Protein AF-0000000084354178 (afdb_homodimer)

Foldseek 3Di:
DCPPPQWDKWKKWKKFWPPLVCCDVPVCDPPVVVVVVLQCLQAQDPDPQWDWDWDDDRRMIMTTTHQDRPPVPPPDDSLNVVQSSLLSNLVSQLCCCPVVVIFMEWEIFIDIWHDDVVVPDIDDDRVVVGCCCGVPPGLARWYFYDVRNCVVVVNPCVSHCWDADPVGTITRDSLPVLQPDPNSVVSLVVSLVSLVVCLVPDDDPSVNVRSVVVNVVSVVRVVD/DCPPPQWAKWKKWKKFWPPLVCCDVPVCDPPVVVVVVLQCLQAQDPDPQWDWDWDDDRRMIMTTTHQDRVPDDDDDDSLVVVQSSLQSNLVSQLCCCVPVVIFMEWEIFIDIWHDDVVVPDIDDDRVVVRCCCGVPPGLARWYFYDVRNCVVVVNPCVSHCWDADPVGTITRDSLVVLQPDPNSVVSLVVSLVSLVVCLVPDDDPSVNVRSVVVNVVSVVRVVD

Secondary structure (DSSP, 8-state):
---TTS-EEEEEEEEEETTHHHIIIIITTT-HHHHHHHHHHT----STTS-EEEEEETTEEEEEEESS-GGGGG---HHHHHHHHHHHHHHHHHHIIIII---EEEEEEEEEEEEEGGGTEEE-HHHHHHHHIIIII--SS-EEEPHHHHHHTTT-GGGSSEEE-TTS-EEE-TTGGGGSSHHHHHHHHHHHHHHHHHHHT---HHHHHHHHHHHHHHHHHHT-/---TTS-EEEEEEEEEETTHHHIIIIITTT-HHHHHHHHHTT----STTS-EEEEEETTEEEEEEESS----SS---HHHHHHHHHHHHHHHHHHIIIII---EEEEEEEEEEEEEGGGTEEE-HHHHHHHHIIIII--SS-EEEPHHHHHHTTT-GGGSSEEE-TTS-EEE-TTGGGGSSHHHHHHHHHHHHHHHHHHHT---HHHHHHHHHHHHHHHHHHT-

Organism: NCBI:txid482461

pLDDT: mean 87.98, std 13.02, range [31.64, 98.19]

Solvent-accessible surface area (backbone atoms only — not comparable to full-atom values): 24043 Å² total; per-residue (Å²): 127,78,44,90,42,71,35,38,65,29,36,35,37,36,36,34,46,60,66,41,68,54,38,55,68,55,79,38,47,70,32,51,67,59,53,49,50,58,58,54,59,67,53,79,38,83,47,87,82,45,64,41,50,57,39,36,55,59,55,34,36,38,35,44,29,66,70,72,58,78,57,66,77,75,75,65,53,69,51,57,56,48,35,54,52,50,51,48,51,25,50,41,53,51,44,36,34,74,76,68,68,36,51,44,23,12,18,38,28,48,31,38,29,39,78,36,73,91,65,30,37,36,34,40,63,27,56,53,50,29,48,48,45,21,74,74,63,30,80,45,66,35,33,33,55,34,67,53,50,41,53,75,52,70,62,49,60,83,64,39,79,54,43,72,48,97,87,68,48,39,26,54,49,55,60,68,72,36,65,76,44,80,75,17,51,55,51,50,51,52,48,49,50,52,49,50,52,52,51,74,73,54,84,52,66,73,60,42,52,36,50,47,52,52,48,50,59,49,49,65,51,66,81,96,127,80,44,90,44,71,34,37,64,29,36,36,38,35,37,34,47,59,64,41,67,54,39,56,68,55,80,38,47,69,33,51,68,59,54,48,50,58,58,55,60,68,54,79,39,82,46,86,78,43,63,40,50,54,40,35,55,59,54,33,37,38,35,43,29,64,71,74,46,79,63,66,93,78,80,76,54,70,50,57,57,48,35,55,54,49,52,47,52,25,50,40,52,53,45,36,34,74,76,69,68,37,52,43,24,12,18,37,28,48,33,40,31,38,76,36,73,94,65,30,36,35,34,40,63,27,55,53,50,28,49,46,45,21,73,74,63,29,80,43,68,36,36,32,54,35,66,53,50,43,52,77,54,71,62,48,59,84,63,38,77,56,41,72,47,96,87,67,46,40,26,55,49,54,60,68,72,34,64,78,44,78,74,18,52,55,52,48,50,52,49,50,50,54,49,49,53,50,51,74,72,53,83,53,66,73,60,44,52,34,50,48,53,53,48,50,59,50,49,64,51,69,79,96

Nearest PDB structures (foldseek):
  3uvj-assembly2_C  TM=5.806E-01  e=2.726E-04  Homo sapiens
  9bco-assembly1_B  TM=5.458E-01  e=1.991E-03  Homo sapiens
  7kc0-assembly1_A  TM=4.889E-01  e=1.660E+00  Saccharomyces cerevisiae
  6tny-assembly1_A  TM=4.498E-01  e=1.866E+00  Homo sapiens
  1hwj-assembly1_C  TM=3.578E-01  e=2.098E+00  Homo sapiens

Sequence (448 aa):
MNSENGYKEKILVFFDVLGFKNLIMNKYKNQPEKIEDILTTMHLLSEPDYKSDVIVFSDSVINILDLKPIFNDYGQKFSDYLNVIIDRIAAIQINMLTHFGILIRGSIVIGNIKYNSDKGLLFGQALINAYELESKYAIYPRILIDETVVKVIDGDTDQLNITRDFDGQYYIDPLKWLVKLDSEKQSLLNLKEKVLQKINNERNIAVLSKYNWLLNKILERDNTMNSENGYKEKILVFFDVLGFKNLIMNKYKNQPEKIEDILTTMHLLSEPDYKSDVIVFSDSVINILDLKPIFNDYGQKFSDYLNVIIDRIAAIQINMLTHFGILIRGSIVIGNIKYNSDKGLLFGQALINAYELESKYAIYPRILIDETVVKVIDGDTDQLNITRDFDGQYYIDPLKWLVKLDSEKQSLLNLKEKVLQKINNERNIAVLSKYNWLLNKILERDNT

Structure (mmCIF, N/CA/C/O backbone):
data_AF-0000000084354178-model_v1
#
loop_
_entity.id
_entity.type
_entity.pdbx_description
1 polymer 'Guanylate cyclase domain-containing protein'
#
loop_
_atom_site.group_PDB
_atom_site.id
_atom_site.type_symbol
_atom_site.label_atom_id
_atom_site.label_alt_id
_atom_site.label_comp_id
_atom_site.label_asym_id
_atom_site.label_entity_id
_atom_site.label_seq_id
_atom_site.pdbx_PDB_ins_code
_atom_site.Cartn_x
_atom_site.Cartn_y
_atom_site.Cartn_z
_atom_site.occupancy
_atom_site.B_iso_or_equiv
_atom_site.auth_seq_id
_atom_site.auth_comp_id
_atom_site.auth_asym_id
_atom_site.auth_atom_id
_atom_site.pdbx_PDB_model_num
ATOM 1 N N . MET A 1 1 ? 22.859 -15.43 3.559 1 31.92 1 MET A N 1
ATOM 2 C CA . MET A 1 1 ? 23.812 -14.406 3.158 1 31.92 1 MET A CA 1
ATOM 3 C C . MET A 1 1 ? 23.453 -13.055 3.766 1 31.92 1 MET A C 1
ATOM 5 O O . MET A 1 1 ? 22.328 -12.57 3.578 1 31.92 1 MET A O 1
ATOM 9 N N . ASN A 1 2 ? 23.844 -12.68 4.898 1 40.56 2 ASN A N 1
ATOM 10 C CA . ASN A 1 2 ? 23.812 -11.5 5.762 1 40.56 2 ASN A CA 1
ATOM 11 C C . ASN A 1 2 ? 23.953 -10.211 4.961 1 40.56 2 ASN A C 1
ATOM 13 O O . ASN A 1 2 ? 24.984 -9.984 4.324 1 40.56 2 ASN A O 1
ATOM 17 N N . SER A 1 3 ? 23.047 -9.734 4.223 1 49.22 3 SER A N 1
ATOM 18 C CA . SER A 1 3 ? 23.406 -8.617 3.355 1 49.22 3 SER A CA 1
ATOM 19 C C . SER A 1 3 ? 24.172 -7.543 4.121 1 49.22 3 SER A C 1
ATOM 21 O O . SER A 1 3 ? 23.781 -7.176 5.234 1 49.22 3 SER A O 1
ATOM 23 N N . GLU A 1 4 ? 25.359 -7.367 3.818 1 55.53 4 GLU A N 1
ATOM 24 C CA . GLU A 1 4 ? 26.344 -6.359 4.199 1 55.53 4 GLU A CA 1
ATOM 25 C C . GLU A 1 4 ? 25.688 -4.996 4.398 1 55.53 4 GLU A C 1
ATOM 27 O O . GLU A 1 4 ? 26.141 -4.199 5.223 1 55.53 4 GLU A O 1
ATOM 32 N N . ASN A 1 5 ? 24.516 -4.754 3.752 1 70.69 5 ASN A N 1
ATOM 33 C CA . ASN A 1 5 ? 24.078 -3.359 3.732 1 70.69 5 ASN A CA 1
ATOM 34 C C . ASN A 1 5 ? 22.766 -3.172 4.477 1 70.69 5 ASN A C 1
ATOM 36 O O . ASN A 1 5 ? 22.094 -2.143 4.328 1 70.69 5 ASN A O 1
ATOM 40 N N . GLY A 1 6 ? 22.359 -4.227 5.484 1 86.5 6 GLY A N 1
ATOM 41 C CA . GLY A 1 6 ? 21.172 -4.062 6.312 1 86.5 6 GLY A CA 1
ATOM 42 C C . GLY A 1 6 ? 19.922 -4.594 5.66 1 86.5 6 GLY A C 1
ATOM 43 O O . GLY A 1 6 ? 18.891 -4.762 6.324 1 86.5 6 GLY A O 1
ATOM 44 N N . TYR A 1 7 ? 19.953 -4.906 4.406 1 93.38 7 TYR A N 1
ATOM 45 C CA . TYR A 1 7 ? 18.844 -5.523 3.691 1 93.38 7 TYR A CA 1
ATOM 46 C C . TYR A 1 7 ? 18.984 -7.043 3.684 1 93.38 7 TYR A C 1
ATOM 48 O O . TYR A 1 7 ? 20.078 -7.578 3.881 1 93.38 7 TYR A O 1
ATOM 56 N N . LYS A 1 8 ? 17.859 -7.707 3.547 1 93.5 8 LYS A N 1
ATOM 57 C CA . LYS A 1 8 ? 17.828 -9.156 3.354 1 93.5 8 LYS A CA 1
ATOM 58 C C . LYS A 1 8 ? 17.172 -9.523 2.027 1 93.5 8 LYS A C 1
ATOM 60 O O . LYS A 1 8 ? 16.156 -8.938 1.652 1 93.5 8 LYS A O 1
ATOM 65 N N . GLU A 1 9 ? 17.781 -10.406 1.38 1 94.19 9 GLU A N 1
ATOM 66 C CA . GLU A 1 9 ? 17.188 -10.898 0.144 1 94.19 9 GLU A CA 1
ATOM 67 C C . GLU A 1 9 ? 16.062 -11.898 0.434 1 94.19 9 GLU A C 1
ATOM 69 O O . GLU A 1 9 ? 16.266 -12.867 1.17 1 94.19 9 GLU A O 1
ATOM 74 N N . LYS A 1 10 ? 14.93 -11.641 -0.105 1 95 10 LYS A N 1
ATOM 75 C CA . LYS A 1 10 ? 13.75 -12.461 0.155 1 95 10 LYS A CA 1
ATOM 76 C C . LYS A 1 10 ? 12.961 -12.711 -1.128 1 95 10 LYS A C 1
ATOM 78 O O . LYS A 1 10 ? 13.18 -12.039 -2.139 1 95 10 LYS A O 1
ATOM 83 N N . ILE A 1 11 ? 12.156 -13.719 -1.128 1 95.5 11 ILE A N 1
ATOM 84 C CA . ILE A 1 11 ? 11.102 -13.898 -2.123 1 95.5 11 ILE A CA 1
ATOM 85 C C . ILE A 1 11 ? 9.828 -13.188 -1.664 1 95.5 11 ILE A C 1
ATOM 87 O O . ILE A 1 11 ? 9.32 -13.461 -0.573 1 95.5 11 ILE A O 1
ATOM 91 N N . LEU A 1 12 ? 9.359 -12.281 -2.473 1 96.88 12 LEU A N 1
ATOM 92 C CA . LEU A 1 12 ? 8.125 -11.57 -2.162 1 96.88 12 LEU A CA 1
ATOM 93 C C . LEU A 1 12 ? 7.008 -11.984 -3.111 1 96.88 12 LEU A C 1
ATOM 95 O O . LEU A 1 12 ? 7.18 -11.953 -4.332 1 96.88 12 LEU A O 1
ATOM 99 N N . VAL A 1 13 ? 5.973 -12.406 -2.541 1 97 13 VAL A N 1
ATOM 100 C CA . VAL A 1 13 ? 4.746 -12.633 -3.299 1 97 13 VAL A CA 1
ATOM 101 C C . VAL A 1 13 ? 3.719 -11.562 -2.951 1 97 13 VAL A C 1
ATOM 103 O O . VAL A 1 13 ? 3.283 -11.461 -1.802 1 97 13 VAL A O 1
ATOM 106 N N . PHE A 1 14 ? 3.359 -10.797 -3.904 1 97.56 14 PHE A N 1
ATOM 107 C CA . PHE A 1 14 ? 2.424 -9.688 -3.74 1 97.56 14 PHE A CA 1
ATOM 108 C C . PHE A 1 14 ? 1.081 -10.016 -4.383 1 97.56 14 PHE A C 1
ATOM 110 O O . PHE A 1 14 ? 0.997 -10.195 -5.602 1 97.56 14 PHE A O 1
ATOM 117 N N . PHE A 1 15 ? 0.062 -10.086 -3.576 1 97.62 15 PHE A N 1
ATOM 118 C CA . PHE A 1 15 ? -1.292 -10.289 -4.074 1 97.62 15 PHE A CA 1
ATOM 119 C C . PHE A 1 15 ? -2.104 -9 -3.998 1 97.62 15 PHE A C 1
ATOM 121 O O . PHE A 1 15 ? -1.982 -8.242 -3.033 1 97.62 15 PHE A O 1
ATOM 128 N N . ASP A 1 16 ? -2.881 -8.852 -4.891 1 96.75 16 ASP A N 1
ATOM 129 C CA . ASP A 1 16 ? -3.867 -7.777 -4.922 1 96.75 16 ASP A CA 1
ATOM 130 C C . ASP A 1 16 ? -5.262 -8.32 -5.238 1 96.75 16 ASP A C 1
ATOM 132 O O . ASP A 1 16 ? -5.434 -9.078 -6.191 1 96.75 16 ASP A O 1
ATOM 136 N N . VAL A 1 17 ? -6.207 -7.938 -4.496 1 97 17 VAL A N 1
ATOM 137 C CA . VAL A 1 17 ? -7.586 -8.391 -4.676 1 97 17 VAL A CA 1
ATOM 138 C C . VAL A 1 17 ? -8.32 -7.43 -5.609 1 97 17 VAL A C 1
ATOM 140 O O . VAL A 1 17 ? -8.516 -6.258 -5.277 1 97 17 VAL A O 1
ATOM 143 N N . LEU A 1 18 ? -8.828 -7.902 -6.727 1 95.69 18 LEU A N 1
ATOM 144 C CA . LEU A 1 18 ? -9.586 -7.074 -7.652 1 95.69 18 LEU A CA 1
ATOM 145 C C . LEU A 1 18 ? -11 -6.836 -7.133 1 95.69 18 LEU A C 1
ATOM 147 O O . LEU A 1 18 ? -11.664 -7.766 -6.68 1 95.69 18 LEU A O 1
ATOM 151 N N . GLY A 1 19 ? -11.445 -5.574 -7.18 1 92.88 19 GLY A N 1
ATOM 152 C CA . GLY A 1 19 ? -12.789 -5.227 -6.738 1 92.88 19 GLY A CA 1
ATOM 153 C C . GLY A 1 19 ? -12.938 -5.188 -5.23 1 92.88 19 GLY A C 1
ATOM 154 O O . GLY A 1 19 ? -14.031 -5.395 -4.699 1 92.88 19 GLY A O 1
ATOM 155 N N . PHE A 1 20 ? -11.875 -4.934 -4.543 1 94.31 20 PHE A N 1
ATOM 156 C CA . PHE A 1 20 ? -11.859 -4.98 -3.084 1 94.31 20 PHE A CA 1
ATOM 157 C C . PHE A 1 20 ? -12.766 -3.906 -2.496 1 94.31 20 PHE A C 1
ATOM 159 O O . PHE A 1 20 ? -13.461 -4.148 -1.51 1 94.31 20 PHE A O 1
ATOM 166 N N . LYS A 1 21 ? -12.695 -2.77 -3.045 1 92.12 21 LYS A N 1
ATOM 167 C CA . LYS A 1 21 ? -13.531 -1.678 -2.562 1 92.12 21 LYS A CA 1
ATOM 168 C C . LYS A 1 21 ? -15 -2.09 -2.521 1 92.12 21 LYS A C 1
ATOM 170 O O . LYS A 1 21 ? -15.695 -1.845 -1.533 1 92.12 21 LYS A O 1
ATOM 175 N N . ASN A 1 22 ? -15.453 -2.711 -3.568 1 92.12 22 ASN A N 1
ATOM 176 C CA . ASN A 1 22 ? -16.844 -3.18 -3.621 1 92.12 22 ASN A CA 1
ATOM 177 C C . ASN A 1 22 ? -17.094 -4.273 -2.59 1 92.12 22 ASN A C 1
ATOM 179 O O . ASN A 1 22 ? -18.172 -4.324 -1.994 1 92.12 22 ASN A O 1
ATOM 183 N N . LEU A 1 23 ? -16.125 -5.137 -2.35 1 93.62 23 LEU A N 1
ATOM 184 C CA . LEU A 1 23 ? -16.266 -6.199 -1.359 1 93.62 23 LEU A CA 1
ATOM 185 C C . LEU A 1 23 ? -16.5 -5.621 0.032 1 93.62 23 LEU A C 1
ATOM 187 O O . LEU A 1 23 ? -17.406 -6.039 0.74 1 93.62 23 LEU A O 1
ATOM 191 N N . ILE A 1 24 ? -15.719 -4.605 0.376 1 91.62 24 ILE A N 1
ATOM 192 C CA . ILE A 1 24 ? -15.742 -4.035 1.72 1 91.62 24 ILE A CA 1
ATOM 193 C C . ILE A 1 24 ? -16.984 -3.156 1.889 1 91.62 24 ILE A C 1
ATOM 195 O O . ILE A 1 24 ? -17.594 -3.135 2.959 1 91.62 24 ILE A O 1
ATOM 199 N N . MET A 1 25 ? -17.328 -2.512 0.865 1 90.94 25 MET A N 1
ATOM 200 C CA . MET A 1 25 ? -18.359 -1.481 1.004 1 90.94 25 MET A CA 1
ATOM 201 C C . MET A 1 25 ? -19.75 -2.061 0.763 1 90.94 25 MET A C 1
ATOM 203 O O . MET A 1 25 ? -20.734 -1.524 1.256 1 90.94 25 MET A O 1
ATOM 207 N N . ASN A 1 26 ? -19.828 -3.164 -0.019 1 92.81 26 ASN A N 1
ATOM 208 C CA . ASN A 1 26 ? -21.141 -3.645 -0.416 1 92.81 26 ASN A CA 1
ATOM 209 C C . ASN A 1 26 ? -21.328 -5.125 -0.082 1 92.81 26 ASN A C 1
ATOM 211 O O . ASN A 1 26 ? -22.078 -5.469 0.833 1 92.81 26 ASN A O 1
ATOM 215 N N . LYS A 1 27 ? -20.578 -6.008 -0.695 1 92.19 27 LYS A N 1
ATOM 216 C CA . LYS A 1 27 ? -20.812 -7.445 -0.581 1 92.19 27 LYS A CA 1
ATOM 217 C C . LYS A 1 27 ? -20.672 -7.906 0.868 1 92.19 27 LYS A C 1
ATOM 219 O O . LYS A 1 27 ? -21.516 -8.672 1.358 1 92.19 27 LYS A O 1
ATOM 224 N N . TYR A 1 28 ? -19.688 -7.504 1.481 1 93.69 28 TYR A N 1
ATOM 225 C CA . TYR A 1 28 ? -19.438 -7.914 2.859 1 93.69 28 TYR A CA 1
ATOM 226 C C . TYR A 1 28 ? -19.422 -6.711 3.793 1 93.69 28 TYR A C 1
ATOM 228 O O . TYR A 1 28 ? -18.609 -6.633 4.707 1 93.69 28 TYR A O 1
ATOM 236 N N . LYS A 1 29 ? -20.328 -5.828 3.496 1 90.12 29 LYS A N 1
ATOM 237 C CA . LYS A 1 29 ? -20.469 -4.645 4.336 1 90.12 29 LYS A CA 1
ATOM 238 C C . LYS A 1 29 ? -20.672 -5.027 5.797 1 90.12 29 LYS A C 1
ATOM 240 O O . LYS A 1 29 ? -21.469 -5.906 6.113 1 90.12 29 LYS A O 1
ATOM 245 N N . ASN A 1 30 ? -19.891 -4.57 6.723 1 89.44 30 ASN A N 1
ATOM 246 C CA . ASN A 1 30 ? -19.984 -4.797 8.164 1 89.44 30 ASN A CA 1
ATOM 247 C C . ASN A 1 30 ? -19.641 -6.242 8.523 1 89.44 30 ASN A C 1
ATOM 249 O O . ASN A 1 30 ? -20.125 -6.766 9.523 1 89.44 30 ASN A O 1
ATOM 253 N N . GLN A 1 31 ? -19 -6.926 7.637 1 93.62 31 GLN A N 1
ATOM 254 C CA . GLN A 1 31 ? -18.547 -8.289 7.91 1 93.62 31 GLN A CA 1
ATOM 255 C C . GLN A 1 31 ? -17.031 -8.406 7.773 1 93.62 31 GLN A C 1
ATOM 257 O O . GLN A 1 31 ? -16.547 -9.141 6.918 1 93.62 31 GLN A O 1
ATOM 262 N N . PRO A 1 32 ? -16.375 -7.754 8.688 1 94.44 32 PRO A N 1
ATOM 263 C CA . PRO A 1 32 ? -14.914 -7.762 8.586 1 94.44 32 PRO A CA 1
ATOM 264 C C . PRO A 1 32 ? -14.328 -9.164 8.703 1 94.44 32 PRO A C 1
ATOM 266 O O . PRO A 1 32 ? -13.242 -9.43 8.172 1 94.44 32 PRO A O 1
ATOM 269 N N . GLU A 1 33 ? -15.023 -10.062 9.383 1 94.56 33 GLU A N 1
ATOM 270 C CA . GLU A 1 33 ? -14.523 -11.422 9.547 1 94.56 33 GLU A CA 1
ATOM 271 C C . GLU A 1 33 ? -14.422 -12.133 8.195 1 94.56 33 GLU A C 1
ATOM 273 O O . GLU A 1 33 ? -13.5 -12.922 7.977 1 94.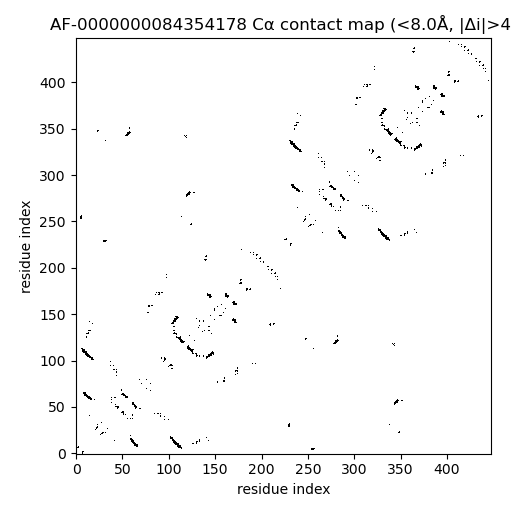56 33 GLU A O 1
ATOM 278 N N . LYS A 1 34 ? -15.383 -11.852 7.363 1 94.81 34 LYS A N 1
ATOM 279 C CA . LYS A 1 34 ? -15.352 -12.445 6.031 1 94.81 34 LYS A CA 1
ATOM 280 C C . LYS A 1 34 ? -14.203 -11.891 5.203 1 94.81 34 LYS A C 1
ATOM 282 O O . LYS A 1 34 ? -13.547 -12.633 4.465 1 94.81 34 LYS A O 1
ATOM 287 N N . ILE A 1 35 ? -13.984 -10.617 5.316 1 95.69 35 ILE A N 1
ATOM 288 C CA . ILE A 1 35 ? -12.875 -9.984 4.621 1 95.69 35 ILE A CA 1
ATOM 289 C C . ILE A 1 35 ? -11.555 -10.555 5.133 1 95.69 35 ILE A C 1
ATOM 291 O O . ILE A 1 35 ? -10.656 -10.875 4.348 1 95.69 35 ILE A O 1
ATOM 295 N N . GLU A 1 36 ? -11.5 -10.68 6.418 1 94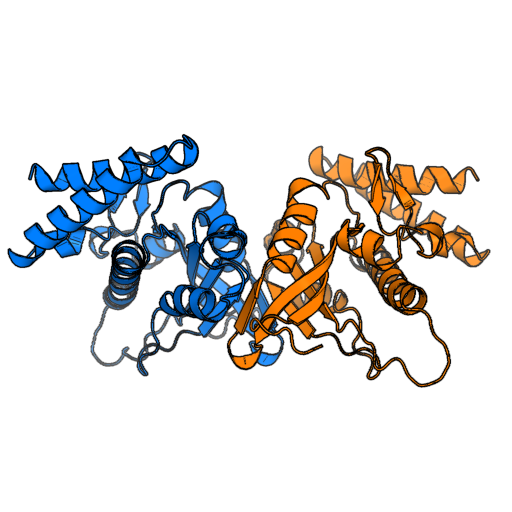.5 36 GLU A N 1
ATOM 296 C CA . GLU A 1 36 ? -10.305 -11.25 7.035 1 94.5 36 GLU A CA 1
ATOM 297 C C . GLU A 1 36 ? -10.039 -12.656 6.523 1 94.5 36 GLU A C 1
ATOM 299 O O . GLU A 1 36 ? -8.891 -13.016 6.242 1 94.5 36 GLU A O 1
ATOM 304 N N . ASP A 1 37 ? -11.086 -13.414 6.383 1 93.19 37 ASP A N 1
ATOM 305 C CA . ASP A 1 37 ? -10.969 -14.773 5.867 1 93.19 37 ASP A CA 1
ATOM 306 C C . ASP A 1 37 ? -10.398 -14.781 4.449 1 93.19 37 ASP A C 1
ATOM 308 O O . ASP A 1 37 ? -9.492 -15.555 4.141 1 93.19 37 ASP A O 1
ATOM 312 N N . ILE A 1 38 ? -10.875 -13.945 3.658 1 94.62 38 ILE A N 1
ATOM 313 C CA . ILE A 1 38 ? -10.445 -13.82 2.27 1 94.62 38 ILE A CA 1
ATOM 314 C C . ILE A 1 38 ? -8.969 -13.461 2.217 1 94.62 38 ILE A C 1
ATOM 316 O O . ILE A 1 38 ? -8.188 -14.133 1.531 1 94.62 38 ILE A O 1
ATOM 320 N N . LEU A 1 39 ? -8.594 -12.492 2.988 1 95.25 39 LEU A N 1
ATOM 321 C CA . LEU A 1 39 ? -7.219 -12 2.965 1 95.25 39 LEU A CA 1
ATOM 322 C C . LEU A 1 39 ? -6.258 -13.031 3.537 1 95.25 39 LEU A C 1
ATOM 324 O O . LEU A 1 39 ? -5.145 -13.195 3.033 1 95.25 39 LEU A O 1
ATOM 328 N N . THR A 1 40 ? -6.699 -13.766 4.484 1 91 40 THR A N 1
ATOM 329 C CA . THR A 1 40 ? -5.82 -14.727 5.148 1 91 40 THR A CA 1
ATOM 330 C C . THR A 1 40 ? -5.652 -15.984 4.301 1 91 40 THR A C 1
ATOM 332 O O . THR A 1 40 ? -4.699 -16.734 4.488 1 91 40 THR A O 1
ATOM 335 N N . THR A 1 41 ? -6.578 -16.219 3.406 1 92 41 THR A N 1
ATOM 336 C CA . THR A 1 41 ? -6.453 -17.328 2.479 1 92 41 THR A CA 1
ATOM 337 C C . THR A 1 41 ? -5.23 -17.156 1.583 1 92 41 THR A C 1
ATOM 339 O O . THR A 1 41 ? -4.688 -18.125 1.066 1 92 41 THR A O 1
ATOM 342 N N . MET A 1 42 ? -4.789 -15.961 1.458 1 94.19 42 MET A N 1
ATOM 343 C CA . MET A 1 42 ? -3.67 -15.664 0.565 1 94.19 42 MET A CA 1
ATOM 344 C C . MET A 1 42 ? -2.342 -15.758 1.31 1 94.19 42 MET A C 1
ATOM 346 O O . MET A 1 42 ? -1.29 -15.438 0.75 1 94.19 42 MET A O 1
ATOM 350 N N . HIS A 1 43 ? -2.443 -16.172 2.504 1 90.06 43 HIS A N 1
ATOM 351 C CA . HIS A 1 43 ? -1.225 -16.516 3.223 1 90.06 43 HIS A CA 1
ATOM 352 C C . HIS A 1 43 ? -0.664 -17.859 2.738 1 90.06 43 HIS A C 1
ATOM 354 O O . HIS A 1 43 ? -1.295 -18.891 2.914 1 90.06 43 HIS A O 1
ATOM 360 N N . LEU A 1 44 ? 0.368 -17.859 1.887 1 81.88 44 LEU A N 1
ATOM 361 C CA . LEU A 1 44 ? 0.927 -19.016 1.208 1 81.88 44 LEU A CA 1
ATOM 362 C C . LEU A 1 44 ? 1.249 -20.125 2.205 1 81.88 44 LEU A C 1
ATOM 364 O O . LEU A 1 44 ? 0.888 -21.297 1.988 1 81.88 44 LEU A O 1
ATOM 368 N N . LEU A 1 45 ? 2.42 -20 2.988 1 65.06 45 LEU A N 1
ATOM 369 C CA . LEU A 1 45 ? 2.957 -21.188 3.643 1 65.06 45 LEU A CA 1
ATOM 370 C C . LEU A 1 45 ? 2.873 -21.062 5.16 1 65.06 45 LEU A C 1
ATOM 372 O O . LEU A 1 45 ? 3.42 -20.109 5.738 1 65.06 45 LEU A O 1
ATOM 376 N N . SER A 1 46 ? 1.774 -21.562 5.738 1 57.94 46 SER A N 1
ATOM 377 C CA . SER A 1 46 ? 1.815 -21.672 7.195 1 57.94 46 SER A CA 1
ATOM 378 C C . SER A 1 46 ? 2.432 -23 7.633 1 57.94 46 SER A C 1
ATOM 380 O O . SER A 1 46 ? 2.438 -23.328 8.828 1 57.94 46 SER A O 1
ATOM 382 N N . GLU A 1 47 ? 2.902 -23.672 6.695 1 55.47 47 GLU A N 1
ATOM 383 C CA . GLU A 1 47 ? 3.453 -24.953 7.141 1 55.47 47 GLU A CA 1
ATOM 384 C C . GLU A 1 47 ? 4.848 -24.781 7.738 1 55.47 47 GLU A C 1
ATOM 386 O O . GLU A 1 47 ? 5.559 -23.828 7.391 1 55.47 47 GLU A O 1
ATOM 391 N N . PRO A 1 48 ? 5.168 -25.453 8.766 1 54.28 48 PRO A N 1
ATOM 392 C CA . PRO A 1 48 ? 6.395 -25.375 9.562 1 54.28 48 PRO A CA 1
ATOM 393 C C . PRO A 1 48 ? 7.652 -25.266 8.703 1 54.28 48 PRO A C 1
ATOM 395 O O . PRO A 1 48 ? 8.594 -24.562 9.07 1 54.28 48 PRO A O 1
ATOM 398 N N . ASP A 1 49 ? 7.723 -26 7.559 1 55.34 49 ASP A N 1
ATOM 399 C CA . ASP A 1 49 ? 8.977 -26.078 6.816 1 55.34 49 ASP A CA 1
ATOM 400 C C . ASP A 1 49 ? 9.148 -24.875 5.898 1 55.34 49 ASP A C 1
ATOM 402 O O . ASP A 1 49 ? 10.242 -24.641 5.371 1 55.34 49 ASP A O 1
ATOM 406 N N . TYR A 1 50 ? 8.156 -24.047 5.699 1 64.19 50 TYR A N 1
ATOM 407 C CA . TYR A 1 50 ? 8.227 -22.875 4.828 1 64.19 50 TYR A CA 1
ATOM 408 C C . TYR A 1 50 ? 7.594 -21.672 5.492 1 64.19 50 TYR A C 1
ATOM 410 O O . TYR A 1 50 ? 6.516 -21.219 5.094 1 64.19 50 TYR A O 1
ATOM 418 N N . LYS A 1 51 ? 8.305 -21.25 6.375 1 74 51 LYS A N 1
ATOM 419 C CA . LYS A 1 51 ? 7.707 -20.172 7.16 1 74 51 LYS A CA 1
ATOM 420 C C . LYS A 1 51 ? 7.711 -18.859 6.383 1 74 51 LYS A C 1
ATOM 422 O O . LYS A 1 51 ? 8.727 -18.484 5.793 1 74 51 LYS A O 1
ATOM 427 N N . SER A 1 52 ? 6.559 -18.391 6.02 1 86.31 52 SER A N 1
ATOM 428 C CA . SER A 1 52 ? 6.398 -17.078 5.395 1 86.31 52 SER A CA 1
ATOM 429 C C . SER A 1 52 ? 5.734 -16.078 6.344 1 86.31 52 SER A C 1
ATOM 431 O O . SER A 1 52 ? 4.832 -16.453 7.098 1 86.31 52 SER A O 1
ATOM 433 N N . ASP A 1 53 ? 6.316 -14.922 6.43 1 90.94 53 ASP A N 1
ATOM 434 C CA . ASP A 1 53 ? 5.605 -13.82 7.074 1 90.94 53 ASP A CA 1
ATOM 435 C C . ASP A 1 53 ? 4.586 -13.195 6.121 1 90.94 53 ASP A C 1
ATOM 437 O O . ASP A 1 53 ? 4.773 -13.219 4.902 1 90.94 53 ASP A O 1
ATOM 441 N N . VAL A 1 54 ? 3.523 -12.758 6.707 1 93.25 54 VAL A N 1
ATOM 442 C CA . VAL A 1 54 ? 2.488 -12.172 5.863 1 93.25 54 VAL A CA 1
ATOM 443 C C . VAL A 1 54 ? 2.119 -10.781 6.387 1 93.25 54 VAL A C 1
ATOM 445 O O . VAL A 1 54 ? 2.053 -10.57 7.602 1 93.25 54 VAL A O 1
ATOM 448 N N . ILE A 1 55 ? 1.939 -9.891 5.508 1 94.12 55 ILE A N 1
ATOM 449 C CA . ILE A 1 55 ? 1.463 -8.547 5.801 1 94.12 55 ILE A CA 1
ATOM 450 C C . ILE A 1 55 ? 0.263 -8.219 4.918 1 94.12 55 ILE A C 1
ATOM 452 O O . ILE A 1 55 ? 0.311 -8.414 3.699 1 94.12 55 ILE A O 1
ATOM 456 N N . VAL A 1 56 ? -0.749 -7.781 5.555 1 94.69 56 VAL A N 1
ATOM 457 C CA . VAL A 1 56 ? -1.951 -7.371 4.84 1 94.69 56 VAL A CA 1
ATOM 458 C C . VAL A 1 56 ? -2.121 -5.855 4.938 1 94.69 56 VAL A C 1
ATOM 460 O O . VAL A 1 56 ? -2.152 -5.301 6.039 1 94.69 56 VAL A O 1
ATOM 463 N N . PHE A 1 57 ? -2.203 -5.199 3.883 1 93.5 57 PHE A N 1
ATOM 464 C CA . PHE A 1 57 ? -2.438 -3.764 3.781 1 93.5 57 PHE A CA 1
ATOM 465 C C . PHE A 1 57 ? -3.557 -3.469 2.789 1 93.5 57 PHE A C 1
ATOM 467 O O . PHE A 1 57 ? -3.322 -3.404 1.581 1 93.5 57 PHE A O 1
ATOM 474 N N . SER A 1 58 ? -4.703 -3.217 3.348 1 93.44 58 SER A N 1
ATOM 475 C CA . SER A 1 58 ? -5.906 -3.027 2.539 1 93.44 58 SER A CA 1
ATOM 476 C C . SER A 1 58 ? -6.215 -4.27 1.712 1 93.44 58 SER A C 1
ATOM 478 O O . SER A 1 58 ? -6.461 -5.344 2.266 1 93.44 58 SER A O 1
ATOM 480 N N . ASP A 1 59 ? -6.117 -4.16 0.424 1 93.25 59 ASP A N 1
ATOM 481 C CA . ASP A 1 59 ? -6.445 -5.277 -0.458 1 93.25 59 ASP A CA 1
ATOM 482 C C . ASP A 1 59 ? -5.18 -6.004 -0.915 1 93.25 59 ASP A C 1
ATOM 484 O O . ASP A 1 59 ? -5.254 -6.973 -1.673 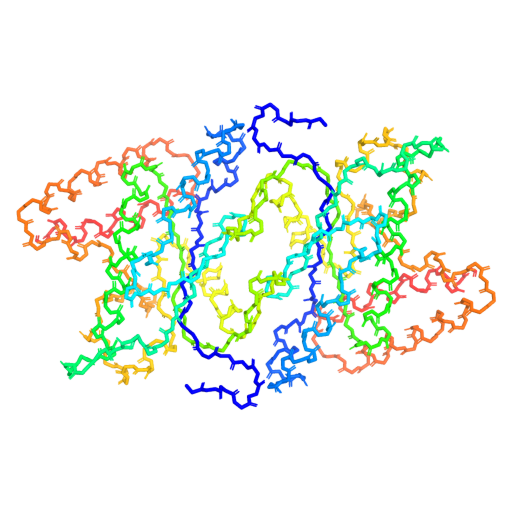1 93.25 59 ASP A O 1
ATOM 488 N N . SER A 1 60 ? -4.035 -5.578 -0.435 1 95.06 60 SER A N 1
ATOM 489 C CA . SER A 1 60 ? -2.756 -6.188 -0.792 1 95.06 60 SER A CA 1
ATOM 490 C C . SER A 1 60 ? -2.285 -7.16 0.284 1 95.06 60 SER A C 1
ATOM 492 O O . SER A 1 60 ? -2.381 -6.863 1.478 1 95.06 60 SER A O 1
ATOM 494 N N . VAL A 1 61 ? -1.835 -8.312 -0.109 1 96.44 61 VAL A N 1
ATOM 495 C CA . VAL A 1 61 ? -1.263 -9.312 0.785 1 96.44 61 VAL A CA 1
ATOM 496 C C . VAL A 1 61 ? 0.155 -9.656 0.335 1 96.44 61 VAL A C 1
ATOM 498 O O . VAL A 1 61 ? 0.358 -10.133 -0.782 1 96.44 61 VAL A O 1
ATOM 501 N N . ILE A 1 62 ? 1.075 -9.43 1.205 1 96.88 62 ILE A N 1
ATOM 502 C CA . ILE A 1 62 ? 2.473 -9.672 0.867 1 96.88 62 ILE A CA 1
ATOM 503 C C . ILE A 1 62 ? 3.008 -10.852 1.685 1 96.88 62 ILE A C 1
ATOM 505 O O . ILE A 1 62 ? 2.92 -10.844 2.916 1 96.88 62 ILE A O 1
ATOM 509 N N . ASN A 1 63 ? 3.482 -11.812 1.051 1 95.88 63 ASN A N 1
ATOM 510 C CA . ASN A 1 63 ? 4.18 -12.93 1.677 1 95.88 63 ASN A CA 1
ATOM 511 C C . ASN A 1 63 ? 5.695 -12.789 1.537 1 95.88 63 ASN A C 1
ATOM 513 O O . ASN A 1 63 ? 6.203 -12.539 0.442 1 95.88 63 ASN A O 1
ATOM 517 N N . ILE A 1 64 ? 6.328 -12.867 2.592 1 95.19 64 ILE A N 1
ATOM 518 C CA . ILE A 1 64 ? 7.781 -12.75 2.639 1 95.19 64 ILE A CA 1
ATOM 519 C C . ILE A 1 64 ? 8.398 -14.109 2.949 1 95.19 64 ILE A C 1
ATOM 521 O O . ILE A 1 64 ? 8.18 -14.672 4.027 1 95.19 64 ILE A O 1
ATOM 525 N N . LEU A 1 65 ? 9.148 -14.648 2.037 1 93.25 65 LEU A N 1
ATOM 526 C CA . LEU A 1 65 ? 9.742 -15.969 2.195 1 93.25 65 LEU A CA 1
ATOM 527 C C . LEU A 1 65 ? 11.266 -15.898 2.131 1 93.25 65 LEU A C 1
ATOM 529 O O . LEU A 1 65 ? 11.82 -15.047 1.424 1 93.25 65 LEU A O 1
ATOM 533 N N . ASP A 1 66 ? 11.891 -16.859 2.789 1 90.88 66 ASP A N 1
ATOM 534 C CA . ASP A 1 66 ? 13.344 -16.969 2.732 1 90.88 66 ASP A CA 1
ATOM 535 C C . ASP A 1 66 ? 13.789 -17.641 1.433 1 90.88 66 ASP A C 1
ATOM 537 O O . ASP A 1 66 ? 13.055 -18.438 0.852 1 90.88 66 ASP A O 1
ATOM 541 N N . LEU A 1 67 ? 14.969 -17.281 0.978 1 86.62 67 LEU A N 1
ATOM 542 C CA . LEU A 1 67 ? 15.531 -17.906 -0.215 1 86.62 67 LEU A CA 1
ATOM 543 C C . LEU A 1 67 ? 15.953 -19.344 0.07 1 86.62 67 LEU A C 1
ATOM 545 O O . LEU A 1 67 ? 15.977 -20.172 -0.834 1 86.62 67 LEU A O 1
ATOM 549 N N . LYS A 1 68 ? 16.688 -19.5 1.196 1 75.12 68 LYS A N 1
ATOM 550 C CA . LYS A 1 68 ? 17.219 -20.828 1.474 1 75.12 68 LYS A CA 1
ATOM 551 C C . LYS A 1 68 ? 16.188 -21.703 2.172 1 75.12 68 LYS A C 1
ATOM 553 O O . LYS A 1 68 ? 15.75 -21.391 3.281 1 75.12 68 LYS A O 1
ATOM 558 N N . PRO A 1 69 ? 15.562 -22.562 1.26 1 58.25 69 PRO A N 1
ATOM 559 C CA . PRO A 1 69 ? 14.672 -23.453 2.004 1 58.25 69 PRO A CA 1
ATOM 560 C C . PRO A 1 69 ? 15.406 -24.328 3.018 1 58.25 69 PRO A C 1
ATOM 562 O O . PRO A 1 69 ? 16.609 -24.547 2.879 1 58.25 69 PRO A O 1
ATOM 565 N N . ILE A 1 70 ? 14.961 -24.344 4.18 1 53.53 70 ILE A N 1
ATOM 566 C CA . ILE A 1 70 ? 15.578 -25.234 5.156 1 53.53 70 ILE A CA 1
ATOM 567 C C . ILE A 1 70 ? 16.031 -26.516 4.469 1 53.53 70 ILE A C 1
ATOM 569 O O . ILE A 1 70 ? 16.984 -27.172 4.906 1 53.53 70 ILE A O 1
ATOM 573 N N . PHE A 1 71 ? 15.562 -26.812 3.326 1 51.09 71 PHE A N 1
ATOM 574 C CA . PHE A 1 71 ? 15.75 -28.203 2.895 1 51.09 71 PHE A CA 1
ATOM 575 C C . PHE A 1 71 ? 17.109 -28.375 2.229 1 51.09 71 PHE A C 1
ATOM 577 O O . PHE A 1 71 ? 17.312 -29.344 1.486 1 51.09 71 PHE A O 1
ATOM 584 N N . ASN A 1 72 ? 18.078 -27.516 2.33 1 52.84 72 ASN A N 1
ATOM 585 C CA . ASN A 1 72 ? 19.312 -27.844 1.619 1 52.84 72 ASN A CA 1
ATOM 586 C C . ASN A 1 72 ? 19.703 -29.297 1.827 1 52.84 72 ASN A C 1
ATOM 588 O O . ASN A 1 72 ? 20.672 -29.766 1.229 1 52.84 72 ASN A O 1
ATOM 592 N N . ASP A 1 73 ? 19.125 -29.953 2.693 1 50.5 73 ASP A N 1
ATOM 593 C CA . ASP A 1 73 ? 19.875 -31.172 2.986 1 50.5 73 ASP A CA 1
ATOM 594 C C . ASP A 1 73 ? 19.703 -32.188 1.866 1 50.5 73 ASP A C 1
ATOM 596 O O . ASP A 1 73 ? 20.5 -33.125 1.742 1 50.5 73 ASP A O 1
ATOM 600 N N . TYR A 1 74 ? 18.641 -32.25 1.146 1 52.28 74 TYR A N 1
ATOM 601 C CA . TYR A 1 74 ? 18.469 -33.469 0.386 1 52.28 74 TYR A CA 1
ATOM 602 C C . TYR A 1 74 ? 18.594 -33.219 -1.11 1 52.28 74 TYR A C 1
ATOM 604 O O . TYR A 1 74 ? 17.875 -33.812 -1.912 1 52.28 74 TYR A O 1
ATOM 612 N N . GLY A 1 75 ? 19.453 -32.281 -1.565 1 63.94 75 GLY A N 1
ATOM 613 C CA . GLY A 1 75 ? 19.688 -32.25 -2.998 1 63.94 75 GLY A CA 1
ATOM 614 C C . GLY A 1 75 ? 18.625 -31.453 -3.758 1 63.94 75 GLY A C 1
ATOM 615 O O . GLY A 1 75 ? 18.562 -31.516 -4.988 1 63.94 75 GLY A O 1
ATOM 616 N N . GLN A 1 76 ? 17.734 -30.797 -3.266 1 74.38 76 GLN A N 1
ATOM 617 C CA . GLN A 1 76 ? 16.672 -30.078 -3.965 1 74.38 76 GLN A CA 1
ATOM 618 C C . GLN A 1 76 ? 17.203 -28.781 -4.57 1 74.38 76 GLN A C 1
ATOM 620 O O . GLN A 1 76 ? 17.953 -28.047 -3.928 1 74.38 76 GLN A O 1
ATOM 625 N N . LYS A 1 77 ? 16.844 -28.688 -5.953 1 83.62 77 LYS A N 1
ATOM 626 C CA . LYS A 1 77 ? 17.203 -27.469 -6.672 1 83.62 77 LYS A CA 1
ATOM 627 C C . LYS A 1 77 ? 16.328 -26.297 -6.223 1 83.62 77 LYS A C 1
ATOM 629 O O . LYS A 1 77 ? 15.227 -26.484 -5.719 1 83.62 77 LYS A O 1
ATOM 634 N N . PHE A 1 78 ? 16.828 -25.156 -6.293 1 87.38 78 PHE A N 1
ATOM 635 C CA . PHE A 1 78 ? 16.094 -23.938 -5.969 1 87.38 78 PHE A CA 1
ATOM 636 C C . PHE A 1 78 ? 14.82 -23.844 -6.793 1 87.38 78 PHE A C 1
ATOM 638 O O . PHE A 1 78 ? 13.789 -23.375 -6.305 1 87.38 78 PHE A O 1
ATOM 645 N N . SER A 1 79 ? 14.922 -24.328 -8 1 89.81 79 SER A N 1
ATOM 646 C CA . SER A 1 79 ? 13.758 -24.312 -8.875 1 89.81 79 SER A CA 1
ATOM 647 C C . SER A 1 79 ? 12.625 -25.156 -8.305 1 89.81 79 SER A C 1
ATOM 649 O O . SER A 1 79 ? 11.453 -24.828 -8.477 1 89.81 79 SER A O 1
ATOM 651 N N . ASP A 1 80 ? 12.992 -26.219 -7.684 1 87.94 80 ASP A N 1
ATOM 652 C CA . ASP A 1 80 ? 11.984 -27.062 -7.051 1 87.94 80 ASP A CA 1
ATOM 653 C C . ASP A 1 80 ? 11.266 -26.312 -5.934 1 87.94 80 ASP A C 1
ATOM 655 O O . ASP A 1 80 ? 10.039 -26.406 -5.797 1 87.94 80 ASP A O 1
ATOM 659 N N . TYR A 1 81 ? 12.062 -25.625 -5.168 1 87.56 81 TYR A N 1
ATOM 660 C CA . TYR A 1 81 ? 11.5 -24.797 -4.098 1 87.56 81 TYR A CA 1
ATOM 661 C C . TYR A 1 81 ? 10.562 -23.734 -4.656 1 87.56 81 TYR A C 1
ATOM 663 O O . TYR A 1 81 ? 9.445 -23.562 -4.164 1 87.56 81 TYR A O 1
ATOM 671 N N . LEU A 1 82 ? 10.969 -23.109 -5.703 1 91.56 82 LEU A N 1
ATOM 672 C CA . LEU A 1 82 ? 10.148 -22.094 -6.352 1 91.56 82 LEU A CA 1
ATOM 673 C C . LEU A 1 82 ? 8.852 -22.703 -6.879 1 91.56 82 LEU A C 1
ATOM 675 O O . LEU A 1 82 ? 7.789 -22.078 -6.781 1 91.56 82 LEU A O 1
ATOM 679 N N . ASN A 1 83 ? 8.945 -23.828 -7.418 1 91.25 83 ASN A N 1
ATOM 680 C CA . ASN A 1 83 ? 7.758 -24.484 -7.965 1 91.25 83 ASN A CA 1
ATOM 681 C C . ASN A 1 83 ? 6.754 -24.828 -6.867 1 91.25 83 ASN A C 1
ATOM 683 O O . ASN A 1 83 ? 5.543 -24.781 -7.098 1 91.25 83 ASN A O 1
ATOM 687 N N . VAL A 1 84 ? 7.25 -25.141 -5.676 1 88.56 84 VAL A N 1
ATOM 688 C CA . VAL A 1 84 ? 6.348 -25.359 -4.547 1 88.56 84 VAL A CA 1
ATOM 689 C C . VAL A 1 84 ? 5.566 -24.078 -4.258 1 88.56 84 VAL A C 1
ATOM 691 O O . VAL A 1 84 ? 4.352 -24.125 -4.062 1 88.56 84 VAL A O 1
ATOM 694 N N . ILE A 1 85 ? 6.273 -22.969 -4.262 1 92.06 85 ILE A N 1
ATOM 695 C CA . ILE A 1 85 ? 5.652 -21.672 -4.027 1 92.06 85 ILE A CA 1
ATOM 696 C C . ILE A 1 85 ? 4.664 -21.359 -5.148 1 92.06 85 ILE A C 1
ATOM 698 O O . ILE A 1 85 ? 3.523 -20.984 -4.891 1 92.06 85 ILE A O 1
ATOM 702 N N . ILE A 1 86 ? 5.078 -21.578 -6.355 1 93.94 86 ILE A N 1
ATOM 703 C CA . ILE A 1 86 ? 4.285 -21.281 -7.543 1 93.94 86 ILE A CA 1
ATOM 704 C C . ILE A 1 86 ? 2.996 -22.109 -7.52 1 93.94 86 ILE A C 1
ATOM 706 O O . ILE A 1 86 ? 1.91 -21.578 -7.77 1 93.94 86 ILE A O 1
ATOM 710 N N . ASP A 1 87 ? 3.107 -23.344 -7.211 1 92.31 87 ASP A N 1
ATOM 711 C CA . ASP A 1 87 ? 1.943 -24.234 -7.172 1 92.31 87 ASP A CA 1
ATOM 712 C C . ASP A 1 87 ? 0.959 -23.797 -6.09 1 92.31 87 ASP A C 1
ATOM 714 O O . ASP A 1 87 ? -0.256 -23.891 -6.277 1 92.31 87 ASP A O 1
ATOM 718 N N . ARG A 1 88 ? 1.52 -23.375 -5.012 1 91.94 88 ARG A N 1
ATOM 719 C CA . ARG A 1 88 ? 0.66 -22.875 -3.939 1 91.94 88 ARG A CA 1
ATOM 720 C C . ARG A 1 88 ? -0.077 -21.609 -4.367 1 91.94 88 ARG A C 1
ATOM 722 O O . ARG A 1 88 ? -1.258 -21.438 -4.059 1 91.94 88 ARG A O 1
ATOM 729 N N . ILE A 1 89 ? 0.581 -20.734 -5.02 1 95.12 89 ILE A N 1
ATOM 730 C CA . ILE A 1 89 ? -0.025 -19.5 -5.523 1 95.12 89 ILE A CA 1
ATOM 731 C C . ILE A 1 89 ? -1.151 -19.844 -6.496 1 95.12 89 ILE A C 1
ATOM 733 O O . ILE A 1 89 ? -2.238 -19.266 -6.426 1 95.12 89 ILE A O 1
ATOM 737 N N . ALA A 1 90 ? -0.896 -20.781 -7.371 1 94.12 90 ALA A N 1
ATOM 738 C CA . ALA A 1 90 ? -1.903 -21.219 -8.336 1 94.12 90 ALA A CA 1
ATOM 739 C C . ALA A 1 90 ? -3.145 -21.75 -7.621 1 94.12 90 ALA A C 1
ATOM 741 O O . ALA A 1 90 ? -4.273 -21.422 -7.996 1 94.12 90 ALA A O 1
ATOM 742 N N . ALA A 1 91 ? -2.891 -22.547 -6.621 1 92.44 91 ALA A N 1
ATOM 743 C CA . ALA A 1 91 ? -3.994 -23.094 -5.844 1 92.44 91 ALA A CA 1
ATOM 744 C C . ALA A 1 91 ? -4.816 -22 -5.188 1 92.44 91 ALA A C 1
ATOM 746 O O . ALA A 1 91 ? -6.047 -22.062 -5.16 1 92.44 91 ALA A O 1
ATOM 747 N N . ILE A 1 92 ? -4.152 -21.031 -4.664 1 94.38 92 ILE A N 1
ATOM 748 C CA . ILE A 1 92 ? -4.824 -19.906 -4.023 1 94.38 92 ILE A CA 1
ATOM 749 C C . ILE A 1 92 ? -5.695 -19.172 -5.047 1 94.38 92 ILE A C 1
ATOM 751 O O . ILE A 1 92 ? -6.844 -18.828 -4.758 1 94.38 92 ILE A O 1
ATOM 755 N N . GLN A 1 93 ? -5.195 -18.953 -6.223 1 94.88 93 GLN A N 1
ATOM 756 C CA . GLN A 1 93 ? -5.934 -18.234 -7.266 1 94.88 93 GLN A CA 1
ATOM 757 C C . GLN A 1 93 ? -7.23 -18.969 -7.609 1 94.88 93 GLN A C 1
ATOM 759 O O . GLN A 1 93 ? -8.297 -18.344 -7.684 1 94.88 93 GLN A O 1
ATOM 764 N N . ILE A 1 94 ? -7.102 -20.25 -7.746 1 92.06 94 ILE A N 1
ATOM 765 C CA . ILE A 1 94 ? -8.266 -21.062 -8.094 1 92.06 94 ILE A CA 1
ATOM 766 C C . ILE A 1 94 ? -9.258 -21.047 -6.934 1 92.06 94 ILE A C 1
ATOM 768 O O . ILE A 1 94 ? -10.461 -20.891 -7.137 1 92.06 94 ILE A O 1
ATOM 772 N N . ASN A 1 95 ? -8.758 -21.219 -5.758 1 92.44 95 ASN A N 1
ATOM 773 C CA . ASN A 1 95 ? -9.602 -21.234 -4.574 1 92.44 95 ASN A CA 1
ATOM 774 C C . ASN A 1 95 ? -10.352 -19.906 -4.402 1 92.44 95 ASN A C 1
ATOM 776 O O . ASN A 1 95 ? -11.547 -19.906 -4.082 1 92.44 95 ASN A O 1
ATOM 780 N N . MET A 1 96 ? -9.664 -18.812 -4.57 1 94.88 96 MET A N 1
ATOM 781 C CA . MET A 1 96 ? -10.266 -17.5 -4.445 1 94.88 96 MET A CA 1
ATOM 782 C C . MET A 1 96 ? -11.438 -17.344 -5.418 1 94.88 96 MET A C 1
ATOM 784 O O . MET A 1 96 ? -12.492 -16.828 -5.047 1 94.88 96 MET A O 1
ATOM 788 N N . LEU A 1 97 ? -11.273 -17.812 -6.602 1 93.44 97 LEU A N 1
ATOM 789 C CA . LEU A 1 97 ? -12.32 -17.703 -7.617 1 93.44 97 LEU A CA 1
ATOM 790 C C . LEU A 1 97 ? -13.477 -18.656 -7.301 1 93.44 97 LEU A C 1
ATOM 792 O O . LEU A 1 97 ? -14.641 -18.234 -7.312 1 93.44 97 LEU A O 1
ATOM 796 N N . THR A 1 98 ? -13.141 -19.891 -6.98 1 90.94 98 THR A N 1
ATOM 797 C CA . THR A 1 98 ? -14.156 -20.922 -6.844 1 90.94 98 THR A CA 1
ATOM 798 C C . THR A 1 98 ? -14.961 -20.734 -5.559 1 90.94 98 THR A C 1
ATOM 800 O O . THR A 1 98 ? -16.172 -20.938 -5.547 1 90.94 98 THR A O 1
ATOM 803 N N . HIS A 1 99 ? -14.336 -20.312 -4.492 1 91.44 99 HIS A N 1
ATOM 804 C CA . HIS A 1 99 ? -15.008 -20.266 -3.199 1 91.44 99 HIS A CA 1
ATOM 805 C C . HIS A 1 99 ? -15.562 -18.859 -2.926 1 91.44 99 HIS A C 1
ATOM 807 O O . HIS A 1 99 ? -16.609 -18.719 -2.303 1 91.44 99 HIS A O 1
ATOM 813 N N . PHE A 1 100 ? -14.859 -17.859 -3.453 1 92 100 PHE A N 1
ATOM 814 C CA . PHE A 1 100 ? -15.273 -16.516 -3.086 1 92 100 PHE A CA 1
ATOM 815 C C . PHE A 1 100 ? -15.734 -15.734 -4.312 1 92 100 PHE A C 1
ATOM 817 O O . PHE A 1 100 ? -16.359 -14.68 -4.184 1 92 100 PHE A O 1
ATOM 824 N N . GLY A 1 101 ? -15.414 -16.266 -5.504 1 91.56 101 GLY A N 1
ATOM 825 C CA . GLY A 1 101 ? -15.734 -15.539 -6.715 1 91.56 101 GLY A CA 1
ATOM 826 C C . GLY A 1 101 ? -14.891 -14.289 -6.902 1 91.56 101 GLY A C 1
ATOM 827 O O . GLY A 1 101 ? -15.359 -13.289 -7.438 1 91.56 101 GLY A O 1
ATOM 828 N N . ILE A 1 102 ? -13.664 -14.352 -6.371 1 95.44 102 ILE A N 1
ATOM 829 C CA . ILE A 1 102 ? -12.789 -13.188 -6.359 1 95.44 102 ILE A CA 1
ATOM 830 C C . ILE A 1 102 ? -11.586 -13.438 -7.266 1 95.44 102 ILE A C 1
ATOM 832 O O . ILE A 1 102 ? -11 -14.516 -7.242 1 95.44 102 ILE A O 1
ATOM 836 N N . LEU A 1 103 ? -11.305 -12.445 -8.102 1 96.69 103 LEU A N 1
ATOM 837 C CA . LEU A 1 103 ? -10.094 -12.469 -8.914 1 96.69 103 LEU A CA 1
ATOM 838 C C . LEU A 1 103 ? -8.938 -11.789 -8.188 1 96.69 103 LEU A C 1
ATOM 840 O O . LEU A 1 103 ? -9.141 -10.766 -7.523 1 96.69 103 LEU A O 1
ATOM 844 N N . ILE A 1 104 ? -7.77 -12.367 -8.352 1 97.5 104 ILE A N 1
ATOM 845 C CA . ILE A 1 104 ? -6.598 -11.75 -7.746 1 97.5 104 ILE A CA 1
ATOM 846 C C . ILE A 1 104 ? -5.504 -11.578 -8.797 1 97.5 104 ILE A C 1
ATOM 848 O O . ILE A 1 104 ? -5.492 -12.281 -9.812 1 97.5 104 ILE A O 1
ATOM 852 N N . ARG A 1 105 ? -4.742 -10.656 -8.602 1 97.69 105 ARG A N 1
ATOM 853 C CA . ARG A 1 105 ? -3.553 -10.406 -9.406 1 97.69 105 ARG A CA 1
ATOM 854 C C . ARG A 1 105 ? -2.33 -10.188 -8.516 1 97.69 105 ARG A C 1
ATOM 856 O O . ARG A 1 105 ? -2.441 -10.164 -7.293 1 97.69 105 ARG A O 1
ATOM 863 N N . GLY A 1 106 ? -1.148 -10.164 -9.148 1 97.88 106 GLY A N 1
ATOM 864 C CA . GLY A 1 106 ? 0.01 -9.961 -8.297 1 97.88 106 GLY A CA 1
ATOM 865 C C . GLY A 1 106 ? 1.327 -10.211 -9.008 1 97.88 106 GLY A C 1
ATOM 866 O O . GLY A 1 106 ? 1.422 -10.047 -10.227 1 97.88 106 GLY A O 1
ATOM 867 N N . SER A 1 107 ? 2.342 -10.477 -8.156 1 98.19 107 SER A N 1
ATOM 868 C CA . SER A 1 107 ? 3.693 -10.664 -8.672 1 98.19 107 SER A CA 1
ATOM 869 C C . SER A 1 107 ? 4.551 -11.469 -7.691 1 98.19 107 SER A C 1
ATOM 871 O O . SER A 1 107 ? 4.23 -11.555 -6.504 1 98.19 107 SER A O 1
ATOM 873 N N . ILE A 1 108 ? 5.512 -12.102 -8.188 1 97.38 108 ILE A N 1
ATOM 874 C CA . ILE A 1 108 ? 6.578 -12.719 -7.402 1 97.38 108 ILE A CA 1
ATOM 875 C C . ILE A 1 108 ? 7.918 -12.086 -7.766 1 97.38 108 ILE A C 1
ATOM 877 O O . ILE A 1 108 ? 8.258 -11.969 -8.945 1 97.38 108 ILE A O 1
ATOM 881 N N . VAL A 1 109 ? 8.57 -11.594 -6.789 1 97.69 109 VAL A N 1
ATOM 882 C CA . VAL A 1 109 ? 9.82 -10.859 -6.957 1 97.69 109 VAL A CA 1
ATOM 883 C C . VAL A 1 109 ? 10.859 -11.375 -5.969 1 97.69 109 VAL A C 1
ATOM 885 O O . VAL A 1 109 ? 10.516 -11.773 -4.848 1 97.69 109 VAL A O 1
ATOM 888 N N . ILE A 1 110 ? 12.102 -11.469 -6.383 1 96.81 110 ILE A N 1
ATOM 889 C CA . ILE A 1 110 ? 13.211 -11.758 -5.484 1 96.81 110 ILE A CA 1
ATOM 890 C C . ILE A 1 110 ? 14.102 -10.523 -5.352 1 96.81 110 ILE A C 1
ATOM 892 O O . ILE A 1 110 ? 14.5 -9.922 -6.355 1 96.81 110 ILE A O 1
ATOM 896 N N . GLY A 1 111 ? 14.32 -10.086 -4.129 1 95.81 111 GLY A N 1
ATOM 897 C CA . GLY A 1 111 ? 15.195 -8.938 -3.957 1 95.81 111 GLY A CA 1
ATOM 898 C C . GLY A 1 111 ? 15.297 -8.477 -2.516 1 95.81 111 GLY A C 1
ATOM 899 O O . GLY A 1 111 ? 14.891 -9.195 -1.599 1 95.81 111 GLY A O 1
ATOM 900 N N . ASN A 1 112 ? 15.898 -7.316 -2.338 1 95.25 112 ASN A N 1
ATOM 901 C CA . ASN A 1 112 ? 16.266 -6.809 -1.022 1 95.25 112 ASN A CA 1
ATOM 902 C C . ASN A 1 112 ? 15.102 -6.094 -0.351 1 95.25 112 ASN A C 1
ATOM 904 O O . ASN A 1 112 ? 14.438 -5.258 -0.972 1 95.25 112 ASN A O 1
ATOM 908 N N . ILE A 1 113 ? 14.906 -6.465 0.956 1 96.56 113 ILE A N 1
ATOM 909 C CA . ILE A 1 113 ? 13.93 -5.746 1.771 1 96.56 113 ILE A CA 1
ATOM 910 C C . ILE A 1 113 ? 14.469 -5.578 3.189 1 96.56 113 ILE A C 1
ATOM 912 O O . ILE A 1 113 ? 15.422 -6.262 3.586 1 96.56 113 ILE A O 1
ATOM 916 N N . LYS A 1 114 ? 14 -4.676 3.848 1 96.62 114 LYS A N 1
ATOM 917 C CA . LYS A 1 114 ? 14.07 -4.555 5.301 1 96.62 114 LYS A CA 1
ATOM 918 C C . LYS A 1 114 ? 12.695 -4.762 5.938 1 96.62 114 LYS A C 1
ATOM 920 O O . LYS A 1 114 ? 11.727 -4.094 5.57 1 96.62 114 LYS A O 1
ATOM 925 N N . TYR A 1 115 ? 12.695 -5.73 6.812 1 95 115 TYR A N 1
ATOM 926 C CA . TYR A 1 115 ? 11.422 -6.113 7.418 1 95 115 TYR A CA 1
ATOM 927 C C . TYR A 1 115 ? 11.57 -6.305 8.922 1 95 115 TYR A C 1
ATOM 929 O O . TYR A 1 115 ? 12.492 -6.98 9.383 1 95 115 TYR A O 1
ATOM 937 N N . ASN A 1 116 ? 10.742 -5.637 9.672 1 92.62 116 ASN A N 1
ATOM 938 C CA . ASN A 1 116 ? 10.609 -5.801 11.109 1 92.62 116 ASN A CA 1
ATOM 939 C C . ASN A 1 116 ? 9.141 -5.797 11.547 1 92.62 116 ASN A C 1
ATOM 941 O O . ASN A 1 116 ? 8.516 -4.742 11.609 1 92.62 116 ASN A O 1
ATOM 945 N N . SER A 1 117 ? 8.672 -6.93 11.828 1 88.38 117 SER A N 1
ATOM 946 C CA . SER A 1 117 ? 7.262 -7.078 12.164 1 88.38 117 SER A CA 1
ATOM 947 C C . SER A 1 117 ? 6.914 -6.328 13.445 1 88.38 117 SER A C 1
ATOM 949 O O . SER A 1 117 ? 5.828 -5.746 13.555 1 88.38 117 SER A O 1
ATOM 951 N N . ASP A 1 118 ? 7.762 -6.277 14.414 1 86.88 118 ASP A N 1
ATOM 952 C CA . ASP A 1 118 ? 7.512 -5.633 15.703 1 86.88 118 ASP A CA 1
ATOM 953 C C . ASP A 1 118 ? 7.367 -4.121 15.539 1 86.88 118 ASP A C 1
ATOM 955 O O . ASP A 1 118 ? 6.621 -3.482 16.281 1 86.88 118 ASP A O 1
ATOM 959 N N . LYS A 1 119 ? 8.023 -3.627 14.531 1 86.06 119 LYS A N 1
ATOM 960 C CA . LYS A 1 119 ? 8.016 -2.182 14.328 1 86.06 119 LYS A CA 1
ATOM 961 C C . LYS A 1 119 ? 7.035 -1.788 13.227 1 86.06 119 LYS A C 1
ATOM 963 O O . LYS A 1 119 ? 6.898 -0.606 12.906 1 86.06 119 LYS A O 1
ATOM 968 N N . GLY A 1 120 ? 6.438 -2.789 12.617 1 87.81 120 GLY A N 1
ATOM 969 C CA . GLY A 1 120 ? 5.559 -2.494 11.5 1 87.81 120 GLY A CA 1
ATOM 970 C C . GLY A 1 120 ? 6.289 -1.908 10.305 1 87.81 120 GLY A C 1
ATOM 971 O O . GLY A 1 120 ? 5.785 -0.995 9.648 1 87.81 120 GLY A O 1
ATOM 972 N N . LEU A 1 121 ? 7.422 -2.395 10.062 1 93.38 121 LEU A N 1
ATOM 973 C CA . LEU A 1 121 ? 8.297 -1.784 9.07 1 93.38 121 LEU A CA 1
ATOM 974 C C . LEU A 1 121 ? 8.594 -2.76 7.934 1 93.38 121 LEU A C 1
ATOM 976 O O . LEU A 1 121 ? 9.062 -3.875 8.18 1 93.38 121 LEU A O 1
ATOM 980 N N . LEU A 1 122 ? 8.273 -2.359 6.754 1 95.94 122 LEU A N 1
ATOM 981 C CA . LEU A 1 122 ? 8.617 -3.105 5.551 1 95.94 122 LEU A CA 1
ATOM 982 C C . LEU A 1 122 ? 8.93 -2.16 4.395 1 95.94 122 LEU A C 1
ATOM 984 O O . LEU A 1 122 ? 8.078 -1.381 3.973 1 95.94 122 LEU A O 1
ATOM 988 N N . PHE A 1 123 ? 10.125 -2.203 3.941 1 96.81 123 PHE A N 1
ATOM 989 C CA . PHE A 1 123 ? 10.477 -1.433 2.756 1 96.81 123 PHE A CA 1
ATOM 990 C C . PHE A 1 123 ? 11.68 -2.045 2.049 1 96.81 123 PHE A C 1
ATOM 992 O O . PHE A 1 123 ? 12.352 -2.916 2.604 1 96.81 123 PHE A O 1
ATOM 999 N N . GLY A 1 124 ? 11.891 -1.597 0.807 1 95.81 124 GLY A N 1
ATOM 1000 C CA . GLY A 1 124 ? 13.008 -2.07 0.009 1 95.81 124 GLY A CA 1
ATOM 1001 C C . GLY A 1 124 ? 12.703 -2.113 -1.478 1 95.81 124 GLY A C 1
ATOM 1002 O O . GLY A 1 124 ? 11.547 -2.01 -1.884 1 95.81 124 GLY A O 1
ATOM 1003 N N . GLN A 1 125 ? 13.703 -2.32 -2.207 1 94.19 125 GLN A N 1
ATOM 1004 C CA . GLN A 1 125 ? 13.586 -2.285 -3.66 1 94.19 125 GLN A CA 1
ATOM 1005 C C . GLN A 1 125 ? 12.656 -3.387 -4.164 1 94.19 125 GLN A C 1
ATOM 1007 O O . GLN A 1 125 ? 11.883 -3.174 -5.098 1 94.19 125 GLN A O 1
ATOM 1012 N N . ALA A 1 126 ? 12.711 -4.508 -3.566 1 96 126 ALA A N 1
ATOM 1013 C CA . ALA A 1 126 ? 11.891 -5.633 -4.008 1 96 126 ALA A CA 1
ATOM 1014 C C . ALA A 1 126 ? 10.406 -5.316 -3.857 1 96 126 ALA A C 1
ATOM 1016 O O . ALA A 1 126 ? 9.594 -5.695 -4.707 1 96 126 ALA A O 1
ATOM 1017 N N . LEU A 1 127 ? 10.086 -4.684 -2.736 1 96.5 127 LEU A N 1
ATOM 1018 C CA . LEU A 1 127 ? 8.688 -4.316 -2.518 1 96.5 127 LEU A CA 1
ATOM 1019 C C . LEU A 1 127 ? 8.227 -3.301 -3.559 1 96.5 127 LEU A C 1
ATOM 1021 O O . LEU A 1 127 ? 7.113 -3.402 -4.078 1 96.5 127 LEU A O 1
ATOM 1025 N N . ILE A 1 128 ? 9.055 -2.355 -3.889 1 94.44 128 ILE A N 1
ATOM 1026 C CA . ILE A 1 128 ? 8.742 -1.365 -4.914 1 94.44 128 ILE A CA 1
ATOM 1027 C C . ILE A 1 128 ? 8.5 -2.064 -6.25 1 94.44 128 ILE A C 1
ATOM 1029 O O . ILE A 1 128 ? 7.508 -1.791 -6.93 1 94.44 128 ILE A O 1
ATOM 1033 N N . ASN A 1 129 ? 9.383 -2.969 -6.574 1 94.81 129 ASN A N 1
ATOM 1034 C CA . ASN A 1 129 ? 9.258 -3.711 -7.824 1 94.81 129 ASN A CA 1
ATOM 1035 C C . ASN A 1 129 ? 7.977 -4.531 -7.863 1 94.81 129 ASN A C 1
ATOM 1037 O O . ASN A 1 129 ? 7.293 -4.578 -8.891 1 94.81 129 ASN A O 1
ATOM 1041 N N . ALA A 1 130 ? 7.715 -5.164 -6.766 1 96.69 130 ALA A N 1
ATOM 1042 C CA . ALA A 1 130 ? 6.531 -6.012 -6.691 1 96.69 130 ALA A CA 1
ATOM 1043 C C . ALA A 1 130 ? 5.258 -5.199 -6.91 1 96.69 130 ALA A C 1
ATOM 1045 O O . ALA A 1 130 ? 4.375 -5.602 -7.672 1 96.69 130 ALA A O 1
ATOM 1046 N N . TYR A 1 131 ? 5.219 -4.082 -6.262 1 93 131 TYR A N 1
ATOM 1047 C CA . TYR A 1 131 ? 4.062 -3.207 -6.391 1 93 131 TYR A CA 1
ATOM 1048 C C . TYR A 1 131 ? 3.932 -2.678 -7.812 1 93 131 TYR A C 1
ATOM 1050 O O . TYR A 1 131 ? 2.83 -2.627 -8.367 1 93 131 TYR A O 1
ATOM 1058 N N . GLU A 1 132 ? 4.992 -2.256 -8.359 1 92.94 132 GLU A N 1
ATOM 1059 C CA . GLU A 1 132 ? 4.973 -1.724 -9.719 1 92.94 132 GLU A CA 1
ATOM 1060 C C . GLU A 1 132 ? 4.555 -2.793 -10.727 1 92.94 132 GLU A C 1
ATOM 1062 O O . GLU A 1 132 ? 3.762 -2.527 -11.625 1 92.94 132 GLU A O 1
ATOM 1067 N N . LEU A 1 133 ? 5.121 -3.973 -10.578 1 94.69 133 LEU A N 1
ATOM 1068 C CA . LEU A 1 133 ? 4.789 -5.074 -11.477 1 94.69 133 LEU A CA 1
ATOM 1069 C C . LEU A 1 133 ? 3.305 -5.41 -11.398 1 94.69 133 LEU A C 1
ATOM 1071 O O . LEU A 1 133 ? 2.648 -5.578 -12.422 1 94.69 133 LEU A O 1
ATOM 1075 N N . GLU A 1 134 ? 2.814 -5.43 -10.227 1 92.12 134 GLU A N 1
ATOM 1076 C CA . GLU A 1 134 ? 1.403 -5.734 -10.016 1 92.12 134 GLU A CA 1
ATOM 1077 C C . GLU A 1 134 ? 0.515 -4.594 -10.5 1 92.12 134 GLU A C 1
ATOM 1079 O O . GLU A 1 134 ? -0.441 -4.816 -11.25 1 92.12 134 GLU A O 1
ATOM 1084 N N . SER A 1 135 ? 0.845 -3.361 -10.164 1 88.88 135 SER A N 1
ATOM 1085 C CA . SER A 1 135 ? -0.035 -2.219 -10.383 1 88.88 135 SER A CA 1
ATOM 1086 C C . SER A 1 135 ? 0.009 -1.763 -11.836 1 88.88 135 SER A C 1
ATOM 1088 O O . SER A 1 135 ? -1.019 -1.388 -12.406 1 88.88 135 SER A O 1
ATOM 1090 N N . LYS A 1 136 ? 1.129 -1.884 -12.453 1 88.81 136 LYS A N 1
ATOM 1091 C CA . LYS A 1 136 ? 1.275 -1.319 -13.797 1 88.81 136 LYS A CA 1
ATOM 1092 C C . LYS A 1 136 ? 1.146 -2.4 -14.867 1 88.81 136 LYS A C 1
ATOM 1094 O O . LYS A 1 136 ? 0.691 -2.129 -15.977 1 88.81 136 LYS A O 1
ATOM 1099 N N . TYR A 1 137 ? 1.507 -3.641 -14.477 1 91.19 137 TYR A N 1
ATOM 1100 C CA . TYR A 1 137 ? 1.64 -4.617 -15.555 1 91.19 137 TYR A CA 1
ATOM 1101 C C . TYR A 1 137 ? 0.635 -5.75 -15.391 1 91.19 137 TYR A C 1
ATOM 1103 O O . TYR A 1 137 ? 0.208 -6.359 -16.375 1 91.19 137 TYR A O 1
ATOM 1111 N N . ALA A 1 138 ? 0.356 -6.059 -14.195 1 90.81 138 ALA A N 1
ATOM 1112 C CA . ALA A 1 138 ? -0.623 -7.121 -13.977 1 90.81 138 ALA A CA 1
ATOM 1113 C C . ALA A 1 138 ? -2.047 -6.594 -14.117 1 90.81 138 ALA A C 1
ATOM 1115 O O . ALA A 1 138 ? -2.816 -6.598 -13.156 1 90.81 138 ALA A O 1
ATOM 1116 N N . ILE A 1 139 ? -2.461 -6.285 -15.281 1 92 139 ILE A N 1
ATOM 1117 C CA . ILE A 1 139 ? -3.781 -5.734 -15.57 1 92 139 ILE A CA 1
ATOM 1118 C C . ILE A 1 139 ? -4.84 -6.824 -15.414 1 92 139 ILE A C 1
ATOM 1120 O O . ILE A 1 139 ? -5.898 -6.594 -14.828 1 92 139 ILE A O 1
ATOM 1124 N N . TYR A 1 140 ? -4.52 -7.977 -15.891 1 96 140 TYR A N 1
ATOM 1125 C CA . TYR A 1 140 ? -5.41 -9.133 -15.836 1 96 140 TYR A CA 1
ATOM 1126 C C . TYR A 1 140 ? -5.168 -9.953 -14.578 1 96 140 TYR A C 1
ATOM 1128 O O . TYR A 1 140 ? -4.199 -9.719 -13.852 1 96 140 TYR A O 1
ATOM 1136 N N . PRO A 1 141 ? -6.133 -10.859 -14.227 1 96.94 141 PRO A N 1
ATOM 1137 C CA . PRO A 1 141 ? -5.98 -11.625 -12.984 1 96.94 141 PRO A CA 1
ATOM 1138 C C . PRO A 1 141 ? -4.906 -12.703 -13.086 1 96.94 141 PRO A C 1
ATOM 1140 O O . PRO A 1 141 ? -5.223 -13.898 -13.047 1 96.94 141 PRO A O 1
ATOM 1143 N N . ARG A 1 142 ? -3.709 -12.281 -13.102 1 97.25 142 ARG A N 1
ATOM 1144 C CA . ARG A 1 142 ? -2.57 -13.188 -13.188 1 97.25 142 AR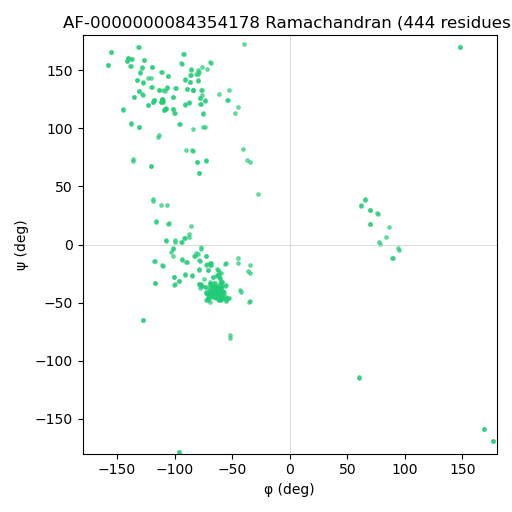G A CA 1
ATOM 1145 C C . ARG A 1 142 ? -1.45 -12.742 -12.25 1 97.25 142 ARG A C 1
ATOM 1147 O O . ARG A 1 142 ? -1.391 -11.578 -11.852 1 97.25 142 ARG A O 1
ATOM 1154 N N . ILE A 1 143 ? -0.645 -13.648 -11.828 1 97.81 143 ILE A N 1
ATOM 1155 C CA . ILE A 1 143 ? 0.529 -13.391 -11 1 97.81 143 ILE A CA 1
ATOM 1156 C C . ILE A 1 143 ? 1.784 -13.398 -11.867 1 97.81 143 ILE A C 1
ATOM 1158 O O . ILE A 1 143 ? 2.197 -14.445 -12.367 1 97.81 143 ILE A O 1
ATOM 1162 N N . LEU A 1 144 ? 2.408 -12.273 -12 1 98.19 144 LEU A N 1
ATOM 1163 C CA . LEU A 1 144 ? 3.533 -12.109 -12.914 1 98.19 144 LEU A CA 1
ATOM 1164 C C . LEU A 1 144 ? 4.84 -12.523 -12.242 1 98.19 144 LEU A C 1
ATOM 1166 O O . LEU A 1 144 ? 5 -12.359 -11.031 1 98.19 144 LEU A O 1
ATOM 1170 N N . ILE A 1 145 ? 5.742 -12.984 -13.055 1 97.19 145 ILE A N 1
ATOM 1171 C CA . ILE A 1 145 ? 7.074 -13.383 -12.617 1 97.19 145 ILE A CA 1
ATOM 1172 C C . ILE A 1 145 ? 8.078 -12.281 -12.953 1 97.19 145 ILE A C 1
ATOM 1174 O O . ILE A 1 145 ? 8.297 -11.977 -14.133 1 97.19 145 ILE A O 1
ATOM 1178 N N . ASP A 1 146 ? 8.617 -11.758 -11.953 1 96.81 146 ASP A N 1
ATOM 1179 C CA . ASP A 1 146 ? 9.609 -10.703 -12.164 1 96.81 146 ASP A CA 1
ATOM 1180 C C . ASP A 1 146 ? 10.883 -11.266 -12.797 1 96.81 146 ASP A C 1
ATOM 1182 O O . ASP A 1 146 ? 11.195 -12.453 -12.633 1 96.81 146 ASP A O 1
ATOM 1186 N N . GLU A 1 147 ? 11.609 -10.461 -13.438 1 94.75 147 GLU A N 1
ATOM 1187 C CA . GLU A 1 147 ? 12.867 -10.852 -14.07 1 94.75 147 GLU A CA 1
ATOM 1188 C C . GLU A 1 147 ? 13.844 -11.414 -13.047 1 94.75 147 GLU A C 1
ATOM 1190 O O . GLU A 1 147 ? 14.664 -12.273 -13.375 1 94.75 147 GLU A O 1
ATOM 1195 N N . THR A 1 148 ? 13.82 -10.953 -11.859 1 95 148 THR A N 1
ATOM 1196 C CA . THR A 1 148 ? 14.719 -11.414 -10.805 1 95 148 THR A CA 1
ATOM 1197 C C . THR A 1 148 ? 14.531 -12.906 -10.547 1 95 148 THR A C 1
ATOM 1199 O O . THR A 1 148 ? 15.492 -13.609 -10.211 1 95 148 THR A O 1
ATOM 1202 N N . VAL A 1 149 ? 13.359 -13.406 -10.695 1 94.81 149 VAL A N 1
ATOM 1203 C CA . VAL A 1 149 ? 13.07 -14.82 -10.5 1 94.81 149 VAL A CA 1
ATOM 1204 C C . VAL A 1 149 ? 13.656 -15.633 -11.656 1 94.81 149 VAL A C 1
ATOM 1206 O O . VAL A 1 149 ? 14.258 -16.688 -11.438 1 94.81 149 VAL A O 1
ATOM 1209 N N . VAL A 1 150 ? 13.5 -15.102 -12.82 1 91.69 150 VAL A N 1
ATOM 1210 C CA . VAL A 1 150 ? 14.016 -15.766 -14.016 1 91.69 150 VAL A CA 1
ATOM 1211 C C . VAL A 1 150 ? 15.547 -15.828 -13.953 1 91.69 150 VAL A C 1
ATOM 1213 O O . VAL A 1 150 ? 16.141 -16.844 -14.297 1 91.69 150 VAL A O 1
ATOM 1216 N N . LYS A 1 151 ? 16.094 -14.805 -13.5 1 90.69 151 LYS A N 1
ATOM 1217 C CA . LYS A 1 151 ? 17.547 -14.703 -13.422 1 90.69 151 LYS A CA 1
ATOM 1218 C C . LYS A 1 151 ? 18.125 -15.742 -12.469 1 90.69 151 LYS A C 1
ATOM 1220 O O . LYS A 1 151 ? 19.172 -16.328 -12.734 1 90.69 151 LYS A O 1
ATOM 1225 N N . VAL A 1 152 ? 17.5 -15.992 -11.414 1 87.69 152 VAL A N 1
ATOM 1226 C CA . VAL A 1 152 ? 18.047 -16.844 -10.367 1 87.69 152 VAL A CA 1
ATOM 1227 C C . VAL A 1 152 ? 18.031 -18.297 -10.836 1 87.69 152 VAL A C 1
ATOM 1229 O O . VAL A 1 152 ? 18.75 -19.141 -10.297 1 87.69 152 VAL A O 1
ATOM 1232 N N . ILE A 1 153 ? 17.266 -18.578 -11.836 1 87.88 153 ILE A N 1
ATOM 1233 C CA . ILE A 1 153 ? 17.25 -19.938 -12.383 1 87.88 153 ILE A CA 1
ATOM 1234 C C . ILE A 1 153 ? 18.016 -19.969 -13.711 1 87.88 153 ILE A C 1
ATOM 1236 O O . ILE A 1 153 ? 17.75 -20.812 -14.562 1 87.88 153 ILE A O 1
ATOM 1240 N N . ASP A 1 154 ? 18.766 -19.031 -13.906 1 88.62 154 ASP A N 1
ATOM 1241 C CA . ASP A 1 154 ? 19.672 -18.906 -15.047 1 88.62 154 ASP A CA 1
ATOM 1242 C C . ASP A 1 154 ? 18.891 -18.859 -16.359 1 88.62 154 ASP A C 1
ATOM 1244 O O . ASP A 1 154 ? 19.312 -19.469 -17.344 1 88.62 154 ASP A O 1
ATOM 1248 N N . GLY A 1 155 ? 17.797 -18.312 -16.266 1 87 155 GLY A N 1
ATOM 1249 C CA . GLY A 1 155 ? 17.016 -18.094 -17.469 1 87 155 GLY A CA 1
ATOM 1250 C C . GLY A 1 155 ? 16.312 -19.359 -17.953 1 87 155 GLY A C 1
ATOM 1251 O O . GLY A 1 155 ? 15.609 -19.328 -18.969 1 87 155 GLY A O 1
ATOM 1252 N N . ASP A 1 156 ? 16.453 -20.438 -17.234 1 90.06 156 ASP A N 1
ATOM 1253 C CA . ASP A 1 156 ? 15.812 -21.688 -17.641 1 90.06 156 ASP A CA 1
ATOM 1254 C C . ASP A 1 156 ? 14.375 -21.75 -17.141 1 90.06 156 ASP A C 1
ATOM 1256 O O . ASP A 1 156 ? 14.07 -22.484 -16.203 1 90.06 156 ASP A O 1
ATOM 1260 N N . THR A 1 157 ? 13.523 -21.109 -17.859 1 90 157 THR A N 1
ATOM 1261 C CA . THR A 1 157 ? 12.125 -20.953 -17.469 1 90 157 THR A CA 1
ATOM 1262 C C . THR A 1 157 ? 11.406 -22.297 -17.547 1 90 157 THR A C 1
ATOM 1264 O O . THR A 1 157 ? 10.328 -22.469 -16.953 1 90 157 THR A O 1
ATOM 1267 N N . ASP A 1 158 ? 11.961 -23.234 -18.203 1 90.25 158 ASP A N 1
ATOM 1268 C CA . ASP A 1 158 ? 11.336 -24.547 -18.328 1 90.25 158 ASP A CA 1
ATOM 1269 C C . ASP A 1 158 ? 11.336 -25.281 -16.984 1 90.25 158 ASP A C 1
ATOM 1271 O O . ASP A 1 158 ? 10.578 -26.234 -16.781 1 90.25 158 ASP A O 1
ATOM 1275 N N . GLN A 1 159 ? 12.133 -24.828 -16.125 1 90.38 159 GLN A N 1
ATOM 1276 C CA . GLN A 1 159 ? 12.234 -25.453 -14.812 1 90.38 159 GLN A CA 1
ATOM 1277 C C . GLN A 1 159 ? 11.07 -25.031 -13.914 1 90.38 159 GLN A C 1
ATOM 1279 O O . GLN A 1 159 ? 10.852 -25.625 -12.859 1 90.38 159 GLN A O 1
ATOM 1284 N N . LEU A 1 160 ? 10.391 -24 -14.359 1 91.56 160 LEU A N 1
ATOM 1285 C CA . LEU A 1 160 ? 9.312 -23.469 -13.539 1 91.56 160 LEU A CA 1
ATOM 1286 C C . LEU A 1 160 ? 7.957 -23.734 -14.18 1 91.56 160 LEU A C 1
ATOM 1288 O O . LEU A 1 160 ? 7.844 -23.766 -15.406 1 91.56 160 LEU A O 1
ATOM 1292 N N . ASN A 1 161 ? 6.973 -23.906 -13.312 1 89.94 161 ASN A N 1
ATOM 1293 C CA . ASN A 1 161 ? 5.598 -24.062 -13.773 1 89.94 161 ASN A CA 1
ATOM 1294 C C . ASN A 1 161 ? 4.977 -22.719 -14.141 1 89.94 161 ASN A C 1
ATOM 1296 O O . ASN A 1 161 ? 3.982 -22.297 -13.539 1 89.94 161 ASN A O 1
ATOM 1300 N N . ILE A 1 162 ? 5.566 -22.062 -15.133 1 93.81 162 ILE A N 1
ATOM 1301 C CA . ILE A 1 162 ? 5.109 -20.734 -15.562 1 93.81 162 ILE A CA 1
ATOM 1302 C C . ILE A 1 162 ? 4.84 -20.75 -17.062 1 93.81 162 ILE A C 1
ATOM 1304 O O . ILE A 1 162 ? 5.27 -21.656 -17.766 1 93.81 162 ILE A O 1
ATOM 1308 N N . THR A 1 163 ? 4.07 -19.859 -17.516 1 92.94 163 THR A N 1
ATOM 1309 C CA . THR A 1 163 ? 3.676 -19.734 -18.906 1 92.94 163 THR A CA 1
ATOM 1310 C C . THR A 1 163 ? 3.879 -18.297 -19.406 1 92.94 163 THR A C 1
ATOM 1312 O O . THR A 1 163 ? 3.773 -17.344 -18.625 1 92.94 163 THR A O 1
ATOM 1315 N N . ARG A 1 164 ? 4.176 -18.172 -20.625 1 93.88 164 ARG A N 1
ATOM 1316 C CA . ARG A 1 164 ? 4.305 -16.859 -21.25 1 93.88 164 ARG A CA 1
ATOM 1317 C C . ARG A 1 164 ? 2.969 -16.391 -21.812 1 93.88 164 ARG A C 1
ATOM 1319 O O . ARG A 1 164 ? 2.281 -17.141 -22.5 1 93.88 164 ARG A O 1
ATOM 1326 N N . ASP A 1 165 ? 2.602 -15.164 -21.562 1 94.75 165 ASP A N 1
ATOM 1327 C CA . ASP A 1 165 ? 1.328 -14.617 -22.016 1 94.75 165 ASP A CA 1
ATOM 1328 C C . ASP A 1 165 ? 1.497 -13.852 -23.328 1 94.75 165 ASP A C 1
ATOM 1330 O O . ASP A 1 165 ? 2.6 -13.781 -23.875 1 94.75 165 ASP A O 1
ATOM 1334 N N . PHE A 1 166 ? 0.4 -13.289 -23.812 1 93.12 166 PHE A N 1
ATOM 1335 C CA . PHE A 1 166 ? 0.338 -12.617 -25.094 1 93.12 166 PHE A CA 1
ATOM 1336 C C . PHE A 1 166 ? 1.242 -11.391 -25.125 1 93.12 166 PHE A C 1
ATOM 1338 O O . PHE A 1 166 ? 1.717 -10.977 -26.172 1 93.12 166 PHE A O 1
ATOM 1345 N N . ASP A 1 167 ? 1.51 -10.773 -23.984 1 94.19 167 ASP A N 1
ATOM 1346 C CA . ASP A 1 167 ? 2.32 -9.562 -23.922 1 94.19 167 ASP A CA 1
ATOM 1347 C C . ASP A 1 167 ? 3.787 -9.898 -23.656 1 94.19 167 ASP A C 1
ATOM 1349 O O . ASP A 1 167 ? 4.594 -9 -23.406 1 94.19 167 ASP A O 1
ATOM 1353 N N . GLY A 1 168 ? 4.098 -11.141 -23.578 1 93.75 168 GLY A N 1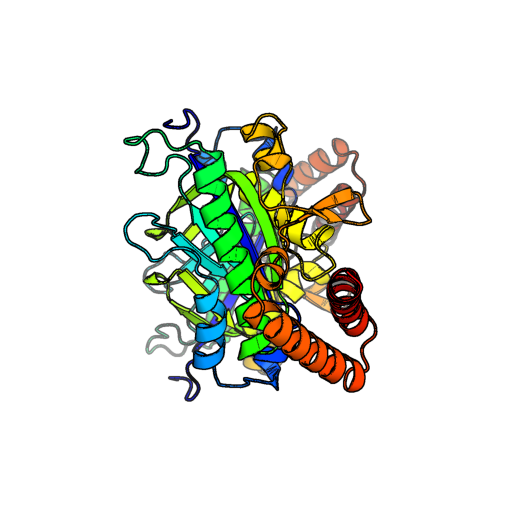
ATOM 1354 C CA . GLY A 1 168 ? 5.473 -11.586 -23.438 1 93.75 168 GLY A CA 1
ATOM 1355 C C . GLY A 1 168 ? 5.887 -11.797 -21.984 1 93.75 168 GLY A C 1
ATOM 1356 O O . GLY A 1 168 ? 6.996 -12.258 -21.719 1 93.75 168 GLY A O 1
ATOM 1357 N N . GLN A 1 169 ? 5.051 -11.523 -21.109 1 94.81 169 GLN A N 1
ATOM 1358 C CA . GLN A 1 169 ? 5.371 -11.672 -19.688 1 94.81 169 GLN A CA 1
ATOM 1359 C C . GLN A 1 169 ? 5.09 -13.094 -19.203 1 94.81 169 GLN A C 1
ATOM 1361 O O . GLN A 1 169 ? 4.172 -13.75 -19.703 1 94.81 169 GLN A O 1
ATOM 1366 N N . TYR A 1 170 ? 5.906 -13.508 -18.312 1 95.75 170 TYR A N 1
ATOM 1367 C CA . TYR A 1 170 ? 5.664 -14.805 -17.688 1 95.75 170 TYR A CA 1
ATOM 1368 C C . TYR A 1 170 ? 4.719 -14.664 -16.5 1 95.75 170 TYR A C 1
ATOM 1370 O O . TYR A 1 170 ? 4.797 -13.695 -15.742 1 95.75 170 TYR A O 1
ATOM 1378 N N . TYR A 1 171 ? 3.857 -15.594 -16.406 1 97 171 TYR A N 1
ATOM 1379 C CA . TYR A 1 171 ? 2.936 -15.617 -15.266 1 97 171 TYR A CA 1
ATOM 1380 C C . TYR A 1 171 ? 2.721 -17.031 -14.766 1 97 171 TYR A C 1
ATOM 1382 O O . TYR A 1 171 ? 3.066 -18 -15.445 1 97 171 TYR A O 1
ATOM 1390 N N . ILE A 1 172 ? 2.248 -17.156 -13.547 1 96.12 172 ILE A N 1
ATOM 1391 C CA . ILE A 1 172 ? 1.848 -18.438 -12.969 1 96.12 172 ILE A CA 1
ATOM 1392 C C . ILE A 1 172 ? 0.525 -18.891 -13.586 1 96.12 172 ILE A C 1
ATOM 1394 O O . ILE A 1 172 ? -0.473 -18.172 -13.523 1 96.12 172 ILE A O 1
ATOM 1398 N N . ASP A 1 173 ? 0.528 -20.031 -14.125 1 92.44 173 ASP A N 1
ATOM 1399 C CA . ASP A 1 173 ? -0.658 -20.578 -14.789 1 92.44 173 ASP A CA 1
ATOM 1400 C C . ASP A 1 173 ? -1.441 -21.484 -13.844 1 92.44 173 ASP A C 1
ATOM 1402 O O . ASP A 1 173 ? -1.121 -22.672 -13.711 1 92.44 173 ASP A O 1
ATOM 1406 N N . PRO A 1 174 ? -2.492 -20.984 -13.352 1 91.44 174 PRO A N 1
ATOM 1407 C CA . PRO A 1 174 ? -3.227 -21.797 -12.375 1 91.44 174 PRO A CA 1
ATOM 1408 C C . PRO A 1 174 ? -3.973 -22.969 -13.023 1 91.44 174 PRO A C 1
ATOM 1410 O O . PRO A 1 174 ? -4.43 -23.875 -12.328 1 91.44 174 PRO A O 1
ATOM 1413 N N . LEU A 1 175 ? -4.062 -23.031 -14.297 1 88.56 175 LEU A N 1
ATOM 1414 C CA . LEU A 1 175 ? -4.844 -24.047 -14.992 1 88.56 175 LEU A CA 1
ATOM 1415 C C . LEU A 1 175 ? -3.967 -25.234 -15.375 1 88.56 175 LEU A C 1
ATOM 1417 O O . LEU A 1 175 ? -4.473 -26.266 -15.812 1 88.56 175 LEU A O 1
ATOM 1421 N N . LYS A 1 176 ? -2.678 -25.031 -15.266 1 79.12 176 LYS A N 1
ATOM 1422 C CA . LYS A 1 176 ? -1.762 -26.094 -15.703 1 79.12 176 LYS A CA 1
ATOM 1423 C C . LYS A 1 176 ? -1.988 -27.375 -14.914 1 79.12 176 LYS A C 1
ATOM 1425 O O . LYS A 1 176 ? -1.823 -28.469 -15.445 1 79.12 176 LYS A O 1
ATOM 1430 N N . TRP A 1 177 ? -2.434 -27.219 -13.711 1 69.19 177 TRP A N 1
ATOM 1431 C CA . TRP A 1 177 ? -2.607 -28.406 -12.875 1 69.19 177 TRP A CA 1
ATOM 1432 C C . TRP A 1 177 ? -4.004 -29 -13.047 1 69.19 177 TRP A C 1
ATOM 1434 O O . TRP A 1 177 ? -4.266 -30.125 -12.633 1 69.19 177 TRP A O 1
ATOM 1444 N N . LEU A 1 178 ? -4.844 -28.328 -13.57 1 65.19 178 LEU A N 1
ATOM 1445 C CA . LEU A 1 178 ? -6.223 -28.781 -13.719 1 65.19 178 LEU A CA 1
ATOM 1446 C C . LEU A 1 178 ? -6.363 -29.703 -14.922 1 65.19 178 LEU A C 1
ATOM 1448 O O . LEU A 1 178 ? -7.41 -30.312 -15.117 1 65.19 178 LEU A O 1
ATOM 1452 N N . VAL A 1 179 ? -5.395 -29.875 -15.734 1 56.28 179 VAL A N 1
ATOM 1453 C CA . VAL A 1 179 ? -5.547 -30.641 -16.969 1 56.28 179 VAL A CA 1
ATOM 1454 C C . VAL A 1 179 ? -4.934 -32.031 -16.812 1 56.28 179 VAL A C 1
ATOM 1456 O O . VAL A 1 179 ? -5.051 -32.875 -17.703 1 56.28 179 VAL A O 1
ATOM 1459 N N . LYS A 1 180 ? -4.293 -32.375 -15.828 1 56.69 180 LYS A N 1
ATOM 1460 C CA . LYS A 1 180 ? -3.539 -33.625 -15.859 1 56.69 180 LYS A CA 1
ATOM 1461 C C . LYS A 1 180 ? -4.457 -34.812 -15.656 1 56.69 180 LYS A C 1
ATOM 1463 O O . LYS A 1 180 ? -4.207 -35.906 -16.203 1 56.69 180 LYS A O 1
ATOM 1468 N N . LEU A 1 181 ? -5.496 -34.719 -14.789 1 55.78 181 LEU A N 1
ATOM 1469 C CA . LEU A 1 181 ? -6.297 -35.906 -14.477 1 55.78 181 LEU A CA 1
ATOM 1470 C C . LEU A 1 181 ? -7.762 -35.688 -14.844 1 55.78 181 LEU A C 1
ATOM 1472 O O . LEU A 1 181 ? -8.211 -34.531 -14.961 1 55.78 181 LEU A O 1
ATOM 1476 N N . ASP A 1 182 ? -8.445 -36.75 -15.336 1 55.88 182 ASP A N 1
ATOM 1477 C CA . ASP A 1 182 ? -9.867 -36.719 -15.68 1 55.88 182 ASP A CA 1
ATOM 1478 C C . ASP A 1 182 ? -10.641 -35.812 -14.719 1 55.88 182 ASP A C 1
ATOM 1480 O O . ASP A 1 182 ? -11.516 -35.062 -15.141 1 55.88 182 ASP A O 1
ATOM 1484 N N . SER A 1 183 ? -10.508 -35.906 -13.477 1 57.88 183 SER A N 1
ATOM 1485 C CA . SER A 1 183 ? -11.117 -35.094 -12.438 1 57.88 183 SER A CA 1
ATOM 1486 C C . SER A 1 183 ? -10.797 -33.625 -12.648 1 57.88 183 SER A C 1
ATOM 1488 O O . SER A 1 183 ? -11.617 -32.75 -12.352 1 57.88 183 SER A O 1
ATOM 1490 N N . GLU A 1 184 ? -9.797 -33.406 -13.453 1 67.06 184 GLU A N 1
ATOM 1491 C CA . GLU A 1 184 ? -9.32 -32.031 -13.688 1 67.06 184 GLU A CA 1
ATOM 1492 C C . GLU A 1 184 ? -10.133 -31.359 -14.789 1 67.06 184 GLU A C 1
ATOM 1494 O O . GLU A 1 184 ? -10.43 -30.172 -14.703 1 67.06 184 GLU A O 1
ATOM 1499 N N . LYS A 1 185 ? -10.688 -32.219 -15.68 1 73.31 185 LYS A N 1
ATOM 1500 C CA . LYS A 1 185 ? -11.539 -31.688 -16.734 1 73.31 185 LYS A CA 1
ATOM 1501 C C . LYS A 1 185 ? -12.852 -31.156 -16.172 1 73.31 185 LYS A C 1
ATOM 1503 O O . LYS A 1 185 ? -13.328 -30.094 -16.594 1 73.31 185 LYS A O 1
ATOM 1508 N N . GLN A 1 186 ? -13.367 -31.875 -15.234 1 81.38 186 GLN A N 1
ATOM 1509 C CA . GLN A 1 186 ? -14.609 -31.406 -14.617 1 81.38 186 GLN A CA 1
ATOM 1510 C C . GLN A 1 186 ? -14.406 -30.094 -13.867 1 81.38 186 GLN A C 1
ATOM 1512 O O . GLN A 1 186 ? -15.266 -29.219 -13.891 1 81.38 186 GLN A O 1
ATOM 1517 N N . SER A 1 187 ? -13.328 -30.016 -13.242 1 83.25 187 SER A N 1
ATOM 1518 C CA . SER A 1 187 ? -13.008 -28.797 -12.516 1 83.25 187 SER A CA 1
ATOM 1519 C C . SER A 1 187 ? -12.891 -27.594 -13.461 1 83.25 187 SER A C 1
ATOM 1521 O O . SER A 1 187 ? -13.344 -26.5 -13.141 1 83.25 187 SER A O 1
ATOM 1523 N N . LEU A 1 188 ? -12.328 -27.891 -14.578 1 87.19 188 LEU A N 1
ATOM 1524 C CA . LEU A 1 188 ? -12.18 -26.844 -15.578 1 87.19 188 LEU A CA 1
ATOM 1525 C C . LEU A 1 188 ? -13.539 -26.406 -16.109 1 87.19 188 LEU A C 1
ATOM 1527 O O . LEU A 1 188 ? -13.773 -25.203 -16.312 1 87.19 188 LEU A O 1
ATOM 1531 N N . LEU A 1 189 ? -14.398 -27.391 -16.328 1 87.44 189 LEU A N 1
ATOM 1532 C CA . LEU A 1 189 ? -15.734 -27.078 -16.797 1 87.44 189 LEU A CA 1
ATOM 1533 C C . LEU A 1 189 ? -16.5 -26.266 -15.773 1 87.44 189 LEU A C 1
ATOM 1535 O O . LEU A 1 189 ? -17.219 -25.312 -16.125 1 87.44 189 LEU A O 1
ATOM 1539 N N . ASN A 1 190 ? -16.359 -26.688 -14.555 1 88.62 190 ASN A N 1
ATOM 1540 C CA . ASN A 1 190 ? -17.016 -25.938 -13.484 1 88.62 190 ASN A CA 1
ATOM 1541 C C . ASN A 1 190 ? -16.5 -24.5 -13.414 1 88.62 190 ASN A C 1
ATOM 1543 O O . ASN A 1 190 ? -17.281 -23.562 -13.203 1 88.62 190 ASN A O 1
ATOM 1547 N N . LEU A 1 191 ? -15.266 -24.391 -13.562 1 90.81 191 LEU A N 1
ATOM 1548 C CA . LEU A 1 191 ? -14.648 -23.078 -13.562 1 90.81 191 LEU A CA 1
ATOM 1549 C C . LEU A 1 191 ? -15.156 -22.234 -14.734 1 90.81 191 LEU A C 1
ATOM 1551 O O . LEU A 1 191 ? -15.484 -21.062 -14.57 1 90.81 191 LEU A O 1
ATOM 1555 N N . LYS A 1 192 ? -15.188 -22.859 -15.867 1 92.75 192 LYS A N 1
ATOM 1556 C CA . LYS A 1 192 ? -15.703 -22.203 -17.062 1 92.75 192 LYS A CA 1
ATOM 1557 C C . LYS A 1 192 ? -17.109 -21.672 -16.844 1 92.75 192 LYS A C 1
ATOM 1559 O O . LYS A 1 192 ? -17.422 -20.531 -17.188 1 92.75 192 LYS A O 1
ATOM 1564 N N . GLU A 1 193 ? -17.906 -22.453 -16.281 1 93.19 193 GLU A N 1
ATOM 1565 C CA . GLU A 1 193 ? -19.297 -22.078 -16.031 1 93.19 193 GLU A CA 1
ATOM 1566 C C . GLU A 1 193 ? -19.375 -20.891 -15.062 1 93.19 193 GLU A C 1
ATOM 1568 O O . GLU A 1 193 ? -20.188 -19.984 -15.258 1 93.19 193 GLU A O 1
ATOM 1573 N N . LYS A 1 194 ? -18.625 -20.969 -14.078 1 93.31 194 LYS A N 1
ATOM 1574 C CA . LYS A 1 194 ? -18.609 -19.891 -13.094 1 93.31 194 LYS A CA 1
ATOM 1575 C C . LYS A 1 194 ? -18.188 -18.578 -13.742 1 93.31 194 LYS A C 1
ATOM 1577 O O . LYS A 1 194 ? -18.797 -17.531 -13.477 1 93.31 194 LYS A O 1
ATOM 1582 N N . VAL A 1 195 ? -17.172 -18.625 -14.539 1 95.62 195 VAL A N 1
ATOM 1583 C CA . VAL A 1 195 ? -16.656 -17.453 -15.219 1 95.62 195 VAL A CA 1
ATOM 1584 C C . VAL A 1 195 ? -17.719 -16.906 -16.172 1 95.62 195 VAL A C 1
ATOM 1586 O O . VAL A 1 195 ? -17.969 -15.695 -16.219 1 95.62 195 VAL A O 1
ATOM 1589 N N . LEU A 1 196 ? -18.359 -17.797 -16.859 1 95.81 196 LEU A N 1
ATOM 1590 C CA . LEU A 1 196 ? -19.391 -17.391 -17.797 1 95.81 196 LEU A CA 1
ATOM 1591 C C . LEU A 1 196 ? -20.562 -16.734 -17.062 1 95.81 196 LEU A C 1
ATOM 1593 O O . LEU A 1 196 ? -21.125 -15.75 -17.547 1 95.81 196 LEU A O 1
ATOM 1597 N N . GLN A 1 197 ? -20.891 -17.25 -15.992 1 95.25 197 GLN A N 1
ATOM 1598 C CA . GLN A 1 197 ? -21.953 -16.672 -15.195 1 95.25 197 GLN A CA 1
ATOM 1599 C C . GLN A 1 197 ? -21.609 -15.242 -14.781 1 95.25 197 GLN A C 1
ATOM 1601 O O . GLN A 1 197 ? -22.469 -14.352 -14.82 1 95.25 197 GLN A O 1
ATOM 1606 N N . LYS A 1 198 ? -20.422 -15.039 -14.383 1 93.94 198 LYS A N 1
ATOM 1607 C CA . LYS A 1 198 ? -19.984 -13.703 -13.977 1 93.94 198 LYS A CA 1
ATOM 1608 C C . LYS A 1 198 ? -20 -12.734 -15.156 1 93.94 198 LYS A C 1
ATOM 1610 O O . LYS A 1 198 ? -20.422 -11.586 -15.016 1 93.94 198 LYS A O 1
ATOM 1615 N N . ILE A 1 199 ? -19.594 -13.234 -16.266 1 95.5 199 ILE A N 1
ATOM 1616 C CA . ILE A 1 199 ? -19.562 -12.414 -17.469 1 95.5 199 ILE A CA 1
ATOM 1617 C C . ILE A 1 199 ? -20.969 -12 -17.859 1 95.5 199 ILE A C 1
ATOM 1619 O O . ILE A 1 199 ? -21.219 -10.836 -18.188 1 95.5 199 ILE A O 1
ATOM 1623 N N . ASN A 1 200 ? -21.844 -12.836 -17.719 1 95.56 200 ASN A N 1
ATOM 1624 C CA . ASN A 1 200 ? -23.234 -12.594 -18.125 1 95.56 200 ASN A CA 1
ATOM 1625 C C . ASN A 1 200 ? -23.922 -11.586 -17.203 1 95.56 200 ASN A C 1
ATOM 1627 O O . ASN A 1 200 ? -24.828 -10.875 -17.625 1 95.56 200 ASN A O 1
ATOM 1631 N N . ASN A 1 201 ? -23.422 -11.438 -16.031 1 93.25 201 ASN A N 1
ATOM 1632 C CA . ASN A 1 201 ? -24.078 -10.594 -15.039 1 93.25 201 ASN A CA 1
ATOM 1633 C C . ASN A 1 201 ? -23.312 -9.297 -14.812 1 93.25 201 ASN A C 1
ATOM 1635 O O . ASN A 1 201 ? -23.656 -8.523 -13.914 1 93.25 201 ASN A O 1
ATOM 1639 N N . GLU A 1 202 ? -22.297 -9.117 -15.555 1 92.38 202 GLU A N 1
ATOM 1640 C CA . GLU A 1 202 ? -21.422 -7.961 -15.344 1 92.38 202 GLU A CA 1
ATOM 1641 C C . GLU A 1 202 ? -21.625 -6.918 -16.438 1 92.38 202 GLU A C 1
ATOM 1643 O O . GLU A 1 202 ? -21.75 -7.262 -17.609 1 92.38 202 GLU A O 1
ATOM 1648 N N . ARG A 1 203 ? -21.719 -5.594 -16.031 1 90.12 203 ARG A N 1
ATOM 1649 C CA . ARG A 1 203 ? -21.922 -4.508 -16.984 1 90.12 203 ARG A CA 1
ATOM 1650 C C . ARG A 1 203 ? -20.672 -3.637 -17.094 1 90.12 203 ARG A C 1
ATOM 1652 O O . ARG A 1 203 ? -20.469 -2.953 -18.094 1 90.12 203 ARG A O 1
ATOM 1659 N N . ASN A 1 204 ? -19.812 -3.725 -16.172 1 92.31 204 ASN A N 1
ATOM 1660 C CA . ASN A 1 204 ? -18.594 -2.928 -16.188 1 92.31 204 ASN A CA 1
ATOM 1661 C C . ASN A 1 204 ? -17.562 -3.5 -17.156 1 92.31 204 ASN A C 1
ATOM 1663 O O . ASN A 1 204 ? -17.062 -4.609 -16.953 1 92.31 204 ASN A O 1
ATOM 1667 N N . ILE A 1 205 ? -17.156 -2.711 -18.125 1 93.56 205 ILE A N 1
ATOM 1668 C CA . ILE A 1 205 ? -16.297 -3.168 -19.219 1 93.56 205 ILE A CA 1
ATOM 1669 C C . ILE A 1 205 ? -14.922 -3.543 -18.672 1 93.56 205 ILE A C 1
ATOM 1671 O O . ILE A 1 205 ? -14.312 -4.508 -19.125 1 93.56 205 ILE A O 1
ATOM 1675 N N . ALA A 1 206 ? -14.492 -2.807 -17.734 1 91.56 206 ALA A N 1
ATOM 1676 C CA . ALA A 1 206 ? -13.188 -3.084 -17.156 1 91.56 206 ALA A CA 1
ATOM 1677 C C . ALA A 1 206 ? -13.18 -4.434 -16.438 1 91.56 206 ALA A C 1
ATOM 1679 O O . ALA A 1 206 ? -12.219 -5.199 -16.562 1 91.56 206 ALA A O 1
ATOM 1680 N N . VAL A 1 207 ? -14.203 -4.711 -15.781 1 93.25 207 VAL A N 1
ATOM 1681 C CA . VAL A 1 207 ? -14.328 -5.98 -15.07 1 93.25 207 VAL A CA 1
ATOM 1682 C C . VAL A 1 207 ? -14.5 -7.117 -16.078 1 93.25 207 VAL A C 1
ATOM 1684 O O . VAL A 1 207 ? -13.898 -8.18 -15.93 1 93.25 207 VAL A O 1
ATOM 1687 N N . LEU A 1 208 ? -15.258 -6.898 -17.062 1 95.5 208 LEU A N 1
ATOM 1688 C CA . LEU A 1 208 ? -15.5 -7.891 -18.109 1 95.5 208 LEU A CA 1
ATOM 1689 C C . LEU A 1 208 ? -14.195 -8.297 -18.781 1 95.5 208 LEU A C 1
ATOM 1691 O O . LEU A 1 208 ? -14 -9.477 -19.094 1 95.5 208 LEU A O 1
ATOM 1695 N N . SER A 1 209 ? -13.375 -7.344 -18.984 1 96 209 SER A N 1
ATOM 1696 C CA . SER A 1 209 ? -12.102 -7.637 -19.625 1 96 209 SER A CA 1
ATOM 1697 C C . SER A 1 209 ? -11.289 -8.641 -18.828 1 96 209 SER A C 1
ATOM 1699 O O . SER A 1 209 ? -10.609 -9.5 -19.391 1 96 209 SER A O 1
ATOM 1701 N N . LYS A 1 210 ? -11.375 -8.562 -17.609 1 96.19 210 LYS A N 1
ATOM 1702 C CA . LYS A 1 210 ? -10.641 -9.469 -16.734 1 96.19 210 LYS A CA 1
ATOM 1703 C C . LYS A 1 210 ? -11.195 -10.891 -16.812 1 96.19 210 LYS A C 1
ATOM 1705 O O . LYS A 1 210 ? -10.438 -11.852 -16.938 1 96.19 210 LYS A O 1
ATOM 1710 N N . TYR A 1 211 ? -12.438 -10.992 -16.766 1 96.38 211 TYR A N 1
ATOM 1711 C CA . TYR A 1 211 ? -13.062 -12.305 -16.844 1 96.38 211 TYR A CA 1
ATOM 1712 C C . TYR A 1 211 ? -12.883 -12.914 -18.234 1 96.38 211 TYR A C 1
ATOM 1714 O O . TYR A 1 211 ? -12.711 -14.125 -18.375 1 96.38 211 TYR A O 1
ATOM 1722 N N . ASN A 1 212 ? -12.945 -12.07 -19.156 1 96.75 212 ASN A N 1
ATOM 1723 C CA . ASN A 1 212 ? -12.75 -12.57 -20.516 1 96.75 212 ASN A CA 1
ATOM 1724 C C . ASN A 1 212 ? -11.336 -13.094 -20.734 1 96.75 212 ASN A C 1
ATOM 1726 O O . ASN A 1 212 ? -11.125 -14.07 -21.453 1 96.75 212 ASN A O 1
ATOM 1730 N N . TRP A 1 213 ? -10.43 -12.438 -20.188 1 96.75 213 TRP A N 1
ATOM 1731 C CA . TRP A 1 213 ? -9.062 -12.953 -20.234 1 96.75 213 TRP A CA 1
ATOM 1732 C C . TRP A 1 213 ? -8.992 -14.367 -19.672 1 96.75 213 TRP A C 1
ATOM 1734 O O . TRP A 1 213 ? -8.414 -15.266 -20.297 1 96.75 213 TRP A O 1
ATOM 1744 N N . LEU A 1 214 ? -9.578 -14.523 -18.547 1 95.69 214 LEU A N 1
ATOM 1745 C CA . LEU A 1 214 ? -9.562 -15.828 -17.891 1 95.69 214 LEU A CA 1
ATOM 1746 C C . LEU A 1 214 ? -10.312 -16.859 -18.719 1 95.69 214 LEU A C 1
ATOM 1748 O O . LEU A 1 214 ? -9.859 -18 -18.875 1 95.69 214 LEU A O 1
ATOM 1752 N N . LEU A 1 215 ? -11.391 -16.484 -19.234 1 95.5 215 LEU A N 1
ATOM 1753 C CA . LEU A 1 215 ? -12.172 -17.375 -20.094 1 95.5 215 LEU A CA 1
ATOM 1754 C C . LEU A 1 215 ? -11.352 -17.844 -21.281 1 95.5 215 LEU A C 1
ATOM 1756 O O . LEU A 1 215 ? -11.367 -19.031 -21.625 1 95.5 215 LEU A O 1
ATOM 1760 N N . ASN A 1 216 ? -10.695 -16.953 -21.875 1 95.25 216 ASN A N 1
ATOM 1761 C CA . ASN A 1 216 ? -9.867 -17.297 -23.031 1 95.25 216 ASN A CA 1
ATOM 1762 C C . ASN A 1 216 ? -8.781 -18.297 -22.656 1 95.25 216 ASN A C 1
ATOM 1764 O O . ASN A 1 216 ? -8.484 -19.219 -23.422 1 95.25 216 ASN A O 1
ATOM 1768 N N . LYS A 1 217 ? -8.219 -18.109 -21.484 1 93.31 217 LYS A N 1
ATOM 1769 C CA . LYS A 1 217 ? -7.219 -19.062 -21.016 1 93.31 217 LYS A CA 1
ATOM 1770 C C . LYS A 1 217 ? -7.828 -20.453 -20.828 1 93.31 217 LYS A C 1
ATOM 1772 O O . LYS A 1 217 ? -7.176 -21.469 -21.078 1 93.31 217 LYS A O 1
ATOM 1777 N N . ILE A 1 218 ? -9.023 -20.516 -20.375 1 91.94 218 ILE A N 1
ATOM 1778 C CA . ILE A 1 218 ? -9.727 -21.766 -20.172 1 91.94 218 ILE A CA 1
ATOM 1779 C C . ILE A 1 218 ? -10.039 -22.422 -21.516 1 91.94 218 ILE A C 1
ATOM 1781 O O . ILE A 1 218 ? -9.805 -23.625 -21.688 1 91.94 218 ILE A O 1
ATOM 1785 N N . LEU A 1 219 ? -10.453 -21.609 -22.438 1 91.69 219 LEU A N 1
ATOM 1786 C CA . LEU A 1 219 ? -10.859 -22.109 -23.75 1 91.69 219 LEU A CA 1
ATOM 1787 C C . LEU A 1 219 ? -9.664 -22.641 -24.516 1 91.69 219 LEU A C 1
ATOM 1789 O O . LEU A 1 219 ? -9.797 -23.594 -25.297 1 91.69 219 LEU A O 1
ATOM 1793 N N . GLU A 1 220 ? -8.602 -22.062 -24.328 1 88.06 220 GLU A N 1
ATOM 1794 C CA . GLU A 1 220 ? -7.375 -22.531 -24.969 1 88.06 220 GLU A CA 1
ATOM 1795 C C . GLU A 1 220 ? -7.051 -23.953 -24.562 1 88.06 220 GLU A C 1
ATOM 1797 O O . GLU A 1 220 ? -6.379 -24.688 -25.297 1 88.06 220 GLU A O 1
ATOM 1802 N N . ARG A 1 221 ? -7.504 -24.406 -23.453 1 82.75 221 ARG A N 1
ATOM 1803 C CA . ARG A 1 221 ? -7.176 -25.719 -22.906 1 82.75 221 ARG A CA 1
ATOM 1804 C C . ARG A 1 221 ? -8.305 -26.719 -23.172 1 82.75 221 ARG A C 1
ATOM 1806 O O . ARG A 1 221 ? -8.078 -27.922 -23.188 1 82.75 221 ARG A O 1
ATOM 1813 N N . ASP A 1 222 ? -9.477 -26.172 -23.125 1 74.44 222 ASP A N 1
ATOM 1814 C CA . ASP A 1 222 ? -10.617 -27.031 -23.453 1 74.44 222 ASP A CA 1
ATOM 1815 C C . ASP A 1 222 ? -10.508 -27.578 -24.859 1 74.44 222 ASP A C 1
ATOM 1817 O O . ASP A 1 222 ? -10.891 -28.719 -25.125 1 74.44 222 ASP A O 1
ATOM 1821 N N . ASN A 1 223 ? -10.008 -26.781 -25.781 1 63.03 223 ASN A N 1
ATOM 1822 C CA . ASN A 1 223 ? -9.906 -27.219 -27.172 1 63.03 223 ASN A CA 1
ATOM 1823 C C . ASN A 1 223 ? -8.727 -28.172 -27.375 1 63.03 223 ASN A C 1
ATOM 1825 O O . ASN A 1 223 ? -8.492 -28.656 -28.484 1 63.03 223 ASN A O 1
ATOM 1829 N N . THR A 1 224 ? -7.969 -28.391 -26.25 1 54.28 224 THR A N 1
ATOM 1830 C CA . THR A 1 224 ? -6.891 -29.359 -26.406 1 54.28 224 THR A CA 1
ATOM 1831 C C . THR A 1 224 ? -7.301 -30.719 -25.859 1 54.28 224 THR A C 1
ATOM 1833 O O . THR A 1 224 ? -7.969 -30.797 -24.828 1 54.28 224 THR A O 1
ATOM 1836 N N . MET B 1 1 ? -16.188 3.436 21.516 1 31.64 1 MET B N 1
ATOM 1837 C CA . MET B 1 1 ? -17.406 2.812 21 1 31.64 1 MET B CA 1
ATOM 1838 C C . MET B 1 1 ? -17.078 1.566 20.188 1 31.64 1 MET B C 1
ATOM 1840 O O . MET B 1 1 ? -16.297 1.629 19.234 1 31.64 1 MET B O 1
ATOM 1844 N N . ASN B 1 2 ? -16.969 0.393 20.703 1 40.78 2 ASN B N 1
ATOM 1845 C CA . ASN B 1 2 ? -16.812 -0.979 20.234 1 40.78 2 ASN B CA 1
ATOM 1846 C C . ASN B 1 2 ? -17.562 -1.219 18.922 1 40.78 2 ASN B C 1
ATOM 1848 O O . ASN B 1 2 ? -18.781 -1.12 18.875 1 40.78 2 ASN B O 1
ATOM 1852 N N . SER B 1 3 ? -17.219 -0.759 17.828 1 49.16 3 SER B N 1
ATOM 1853 C CA . SER B 1 3 ? -18.141 -0.899 16.703 1 49.16 3 SER B CA 1
ATOM 1854 C C . SER B 1 3 ? -18.719 -2.309 16.641 1 49.16 3 SER B C 1
ATOM 1856 O O . SER B 1 3 ? -18 -3.289 16.859 1 49.16 3 SER B O 1
ATOM 1858 N N . GLU B 1 4 ? -19.984 -2.484 16.766 1 55.91 4 GLU B N 1
ATOM 1859 C CA . GLU B 1 4 ? -20.891 -3.611 16.625 1 55.91 4 GLU B CA 1
ATOM 1860 C C . GLU B 1 4 ? -20.469 -4.535 15.492 1 55.91 4 GLU B C 1
ATOM 1862 O O . GLU B 1 4 ? -20.703 -5.746 15.547 1 55.91 4 GLU B O 1
ATOM 1867 N N . ASN B 1 5 ? -19.672 -4 14.5 1 70.94 5 ASN B N 1
ATOM 1868 C CA . ASN B 1 5 ? -19.547 -4.832 13.305 1 70.94 5 ASN B CA 1
ATOM 1869 C C . ASN B 1 5 ? -18.109 -5.293 13.102 1 70.94 5 ASN B C 1
ATOM 1871 O O . ASN B 1 5 ? -17.75 -5.77 12.023 1 70.94 5 ASN B O 1
ATOM 1875 N N . GLY B 1 6 ? -17.141 -5.25 14.289 1 86.44 6 GLY B N 1
ATOM 1876 C CA . GLY B 1 6 ? -15.789 -5.766 14.195 1 86.44 6 GLY B CA 1
ATOM 1877 C C . GLY B 1 6 ? -14.781 -4.727 13.734 1 86.44 6 GLY B C 1
ATOM 1878 O O . GLY B 1 6 ? -13.57 -4.934 13.852 1 86.44 6 GLY B O 1
ATOM 1879 N N . TYR B 1 7 ? -15.242 -3.619 13.273 1 93.38 7 TYR B N 1
ATOM 1880 C CA . TYR B 1 7 ? -14.383 -2.5 12.898 1 93.38 7 TYR B CA 1
ATOM 1881 C C . TYR B 1 7 ? -14.25 -1.511 14.055 1 93.38 7 TYR B C 1
ATOM 1883 O O . TYR B 1 7 ? -15.078 -1.485 14.961 1 93.38 7 TYR B O 1
ATOM 1891 N N . LYS B 1 8 ? -13.164 -0.763 14.039 1 93.44 8 LYS B N 1
ATOM 1892 C CA . LYS B 1 8 ? -12.961 0.342 14.969 1 93.44 8 LYS B CA 1
ATOM 1893 C C . LYS B 1 8 ? -12.789 1.664 14.227 1 93.44 8 LYS B C 1
ATOM 1895 O O . LYS B 1 8 ? -12.102 1.723 13.211 1 93.44 8 LYS B O 1
ATOM 1900 N N . GLU B 1 9 ? -13.453 2.615 14.734 1 94.12 9 GLU B N 1
ATOM 1901 C CA . GLU B 1 9 ? -13.273 3.945 14.156 1 94.12 9 GLU B CA 1
ATOM 1902 C C . GLU B 1 9 ? -11.977 4.586 14.633 1 94.12 9 GLU B C 1
ATOM 1904 O O . GLU B 1 9 ? -11.719 4.656 15.844 1 94.12 9 GLU B O 1
ATOM 1909 N N . LYS B 1 10 ? -11.172 4.996 13.719 1 94.88 10 LYS B N 1
ATOM 1910 C CA . LYS B 1 10 ? -9.859 5.555 14.031 1 94.88 10 LYS B CA 1
ATOM 1911 C C . LYS B 1 10 ? -9.57 6.789 13.18 1 94.88 10 LYS B C 1
ATOM 1913 O O . LYS B 1 10 ? -10.258 7.043 12.188 1 94.88 10 LYS B O 1
ATOM 1918 N N . ILE B 1 11 ? -8.664 7.598 13.617 1 95.5 11 ILE B N 1
ATOM 1919 C CA . ILE B 1 11 ? -8.039 8.617 12.789 1 95.5 11 ILE B CA 1
ATOM 1920 C C . ILE B 1 11 ? -6.832 8.031 12.062 1 95.5 11 ILE B C 1
ATOM 1922 O O . ILE B 1 11 ? -5.922 7.496 12.703 1 95.5 11 ILE B O 1
ATOM 1926 N N . LEU B 1 12 ? -6.848 8.102 10.758 1 96.88 12 LEU B N 1
ATOM 1927 C CA . LEU B 1 12 ? -5.723 7.613 9.961 1 96.88 12 LEU B CA 1
ATOM 1928 C C . LEU B 1 12 ? -4.984 8.773 9.297 1 96.88 12 LEU B C 1
ATOM 1930 O O . LEU B 1 12 ? -5.598 9.617 8.641 1 96.88 12 LEU B O 1
ATOM 1934 N N . VAL B 1 13 ? -3.762 8.82 9.562 1 97 13 VAL B N 1
ATOM 1935 C CA . VAL B 1 13 ? -2.885 9.727 8.836 1 97 13 VAL B CA 1
ATOM 1936 C C . VAL B 1 13 ? -2.002 8.938 7.871 1 97 13 VAL B C 1
ATOM 1938 O O . VAL B 1 13 ? -1.198 8.109 8.297 1 97 13 VAL B O 1
ATOM 1941 N N . PHE B 1 14 ? -2.154 9.188 6.629 1 97.56 14 PHE B N 1
ATOM 1942 C CA . PHE B 1 14 ? -1.431 8.492 5.566 1 97.56 14 PHE B CA 1
ATOM 1943 C C . PHE B 1 14 ? -0.387 9.406 4.938 1 97.56 14 PHE B C 1
ATOM 1945 O O . PHE B 1 14 ? -0.729 10.43 4.336 1 97.56 14 PHE B O 1
ATOM 1952 N N . PHE B 1 15 ? 0.854 9.047 5.07 1 97.62 15 PHE B N 1
ATOM 1953 C CA . PHE B 1 15 ? 1.942 9.773 4.434 1 97.62 15 PHE B CA 1
ATOM 1954 C C . PHE B 1 15 ? 2.494 9 3.242 1 97.62 15 PHE B C 1
ATOM 1956 O O . PHE B 1 15 ? 2.615 7.777 3.295 1 97.62 15 PHE B O 1
ATOM 1963 N N . ASP B 1 16 ? 2.852 9.68 2.33 1 96.81 16 ASP B N 1
ATOM 1964 C CA . ASP B 1 16 ? 3.557 9.156 1.165 1 96.81 16 ASP B CA 1
ATOM 1965 C C . ASP B 1 16 ? 4.805 9.984 0.861 1 96.81 16 ASP B C 1
ATOM 1967 O O . ASP B 1 16 ? 4.742 11.219 0.809 1 96.81 16 ASP B O 1
ATOM 1971 N N . VAL B 1 17 ? 5.879 9.352 0.656 1 97.06 17 VAL B N 1
ATOM 1972 C CA . VAL B 1 17 ? 7.145 10.016 0.369 1 97.06 17 VAL B CA 1
ATOM 1973 C C . VAL B 1 17 ? 7.309 10.188 -1.139 1 97.06 17 VAL B C 1
ATOM 1975 O O . VAL B 1 17 ? 7.41 9.203 -1.875 1 97.06 17 VAL B O 1
ATOM 1978 N N . LEU B 1 18 ? 7.434 11.398 -1.617 1 95.75 18 LEU B N 1
ATOM 1979 C CA . LEU B 1 18 ? 7.645 11.664 -3.037 1 95.75 18 LEU B CA 1
ATOM 1980 C C . LEU B 1 18 ? 9.086 11.367 -3.434 1 95.75 18 LEU B C 1
ATOM 1982 O O . LEU B 1 18 ? 10.023 11.773 -2.74 1 95.75 18 LEU B O 1
ATOM 1986 N N . GLY B 1 19 ? 9.266 10.648 -4.551 1 92.94 19 GLY B N 1
ATOM 1987 C CA . GLY B 1 19 ? 10.594 10.328 -5.043 1 92.94 19 GLY B CA 1
ATOM 1988 C C . GLY B 1 19 ? 11.273 9.227 -4.25 1 92.94 19 GLY B C 1
ATOM 1989 O O . GLY B 1 19 ? 12.5 9.164 -4.195 1 92.94 19 GLY B O 1
ATOM 1990 N N . PHE B 1 20 ? 10.523 8.359 -3.652 1 94.44 20 PHE B N 1
ATOM 1991 C CA . PHE B 1 20 ? 11.055 7.328 -2.77 1 94.44 20 PHE B CA 1
ATOM 1992 C C . PHE B 1 20 ? 11.914 6.34 -3.547 1 94.44 20 PHE B C 1
ATOM 1994 O O . PHE B 1 20 ? 12.953 5.902 -3.061 1 94.44 20 PHE B O 1
ATOM 2001 N N . LYS B 1 21 ? 11.461 5.977 -4.672 1 92.12 21 LYS B N 1
ATOM 2002 C CA . LYS B 1 21 ? 12.219 5.047 -5.496 1 92.12 21 LYS B CA 1
ATOM 2003 C C . LYS B 1 21 ? 13.648 5.543 -5.715 1 92.12 21 LYS B C 1
ATOM 2005 O O . LYS B 1 21 ? 14.602 4.777 -5.586 1 92.12 21 LYS B O 1
ATOM 2010 N N . ASN B 1 22 ? 13.781 6.793 -6.035 1 92.12 22 ASN B N 1
ATOM 2011 C CA . ASN B 1 22 ? 15.109 7.383 -6.23 1 92.12 22 ASN B CA 1
ATOM 2012 C C . ASN B 1 22 ? 15.914 7.398 -4.938 1 92.12 22 ASN B C 1
ATOM 2014 O O . ASN B 1 22 ? 17.125 7.18 -4.953 1 92.12 22 ASN B O 1
ATOM 2018 N N . LEU B 1 23 ? 15.25 7.625 -3.811 1 93.75 23 LEU B N 1
ATOM 2019 C CA . LEU B 1 23 ? 15.922 7.633 -2.516 1 93.75 23 LEU B CA 1
ATOM 2020 C C . LEU B 1 23 ? 16.547 6.273 -2.223 1 93.75 23 LEU B C 1
ATOM 2022 O O . LEU B 1 23 ? 17.719 6.191 -1.846 1 93.75 23 LEU B O 1
ATOM 2026 N N . ILE B 1 24 ? 15.805 5.219 -2.475 1 91.69 24 ILE B N 1
ATOM 2027 C CA . ILE B 1 24 ? 16.219 3.867 -2.121 1 91.69 24 ILE B CA 1
ATOM 2028 C C . ILE B 1 24 ? 17.266 3.371 -3.121 1 91.69 24 ILE B C 1
ATOM 2030 O O . ILE B 1 24 ? 18.219 2.682 -2.746 1 91.69 24 ILE B O 1
ATOM 2034 N N . MET B 1 25 ? 17.094 3.756 -4.312 1 90.88 25 MET B N 1
ATOM 2035 C CA . MET B 1 25 ? 17.906 3.146 -5.363 1 90.88 25 MET B CA 1
ATOM 2036 C C . MET B 1 25 ? 19.188 3.945 -5.594 1 90.88 25 MET B C 1
ATOM 2038 O O . MET B 1 25 ? 20.188 3.4 -6.062 1 90.88 25 MET B O 1
ATOM 2042 N N . ASN B 1 26 ? 19.156 5.266 -5.277 1 92.81 26 ASN B N 1
ATOM 2043 C CA . ASN B 1 26 ? 20.297 6.098 -5.641 1 92.81 26 ASN B CA 1
ATOM 2044 C C . ASN B 1 26 ? 20.828 6.867 -4.438 1 92.81 26 ASN B C 1
ATOM 2046 O O . ASN B 1 26 ? 21.906 6.555 -3.932 1 92.81 26 ASN B O 1
ATOM 2050 N N . LYS B 1 27 ? 20.078 7.77 -3.877 1 92.25 27 LYS B N 1
ATOM 2051 C CA . LYS B 1 27 ? 20.562 8.68 -2.846 1 92.25 27 LYS B CA 1
ATOM 2052 C C . LYS B 1 27 ? 21.062 7.91 -1.625 1 92.25 27 LYS B C 1
ATOM 2054 O O . LYS B 1 27 ? 22.125 8.203 -1.093 1 92.25 27 LYS B O 1
ATOM 2059 N N . TYR B 1 28 ? 20.328 7.016 -1.197 1 93.69 28 TYR B N 1
ATOM 2060 C CA . TYR B 1 28 ? 20.672 6.242 -0.012 1 93.69 28 TYR B CA 1
ATOM 2061 C C . TYR B 1 28 ? 20.812 4.762 -0.345 1 93.69 28 TYR B C 1
ATOM 2063 O O . TYR B 1 28 ? 20.391 3.902 0.434 1 93.69 28 TYR B O 1
ATOM 2071 N N . LYS B 1 29 ? 21.359 4.543 -1.491 1 90.12 29 LYS B N 1
ATOM 2072 C CA . LYS B 1 29 ? 21.594 3.168 -1.923 1 90.12 29 LYS B CA 1
ATOM 2073 C C . LYS B 1 29 ? 22.391 2.393 -0.874 1 90.12 29 LYS B C 1
ATOM 2075 O O . LYS B 1 29 ? 23.391 2.889 -0.352 1 90.12 29 LYS B O 1
ATOM 2080 N N . ASN B 1 30 ? 21.938 1.288 -0.391 1 89.31 30 ASN B N 1
ATOM 2081 C CA . ASN B 1 30 ? 22.594 0.405 0.572 1 89.31 30 ASN B CA 1
ATOM 2082 C C . ASN B 1 30 ? 22.656 1.039 1.958 1 89.31 30 ASN B C 1
ATOM 2084 O O . ASN B 1 30 ? 23.562 0.732 2.744 1 89.31 30 ASN B O 1
ATOM 2088 N N . GLN B 1 31 ? 21.875 2.025 2.189 1 93.62 31 GLN B N 1
ATOM 2089 C CA . GLN B 1 31 ? 21.797 2.652 3.504 1 93.62 31 GLN B CA 1
ATOM 2090 C C . GLN B 1 31 ? 20.375 2.566 4.07 1 93.62 31 GLN B C 1
ATOM 2092 O O . GLN B 1 31 ? 19.734 3.592 4.293 1 93.62 31 GLN B O 1
ATOM 2097 N N . PRO B 1 32 ? 20 1.361 4.363 1 94.44 32 PRO B N 1
ATOM 2098 C CA . PRO B 1 32 ? 18.625 1.187 4.855 1 94.44 32 PRO B CA 1
ATOM 2099 C C . PRO B 1 32 ? 18.375 1.935 6.16 1 94.44 32 PRO B C 1
ATOM 2101 O O . PRO B 1 32 ? 17.234 2.318 6.441 1 94.44 32 PRO B O 1
ATOM 2104 N N . GLU B 1 33 ? 19.406 2.154 6.938 1 94.62 33 GLU B N 1
ATOM 2105 C CA . GLU B 1 33 ? 19.234 2.854 8.211 1 94.62 33 GLU B CA 1
ATOM 2106 C C . GLU B 1 33 ? 18.766 4.289 7.988 1 94.62 33 GLU B C 1
ATOM 2108 O O . GLU B 1 33 ? 17.984 4.816 8.773 1 94.62 33 GLU B O 1
ATOM 2113 N N . LYS B 1 34 ? 19.297 4.879 6.945 1 94.81 34 LYS B N 1
ATOM 2114 C CA . LYS B 1 34 ? 18.891 6.242 6.621 1 94.81 34 LYS B CA 1
ATOM 2115 C C . LYS B 1 34 ? 17.438 6.277 6.168 1 94.81 34 LYS B C 1
ATOM 2117 O O . LYS B 1 34 ? 16.688 7.195 6.523 1 94.81 34 LYS B O 1
ATOM 2122 N N . ILE B 1 35 ? 17.062 5.305 5.391 1 95.75 35 ILE B N 1
ATOM 2123 C CA . ILE B 1 35 ? 15.68 5.203 4.938 1 95.75 35 ILE B CA 1
ATOM 2124 C C . ILE B 1 35 ? 14.758 4.98 6.137 1 95.75 35 ILE B C 1
ATOM 2126 O O . ILE B 1 35 ? 13.703 5.613 6.242 1 95.75 35 ILE B O 1
ATOM 2130 N N . GLU B 1 36 ? 15.203 4.117 6.984 1 94.56 36 GLU B N 1
ATOM 2131 C CA . GLU B 1 36 ? 14.438 3.842 8.195 1 94.56 36 GLU B CA 1
ATOM 2132 C C . GLU B 1 36 ? 14.242 5.105 9.023 1 94.56 36 GLU B C 1
ATOM 2134 O O . GLU B 1 36 ? 13.156 5.355 9.547 1 94.56 36 GLU B O 1
ATOM 2139 N N . ASP B 1 37 ? 15.281 5.891 9.109 1 93.25 37 ASP B N 1
ATOM 2140 C CA . ASP B 1 37 ? 15.219 7.148 9.844 1 93.25 37 ASP B CA 1
ATOM 2141 C C . ASP B 1 37 ? 14.18 8.086 9.234 1 93.25 37 ASP B C 1
ATOM 2143 O O . ASP B 1 37 ? 13.367 8.672 9.961 1 93.25 37 ASP B O 1
ATOM 2147 N N . ILE B 1 38 ? 14.18 8.188 7.996 1 94.69 38 ILE B N 1
ATOM 2148 C CA . ILE B 1 38 ? 13.258 9.047 7.262 1 94.69 38 ILE B CA 1
ATOM 2149 C C . ILE B 1 38 ? 11.82 8.602 7.52 1 94.69 38 ILE B C 1
ATOM 2151 O O . ILE B 1 38 ? 10.969 9.406 7.898 1 94.69 38 ILE B O 1
ATOM 2155 N N . LEU B 1 39 ? 11.594 7.32 7.398 1 95.31 39 LEU B N 1
ATOM 2156 C CA . LEU B 1 39 ? 10.242 6.777 7.527 1 95.31 39 LEU B CA 1
ATOM 2157 C C . LEU B 1 39 ? 9.75 6.883 8.969 1 95.31 39 LEU B C 1
ATOM 2159 O O . LEU B 1 39 ? 8.578 7.176 9.211 1 95.31 39 LEU B O 1
ATOM 2163 N N . THR B 1 40 ? 10.625 6.75 9.883 1 91.06 40 THR B N 1
ATOM 2164 C CA . THR B 1 40 ? 10.234 6.746 11.281 1 91.06 40 THR B CA 1
ATOM 2165 C C . THR B 1 40 ? 9.977 8.172 11.773 1 91.06 40 THR B C 1
ATOM 2167 O O . THR B 1 40 ? 9.305 8.367 12.789 1 91.06 40 THR B O 1
ATOM 2170 N N . THR B 1 41 ? 10.539 9.133 11.094 1 92.19 41 THR B N 1
ATOM 2171 C CA . THR B 1 41 ? 10.273 10.531 11.43 1 92.19 41 THR B CA 1
ATOM 2172 C C . THR B 1 41 ? 8.789 10.859 11.227 1 92.19 41 THR B C 1
ATOM 2174 O O . THR B 1 41 ? 8.273 11.797 11.836 1 92.19 41 THR B O 1
ATOM 2177 N N . MET B 1 42 ? 8.141 10.078 10.453 1 94.19 42 MET B N 1
ATOM 2178 C CA . MET B 1 42 ? 6.738 10.352 10.141 1 94.19 42 MET B CA 1
ATOM 2179 C C . MET B 1 42 ? 5.812 9.641 11.125 1 94.19 42 MET B C 1
ATOM 2181 O O . MET B 1 42 ? 4.59 9.672 10.961 1 94.19 42 MET B O 1
ATOM 2185 N N . HIS B 1 43 ? 6.41 9.055 12.07 1 90.25 43 HIS B N 1
ATOM 2186 C CA . HIS B 1 43 ? 5.621 8.562 13.188 1 90.25 43 HIS B CA 1
ATOM 2187 C C . HIS B 1 43 ? 5.152 9.703 14.086 1 90.25 43 HIS B C 1
ATOM 2189 O O . HIS B 1 43 ? 5.969 10.375 14.711 1 90.25 43 HIS B O 1
ATOM 2195 N N . LEU B 1 44 ? 3.891 10.148 13.969 1 82.06 44 LEU B N 1
ATOM 2196 C CA . LEU B 1 44 ? 3.33 11.312 14.648 1 82.06 44 LEU B CA 1
ATOM 2197 C C . LEU B 1 44 ? 3.592 11.25 16.141 1 82.06 44 LEU B C 1
ATOM 2199 O O . LEU B 1 44 ? 4.051 12.219 16.75 1 82.06 44 LEU B O 1
ATOM 2203 N N . LEU B 1 45 ? 2.746 10.438 16.969 1 64.75 45 LEU B N 1
ATOM 2204 C CA . LEU B 1 45 ? 2.707 10.664 18.406 1 64.75 45 LEU B CA 1
ATOM 2205 C C . LEU B 1 45 ? 3.295 9.477 19.156 1 64.75 45 LEU B C 1
ATOM 2207 O O . LEU B 1 45 ? 2.855 8.336 18.969 1 64.75 45 LEU B O 1
ATOM 2211 N N . SER B 1 46 ? 4.609 9.539 19.484 1 57.97 46 SER B N 1
ATOM 2212 C CA . SER B 1 46 ? 5.094 8.539 20.438 1 57.97 46 SER B CA 1
ATOM 2213 C C . SER B 1 46 ? 4.906 9.008 21.875 1 57.97 46 SER B C 1
ATOM 2215 O O . SER B 1 46 ? 5.406 8.375 22.797 1 57.97 46 SER B O 1
ATOM 2217 N N . GLU B 1 47 ? 4.215 10.07 21.969 1 56 47 GLU B N 1
ATOM 2218 C CA . GLU B 1 47 ? 4.098 10.492 23.359 1 56 47 GLU B CA 1
ATOM 2219 C C . GLU B 1 47 ? 3.031 9.688 24.094 1 56 47 GLU B C 1
ATOM 2221 O O . GLU B 1 47 ? 2.096 9.18 23.484 1 56 47 GLU B O 1
ATOM 2226 N N . PRO B 1 48 ? 3.244 9.344 25.297 1 54.06 48 PRO B N 1
ATOM 2227 C CA . PRO B 1 48 ? 2.408 8.5 26.156 1 54.06 48 PRO B CA 1
ATOM 2228 C C . PRO B 1 48 ? 0.922 8.828 26.031 1 54.06 48 PRO B C 1
ATOM 2230 O O . PRO B 1 48 ? 0.08 7.93 26.078 1 54.06 48 PRO B O 1
ATOM 2233 N N . ASP B 1 49 ? 0.544 10.156 25.953 1 55.06 49 ASP B N 1
ATOM 2234 C CA . ASP B 1 49 ? -0.866 10.531 26.016 1 55.06 49 ASP B CA 1
ATOM 2235 C C . ASP B 1 49 ? -1.544 10.375 24.656 1 55.06 49 ASP B C 1
ATOM 2237 O O . ASP B 1 49 ? -2.771 10.43 24.562 1 55.06 49 ASP B O 1
ATOM 2241 N N . TYR B 1 50 ? -0.808 10.133 23.609 1 64.31 50 TYR B N 1
ATOM 2242 C CA . TYR B 1 50 ? -1.362 10 22.266 1 64.31 50 TYR B CA 1
ATOM 2243 C C . TYR B 1 50 ? -0.743 8.805 21.531 1 64.31 50 TYR B C 1
ATOM 2245 O O . TYR B 1 50 ? 0.031 8.984 20.594 1 64.31 50 TYR B O 1
ATOM 2253 N N . LYS B 1 51 ? -1.155 7.777 22 1 73.44 51 LYS B N 1
ATOM 2254 C CA . LYS B 1 51 ? -0.51 6.586 21.453 1 73.44 51 LYS B CA 1
ATOM 2255 C C . LYS B 1 51 ? -1.02 6.281 20.047 1 73.44 51 LYS B C 1
ATOM 2257 O O . LYS B 1 51 ? -2.227 6.309 19.797 1 73.44 51 LYS B O 1
ATOM 2262 N N . SER B 1 52 ? -0.162 6.406 19.062 1 86.44 52 SER B N 1
ATOM 2263 C CA . SER B 1 52 ? -0.461 6.027 17.688 1 86.44 52 SER B CA 1
ATOM 2264 C C . SER B 1 52 ? 0.332 4.793 17.266 1 86.44 52 SER B C 1
ATOM 2266 O O . SER B 1 52 ? 1.492 4.633 17.656 1 86.44 52 SER B O 1
ATOM 2268 N N . ASP B 1 53 ? -0.354 3.891 16.672 1 91 53 ASP B N 1
ATOM 2269 C CA . ASP B 1 53 ? 0.345 2.812 15.984 1 91 53 ASP B CA 1
ATOM 2270 C C . ASP B 1 53 ? 0.819 3.264 14.602 1 91 53 ASP B C 1
ATOM 2272 O O . ASP B 1 53 ? 0.203 4.133 13.984 1 91 53 ASP B O 1
ATOM 2276 N N . VAL B 1 54 ? 1.938 2.723 14.234 1 93.25 54 VAL B N 1
ATOM 2277 C CA . VAL B 1 54 ? 2.471 3.123 12.93 1 93.25 54 VAL B CA 1
ATOM 2278 C C . VAL B 1 54 ? 2.764 1.884 12.094 1 93.25 54 VAL B C 1
ATOM 2280 O O . VAL B 1 54 ? 3.244 0.873 12.609 1 93.25 54 VAL B O 1
ATOM 2283 N N . ILE B 1 55 ? 2.455 1.97 10.867 1 94.12 55 ILE B N 1
ATOM 2284 C CA . ILE B 1 55 ? 2.768 0.944 9.883 1 94.12 55 ILE B CA 1
ATOM 2285 C C . ILE B 1 55 ? 3.484 1.577 8.688 1 94.12 55 ILE B C 1
ATOM 2287 O O . ILE B 1 55 ? 3.027 2.586 8.148 1 94.12 55 ILE B O 1
ATOM 2291 N N . VAL B 1 56 ? 4.57 0.989 8.359 1 94.75 56 VAL B N 1
ATOM 2292 C CA . VAL B 1 56 ? 5.336 1.445 7.203 1 94.75 56 VAL B CA 1
ATOM 2293 C C . VAL B 1 56 ? 5.266 0.4 6.094 1 94.75 56 VAL B C 1
ATOM 2295 O O . VAL B 1 56 ? 5.598 -0.768 6.309 1 94.75 56 VAL B O 1
ATOM 2298 N N . PHE B 1 57 ? 4.84 0.742 4.977 1 93.5 57 PHE B N 1
ATOM 2299 C CA . PHE B 1 57 ? 4.773 -0.093 3.781 1 93.5 57 PHE B CA 1
ATOM 2300 C C . PHE B 1 57 ? 5.375 0.628 2.582 1 93.5 57 PHE B C 1
ATOM 2302 O O . PHE B 1 57 ? 4.703 1.431 1.931 1 93.5 57 PHE B O 1
ATOM 2309 N N . SER B 1 58 ? 6.578 0.247 2.291 1 93.44 58 SER B N 1
ATOM 2310 C CA . SER B 1 58 ? 7.34 0.917 1.241 1 93.44 58 SER B CA 1
ATOM 2311 C C . SER B 1 58 ? 7.535 2.396 1.559 1 93.44 58 SER B C 1
ATOM 2313 O O . SER B 1 58 ? 8.156 2.744 2.562 1 93.44 58 SER B O 1
ATOM 2315 N N . ASP B 1 59 ? 6.965 3.252 0.776 1 93.31 59 ASP B N 1
ATOM 2316 C CA . ASP B 1 59 ? 7.129 4.691 0.96 1 93.31 59 ASP B CA 1
ATOM 2317 C C . ASP B 1 59 ? 5.926 5.293 1.684 1 93.31 59 ASP B C 1
ATOM 2319 O O . ASP B 1 59 ? 5.871 6.504 1.905 1 93.31 59 ASP B O 1
ATOM 2323 N N . SER B 1 60 ? 4.984 4.449 2.094 1 95.06 60 SER B N 1
ATOM 2324 C CA . SER B 1 60 ? 3.791 4.895 2.803 1 95.06 60 SER B CA 1
ATOM 2325 C C . SER B 1 60 ? 3.926 4.676 4.305 1 95.06 60 SER B C 1
ATOM 2327 O O . SER B 1 60 ? 4.406 3.629 4.746 1 95.06 60 SER B O 1
ATOM 2329 N N . VAL B 1 61 ? 3.568 5.652 5.078 1 96.44 61 VAL B N 1
ATOM 2330 C CA . VAL B 1 61 ? 3.549 5.566 6.535 1 96.44 61 VAL B CA 1
ATOM 2331 C C . VAL B 1 61 ? 2.146 5.883 7.051 1 96.44 61 VAL B C 1
ATOM 2333 O O . VAL B 1 61 ? 1.633 6.98 6.836 1 96.44 61 VAL B O 1
ATOM 2336 N N . ILE B 1 62 ? 1.582 4.938 7.723 1 96.88 62 ILE B N 1
ATOM 2337 C CA . ILE B 1 62 ? 0.222 5.105 8.219 1 96.88 62 ILE B CA 1
ATOM 2338 C C . ILE B 1 62 ? 0.238 5.199 9.742 1 96.88 62 ILE B C 1
ATOM 2340 O O . ILE B 1 62 ? 0.772 4.312 10.422 1 96.88 62 ILE B O 1
ATOM 2344 N N . ASN B 1 63 ? -0.266 6.23 10.258 1 95.88 63 ASN B N 1
ATOM 2345 C CA . ASN B 1 63 ? -0.48 6.391 11.688 1 95.88 63 ASN B CA 1
ATOM 2346 C C . ASN B 1 63 ? -1.938 6.145 12.07 1 95.88 63 ASN B C 1
ATOM 2348 O O . ASN B 1 63 ? -2.848 6.691 11.438 1 95.88 63 ASN B O 1
ATOM 2352 N N . ILE B 1 64 ? -2.117 5.316 12.977 1 95.19 64 ILE B N 1
ATOM 2353 C CA . ILE B 1 64 ? -3.447 4.957 13.453 1 95.19 64 ILE B CA 1
ATOM 2354 C C . ILE B 1 64 ? -3.662 5.527 14.852 1 95.19 64 ILE B C 1
ATOM 2356 O O . ILE B 1 64 ? -2.973 5.141 15.805 1 95.19 64 ILE B O 1
ATOM 2360 N N . LEU B 1 65 ? -4.586 6.426 15 1 93.12 65 LEU B N 1
ATOM 2361 C CA . LEU B 1 65 ? -4.844 7.082 16.281 1 93.12 65 LEU B CA 1
ATOM 2362 C C . LEU B 1 65 ? -6.27 6.82 16.75 1 93.12 65 LEU B C 1
ATOM 2364 O O . LEU B 1 65 ? -7.18 6.68 15.93 1 93.12 65 LEU B O 1
ATOM 2368 N N . ASP B 1 66 ? -6.445 6.863 18.062 1 90.75 66 ASP B N 1
ATOM 2369 C CA . ASP B 1 66 ? -7.777 6.73 18.641 1 90.75 66 ASP B CA 1
ATOM 2370 C C . ASP B 1 66 ? -8.555 8.039 18.547 1 90.75 66 ASP B C 1
ATOM 2372 O O . ASP B 1 66 ? -7.961 9.117 18.516 1 90.75 66 ASP B O 1
ATOM 2376 N N . LEU B 1 67 ? -9.859 7.941 18.422 1 85.94 67 LEU B N 1
ATOM 2377 C CA . LEU B 1 67 ? -10.711 9.125 18.406 1 85.94 67 LEU B CA 1
ATOM 2378 C C . LEU B 1 67 ? -10.75 9.789 19.781 1 85.94 67 LEU B C 1
ATOM 2380 O O . LEU B 1 67 ? -10.938 11.008 19.875 1 85.94 67 LEU B O 1
ATOM 2384 N N . LYS B 1 68 ? -11.008 8.93 20.781 1 74.12 68 LYS B N 1
ATOM 2385 C CA . LYS B 1 68 ? -11.141 9.516 22.109 1 74.12 68 LYS B CA 1
ATOM 2386 C C . LYS B 1 68 ? -9.789 9.562 22.828 1 74.12 68 LYS B C 1
ATOM 2388 O O . LYS B 1 68 ? -9.328 8.547 23.359 1 74.12 68 LYS B O 1
ATOM 2393 N N . PRO B 1 69 ? -9.102 10.602 22.422 1 58.59 69 PRO B N 1
ATOM 2394 C CA . PRO B 1 69 ? -7.875 10.594 23.219 1 58.59 69 PRO B CA 1
ATOM 2395 C C . PRO B 1 69 ? -8.148 10.516 24.719 1 58.59 69 PRO B C 1
ATOM 2397 O O . PRO B 1 69 ? -9.266 10.805 25.156 1 58.59 69 PRO B O 1
ATOM 2400 N N . ILE B 1 70 ? -7.465 9.672 25.359 1 52.28 70 ILE B N 1
ATOM 2401 C CA . ILE B 1 70 ? -7.68 9.773 26.797 1 52.28 70 ILE B CA 1
ATOM 2402 C C . ILE B 1 70 ? -8.07 11.203 27.172 1 52.28 70 ILE B C 1
ATOM 2404 O O . ILE B 1 70 ? -7.234 12.102 27.172 1 52.28 70 ILE B O 1
ATOM 2408 N N . PHE B 1 71 ? -8.953 11.688 26.312 1 49.91 71 PHE B N 1
ATOM 2409 C CA . PHE B 1 71 ? -9.391 13.039 26.656 1 49.91 71 PHE B CA 1
ATOM 2410 C C . PHE B 1 71 ? -9.609 13.18 28.156 1 49.91 71 PHE B C 1
ATOM 2412 O O . PHE B 1 71 ? -10.359 12.406 28.75 1 49.91 71 PHE B O 1
ATOM 2419 N N . ASN B 1 72 ? -8.711 13.375 28.812 1 48.44 72 ASN B N 1
ATOM 2420 C CA . ASN B 1 72 ? -8.969 13.711 30.203 1 48.44 72 ASN B CA 1
ATOM 2421 C C . ASN B 1 72 ? -10.172 14.641 30.344 1 48.44 72 ASN B C 1
ATOM 2423 O O . ASN B 1 72 ? -10.602 15.258 29.375 1 48.44 72 ASN B O 1
ATOM 2427 N N . ASP B 1 73 ? -10.617 14.891 31.703 1 48 73 ASP B N 1
ATOM 2428 C CA . ASP B 1 73 ? -11.516 15.578 32.625 1 48 73 ASP B CA 1
ATOM 2429 C C . ASP B 1 73 ? -11.641 17.062 32.281 1 48 73 ASP B C 1
ATOM 2431 O O . ASP B 1 73 ? -12.438 17.781 32.906 1 48 73 ASP B O 1
ATOM 2435 N N . TYR B 1 74 ? -10.719 17.656 31.438 1 51.56 74 TYR B N 1
ATOM 2436 C CA . TYR B 1 74 ? -10.664 19.094 31.672 1 51.56 74 TYR B CA 1
ATOM 2437 C C . TYR B 1 74 ? -11.328 19.859 30.531 1 51.56 74 TYR B C 1
ATOM 2439 O O . TYR B 1 74 ? -10.844 20.906 30.094 1 51.56 74 TYR B O 1
ATOM 2447 N N . GLY B 1 75 ? -12.391 19.422 29.844 1 63.5 75 GLY B N 1
ATOM 2448 C CA . GLY B 1 75 ? -13.156 20.344 29 1 63.5 75 GLY B CA 1
ATOM 2449 C C . GLY B 1 75 ? -12.586 20.469 27.609 1 63.5 75 GLY B C 1
ATOM 2450 O O . GLY B 1 75 ? -12.938 21.406 26.875 1 63.5 75 GLY B O 1
ATOM 2451 N N . GLN B 1 76 ? -11.703 19.672 27 1 74.69 76 GLN B N 1
ATOM 2452 C CA . GLN B 1 76 ? -11.109 19.859 25.688 1 74.69 76 GLN B CA 1
ATOM 2453 C C . GLN B 1 76 ? -12.039 19.328 24.594 1 74.69 76 GLN B C 1
ATOM 2455 O O . GLN B 1 76 ? -12.625 18.25 24.734 1 74.69 76 GLN B O 1
ATOM 2460 N N . LYS B 1 77 ? -12.18 20.266 23.516 1 83.38 77 LYS B N 1
ATOM 2461 C CA . LYS B 1 77 ? -12.984 19.906 22.344 1 83.38 77 LYS B CA 1
ATOM 2462 C C . LYS B 1 77 ? -12.227 18.938 21.438 1 83.38 77 LYS B C 1
ATOM 2464 O O . LYS B 1 77 ? -11 18.906 21.453 1 83.38 77 LYS B O 1
ATOM 2469 N N . PHE B 1 78 ? -12.914 18.141 20.719 1 87.44 78 PHE B N 1
ATOM 2470 C CA . PHE B 1 78 ? -12.328 17.234 19.75 1 87.44 78 PHE B CA 1
ATOM 2471 C C . PHE B 1 78 ? -11.484 17.984 18.734 1 87.44 78 PHE B C 1
ATOM 2473 O O . PHE B 1 78 ? -10.445 17.5 18.281 1 87.44 78 PHE B O 1
ATOM 2480 N N . SER B 1 79 ? -11.938 19.156 18.406 1 89.81 79 SER B N 1
ATOM 2481 C CA . SER B 1 79 ? -11.203 20 17.469 1 89.81 79 SER B CA 1
ATOM 2482 C C . SER B 1 79 ? -9.805 20.328 18 1 89.81 79 SER B C 1
ATOM 2484 O O . SER B 1 79 ? -8.859 20.453 17.219 1 89.81 79 SER B O 1
ATOM 2486 N N . ASP B 1 80 ? -9.734 20.516 19.266 1 87.75 80 ASP B N 1
ATOM 2487 C CA . ASP B 1 80 ? -8.43 20.797 19.859 1 87.75 80 ASP B CA 1
ATOM 2488 C C . ASP B 1 80 ? -7.488 19.609 19.703 1 87.75 80 ASP B C 1
ATOM 2490 O O . ASP B 1 80 ? -6.305 19.781 19.391 1 87.75 80 ASP B O 1
ATOM 2494 N N . TYR B 1 81 ? -8.047 18.438 19.922 1 87.5 81 TYR B N 1
ATOM 2495 C CA . TYR B 1 81 ? -7.277 17.219 19.734 1 87.5 81 TYR B CA 1
ATOM 2496 C C . TYR B 1 81 ? -6.809 17.078 18.297 1 87.5 81 TYR B C 1
ATOM 2498 O O . TYR B 1 81 ? -5.637 16.797 18.047 1 87.5 81 TYR B O 1
ATOM 2506 N N . LEU B 1 82 ? -7.672 17.359 17.391 1 91.5 82 LEU B N 1
ATOM 2507 C CA . LEU B 1 82 ? -7.344 17.297 15.969 1 91.5 82 LEU B CA 1
ATOM 2508 C C . LEU B 1 82 ? -6.254 18.312 15.617 1 91.5 82 LEU B C 1
ATOM 2510 O O . LEU B 1 82 ? -5.355 18 14.836 1 91.5 82 LEU B O 1
ATOM 2514 N N . ASN B 1 83 ? -6.344 19.438 16.172 1 91.25 83 ASN B N 1
ATOM 2515 C CA . ASN B 1 83 ? -5.352 20.469 15.883 1 91.25 83 ASN B CA 1
ATOM 2516 C C . ASN B 1 83 ? -3.969 20.062 16.391 1 91.25 83 ASN B C 1
ATOM 2518 O O . ASN B 1 83 ? -2.955 20.422 15.789 1 91.25 83 ASN B O 1
ATOM 2522 N N . VAL B 1 84 ? -3.934 19.328 17.516 1 88.5 84 VAL B N 1
ATOM 2523 C CA . VAL B 1 84 ? -2.654 18.797 17.984 1 88.5 84 VAL B CA 1
ATOM 2524 C C . VAL B 1 84 ? -2.057 17.875 16.922 1 88.5 84 VAL B C 1
ATOM 2526 O O . VAL B 1 84 ? -0.866 17.969 16.609 1 88.5 84 VAL B O 1
ATOM 2529 N N . ILE B 1 85 ? -2.877 17.031 16.375 1 92 85 ILE B N 1
ATOM 2530 C CA . ILE B 1 85 ? -2.449 16.094 15.336 1 92 85 ILE B CA 1
ATOM 2531 C C . ILE B 1 85 ? -2.014 16.875 14.094 1 92 85 ILE B C 1
ATOM 2533 O O . ILE B 1 85 ? -0.942 16.625 13.539 1 92 85 ILE B O 1
ATOM 2537 N N . ILE B 1 86 ? -2.795 17.844 13.711 1 93.88 86 ILE B N 1
ATOM 2538 C CA . ILE B 1 86 ? -2.562 18.641 12.516 1 93.88 86 ILE B CA 1
ATOM 2539 C C . ILE B 1 86 ? -1.238 19.391 12.648 1 93.88 86 ILE B C 1
ATOM 2541 O O . ILE B 1 86 ? -0.429 19.406 11.719 1 93.88 86 ILE B O 1
ATOM 2545 N N . ASP B 1 87 ? -1.019 19.953 13.773 1 92.31 87 ASP B N 1
ATOM 2546 C CA . ASP B 1 87 ? 0.209 20.703 14 1 92.31 87 ASP B CA 1
ATOM 2547 C C . ASP B 1 87 ? 1.434 19.797 13.938 1 92.31 87 ASP B C 1
ATOM 2549 O O . ASP B 1 87 ? 2.492 20.203 13.453 1 92.31 87 ASP B O 1
ATOM 2553 N N . ARG B 1 88 ? 1.25 18.641 14.453 1 92 88 ARG B N 1
ATOM 2554 C CA . ARG B 1 88 ? 2.348 17.688 14.391 1 92 88 ARG B CA 1
ATOM 2555 C C . ARG B 1 88 ? 2.643 17.281 12.953 1 92 88 ARG B C 1
ATOM 2557 O O . ARG B 1 88 ? 3.807 17.141 12.562 1 92 88 ARG B O 1
ATOM 2564 N N . ILE B 1 89 ? 1.653 17.062 12.188 1 95.19 89 ILE B N 1
ATOM 2565 C CA . ILE B 1 89 ? 1.809 16.719 10.781 1 95.19 89 ILE B CA 1
ATOM 2566 C C . ILE B 1 89 ? 2.533 17.844 10.047 1 95.19 89 ILE B C 1
ATOM 2568 O O . ILE B 1 89 ? 3.453 17.594 9.266 1 95.19 89 ILE B O 1
ATOM 2572 N N . ALA B 1 90 ? 2.137 19.062 10.312 1 94.12 90 ALA B N 1
ATOM 2573 C CA . ALA B 1 90 ? 2.773 20.219 9.711 1 94.12 90 ALA B CA 1
ATOM 2574 C C . ALA B 1 90 ? 4.262 20.281 10.039 1 94.12 90 ALA B C 1
ATOM 2576 O O . ALA B 1 90 ? 5.094 20.531 9.164 1 94.12 90 ALA B O 1
ATOM 2577 N N . ALA B 1 91 ? 4.539 20.031 11.281 1 92.5 91 ALA B N 1
ATOM 2578 C CA . ALA B 1 91 ? 5.934 20.016 11.727 1 92.5 91 ALA B CA 1
ATOM 2579 C C . ALA B 1 91 ? 6.738 18.953 10.992 1 92.5 91 ALA B C 1
ATOM 2581 O O . ALA B 1 91 ? 7.879 19.188 10.594 1 92.5 91 ALA B O 1
ATOM 2582 N N . ILE B 1 92 ? 6.16 17.812 10.844 1 94.44 92 ILE B N 1
ATOM 2583 C CA . ILE B 1 92 ? 6.816 16.719 10.141 1 94.44 92 ILE B CA 1
ATOM 2584 C C . ILE B 1 92 ? 7.105 17.125 8.695 1 94.44 92 ILE B C 1
ATOM 2586 O O . ILE B 1 92 ? 8.203 16.891 8.188 1 94.44 92 ILE B O 1
ATOM 2590 N N . GLN B 1 93 ? 6.18 17.75 8.039 1 94.88 93 GLN B N 1
ATOM 2591 C CA . GLN B 1 93 ? 6.344 18.172 6.652 1 94.88 93 GLN B CA 1
ATOM 2592 C C . GLN B 1 93 ? 7.527 19.125 6.5 1 94.88 93 GLN B C 1
ATOM 2594 O O . GLN B 1 93 ? 8.359 18.953 5.609 1 94.88 93 GLN B O 1
ATOM 2599 N N . ILE B 1 94 ? 7.578 20.062 7.406 1 92 94 ILE B N 1
ATOM 2600 C CA . ILE B 1 94 ? 8.648 21.047 7.359 1 92 94 ILE B CA 1
ATOM 2601 C C . ILE B 1 94 ? 9.984 20.359 7.652 1 92 94 ILE B C 1
ATOM 2603 O O . ILE B 1 94 ? 10.984 20.609 6.965 1 92 94 ILE B O 1
ATOM 2607 N N . ASN B 1 95 ? 9.992 19.516 8.641 1 92.44 95 ASN B N 1
ATOM 2608 C CA . ASN B 1 95 ? 11.211 18.812 9.023 1 92.44 95 ASN B CA 1
ATOM 2609 C C . ASN B 1 95 ? 11.734 17.938 7.883 1 92.44 95 ASN B C 1
ATOM 2611 O O . ASN B 1 95 ? 12.938 17.906 7.625 1 92.44 95 ASN B O 1
ATOM 2615 N N . MET B 1 96 ? 10.852 17.219 7.254 1 94.88 96 MET B N 1
ATOM 2616 C CA . MET B 1 96 ? 11.227 16.359 6.137 1 94.88 96 MET B CA 1
ATOM 2617 C C . MET B 1 96 ? 11.906 17.156 5.031 1 94.88 96 MET B C 1
ATOM 2619 O O . MET B 1 96 ? 12.922 16.719 4.48 1 94.88 96 MET B O 1
ATOM 2623 N N . LEU B 1 97 ? 11.406 18.312 4.746 1 93.5 97 LEU B N 1
ATOM 2624 C CA . LEU B 1 97 ? 11.969 19.156 3.705 1 93.5 97 LEU B CA 1
ATOM 2625 C C . LEU B 1 97 ? 13.297 19.75 4.148 1 93.5 97 LEU B C 1
ATOM 2627 O O . LEU B 1 97 ? 14.289 19.688 3.414 1 93.5 97 LEU B O 1
ATOM 2631 N N . THR B 1 98 ? 13.32 20.297 5.352 1 91 98 THR B N 1
ATOM 2632 C CA . THR B 1 98 ? 14.477 21.047 5.805 1 91 98 THR B CA 1
ATOM 2633 C C . THR B 1 98 ? 15.648 20.125 6.109 1 91 98 THR B C 1
ATOM 2635 O O . THR B 1 98 ? 16.797 20.453 5.812 1 91 98 THR B O 1
ATOM 2638 N N . HIS B 1 99 ? 15.406 18.953 6.652 1 91.5 99 HIS B N 1
ATOM 2639 C CA . HIS B 1 99 ? 16.484 18.094 7.117 1 91.5 99 HIS B CA 1
ATOM 2640 C C . HIS B 1 99 ? 16.859 17.062 6.055 1 91.5 99 HIS B C 1
ATOM 2642 O O . HIS B 1 99 ? 18.031 16.703 5.926 1 91.5 99 HIS B O 1
ATOM 2648 N N . PHE B 1 100 ? 15.859 16.672 5.277 1 92 100 PHE B N 1
ATOM 2649 C CA . PHE B 1 100 ? 16.141 15.57 4.359 1 92 100 PHE B CA 1
ATOM 2650 C C . PHE B 1 100 ? 15.977 16.016 2.914 1 92 100 PHE B C 1
ATOM 2652 O O . PHE B 1 100 ? 16.422 15.336 1.99 1 92 100 PHE B O 1
ATOM 2659 N N . GLY B 1 101 ? 15.336 17.188 2.73 1 91.69 101 GLY B N 1
ATOM 2660 C CA . GLY B 1 101 ? 15.055 17.641 1.375 1 91.69 101 GLY B CA 1
ATOM 2661 C C . GLY B 1 101 ? 14 16.797 0.675 1 91.69 101 GLY B C 1
ATOM 2662 O O . GLY B 1 101 ? 14.062 16.609 -0.54 1 91.69 101 GLY B O 1
ATOM 2663 N N . ILE B 1 102 ? 13.086 16.25 1.487 1 95.44 102 ILE B N 1
ATOM 2664 C CA . ILE B 1 102 ? 12.094 15.32 0.966 1 95.44 102 ILE B CA 1
ATOM 2665 C C . ILE B 1 102 ? 10.703 15.938 1.07 1 95.44 102 ILE B C 1
ATOM 2667 O O . ILE B 1 102 ? 10.359 16.547 2.09 1 95.44 102 ILE B O 1
ATOM 2671 N N . LEU B 1 103 ? 9.961 15.844 -0.024 1 96.69 103 LEU B N 1
ATOM 2672 C CA . LEU B 1 103 ? 8.562 16.25 -0.022 1 96.69 103 LEU B CA 1
ATOM 2673 C C . LEU B 1 103 ? 7.66 15.062 0.323 1 96.69 103 LEU B C 1
ATOM 2675 O O . LEU B 1 103 ? 7.91 13.938 -0.11 1 96.69 103 LEU B O 1
ATOM 2679 N N . ILE B 1 104 ? 6.625 15.375 1.081 1 97.56 104 ILE B N 1
ATOM 2680 C CA . ILE B 1 104 ? 5.668 14.32 1.414 1 97.56 104 ILE B CA 1
ATOM 2681 C C . ILE B 1 104 ? 4.25 14.789 1.085 1 97.56 104 ILE B C 1
ATOM 2683 O O . ILE B 1 104 ? 3.988 15.992 1.019 1 97.56 104 ILE B O 1
ATOM 2687 N N . ARG B 1 105 ? 3.479 13.898 0.819 1 97.75 105 ARG B N 1
ATOM 2688 C CA . ARG B 1 105 ? 2.051 14.117 0.615 1 97.75 105 ARG B CA 1
ATOM 2689 C C . ARG B 1 105 ? 1.223 13.117 1.414 1 97.75 105 ARG B C 1
ATOM 2691 O O . ARG B 1 105 ? 1.774 12.234 2.066 1 97.75 105 ARG B O 1
ATOM 2698 N N . GLY B 1 106 ? -0.094 13.359 1.473 1 97.94 106 GLY B N 1
ATOM 2699 C CA . GLY B 1 106 ? -0.873 12.406 2.242 1 97.94 106 GLY B CA 1
ATOM 2700 C C . GLY B 1 106 ? -2.293 12.867 2.506 1 97.94 106 GLY B C 1
ATOM 2701 O O . GLY B 1 106 ? -2.857 13.633 1.725 1 97.94 106 GLY B O 1
ATOM 2702 N N . SER B 1 107 ? -2.861 12.25 3.568 1 98.19 107 SER B N 1
ATOM 2703 C CA . SER B 1 107 ? -4.254 12.516 3.91 1 98.19 107 SER B CA 1
ATOM 2704 C C . SER B 1 107 ? -4.535 12.188 5.371 1 98.19 107 SER B C 1
ATOM 2706 O O . SER B 1 107 ? -3.789 11.438 6 1 98.19 107 SER B O 1
ATOM 2708 N N . ILE B 1 108 ? -5.488 12.805 5.906 1 97.44 108 ILE B N 1
ATOM 2709 C CA . ILE B 1 108 ? -6.066 12.461 7.199 1 97.44 108 ILE B CA 1
ATOM 2710 C C . ILE B 1 108 ? -7.531 12.078 7.023 1 97.44 108 ILE B C 1
ATOM 2712 O O . ILE B 1 108 ? -8.297 12.805 6.391 1 97.44 108 ILE B O 1
ATOM 2716 N N . VAL B 1 109 ? -7.844 10.922 7.48 1 97.75 109 VAL B N 1
ATOM 2717 C CA . VAL B 1 109 ? -9.172 10.344 7.312 1 97.75 109 VAL B CA 1
ATOM 2718 C C . VAL B 1 109 ? -9.664 9.789 8.648 1 97.75 109 VAL B C 1
ATOM 2720 O O . VAL B 1 109 ? -8.875 9.289 9.445 1 97.75 109 VAL B O 1
ATOM 2723 N N . ILE B 1 110 ? -10.945 9.938 8.938 1 96.81 110 ILE B N 1
ATOM 2724 C CA . ILE B 1 110 ? -11.578 9.281 10.078 1 96.81 110 ILE B CA 1
ATOM 2725 C C . ILE B 1 110 ? -12.555 8.211 9.578 1 96.81 110 ILE B C 1
ATOM 2727 O O . ILE B 1 110 ? -13.391 8.484 8.711 1 96.81 110 ILE B O 1
ATOM 2731 N N . GLY B 1 111 ? -12.375 7.008 10.039 1 95.81 111 GLY B N 1
ATOM 2732 C CA . GLY B 1 111 ? -13.305 5.969 9.625 1 95.81 111 GLY B CA 1
ATOM 2733 C C . GLY B 1 111 ? -12.945 4.594 10.164 1 95.81 111 GLY B C 1
ATOM 2734 O O . GLY B 1 111 ? -12.109 4.473 11.062 1 95.81 111 GLY B O 1
ATOM 2735 N N . ASN B 1 112 ? -13.625 3.596 9.641 1 95.25 112 ASN B N 1
ATOM 2736 C CA . ASN B 1 112 ? -13.562 2.236 10.164 1 95.25 112 ASN B CA 1
ATOM 2737 C C . ASN B 1 112 ? -12.375 1.471 9.602 1 95.25 112 ASN B C 1
ATOM 2739 O O . ASN B 1 112 ? -12.141 1.486 8.391 1 95.25 112 ASN B O 1
ATOM 2743 N N . ILE B 1 113 ? -11.648 0.795 10.547 1 96.62 113 ILE B N 1
ATOM 2744 C CA . ILE B 1 113 ? -10.586 -0.112 10.133 1 96.62 113 ILE B CA 1
ATOM 2745 C C . ILE B 1 113 ? -10.578 -1.348 11.031 1 96.62 113 ILE B C 1
ATOM 2747 O O . ILE B 1 113 ? -11.172 -1.34 12.109 1 96.62 113 ILE B O 1
ATOM 2751 N N . LYS B 1 114 ? -10.047 -2.346 10.57 1 96.62 114 LYS B N 1
ATOM 2752 C CA . LYS B 1 114 ? -9.594 -3.494 11.352 1 96.62 114 LYS B CA 1
ATOM 2753 C C . LYS B 1 114 ? -8.07 -3.588 11.359 1 96.62 114 LYS B C 1
ATOM 2755 O O . LYS B 1 114 ? -7.441 -3.6 10.297 1 96.62 114 LYS B O 1
ATOM 2760 N N . TYR B 1 115 ? -7.582 -3.588 12.555 1 95 115 TYR B N 1
ATOM 2761 C CA . TYR B 1 115 ? -6.133 -3.557 12.719 1 95 115 TYR B CA 1
ATOM 2762 C C . TYR B 1 115 ? -5.68 -4.555 13.773 1 95 115 TYR B C 1
ATOM 2764 O O . TYR B 1 115 ? -6.238 -4.598 14.875 1 95 115 TYR B O 1
ATOM 2772 N N . ASN B 1 116 ? 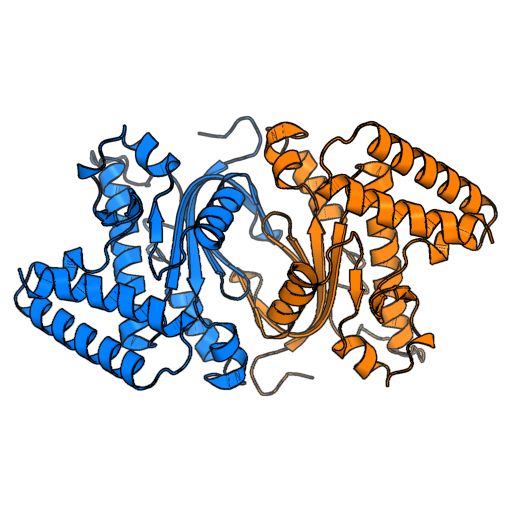-4.762 -5.398 13.422 1 92.69 116 ASN B N 1
ATOM 2773 C CA . ASN B 1 116 ? -4.074 -6.32 14.32 1 92.69 116 ASN B CA 1
ATOM 2774 C C . ASN B 1 116 ? -2.58 -6.383 14.023 1 92.69 116 ASN B C 1
ATOM 2776 O O . ASN B 1 116 ? -2.16 -7.027 13.062 1 92.69 116 ASN B O 1
ATOM 2780 N N . SER B 1 117 ? -1.858 -5.773 14.836 1 88.31 117 SER B N 1
ATOM 2781 C CA . SER B 1 117 ? -0.42 -5.676 14.617 1 88.31 117 SER B CA 1
ATOM 2782 C C . SER B 1 117 ? 0.242 -7.051 14.688 1 88.31 117 SER B C 1
ATOM 2784 O O . SER B 1 117 ? 1.175 -7.332 13.93 1 88.31 117 SER B O 1
ATOM 2786 N N . ASP B 1 118 ? -0.193 -7.926 15.531 1 86.94 118 ASP B N 1
ATOM 2787 C CA . ASP B 1 118 ? 0.401 -9.25 15.711 1 86.94 118 ASP B CA 1
ATOM 2788 C C . ASP B 1 118 ? 0.215 -10.109 14.461 1 86.94 118 ASP B C 1
ATOM 2790 O O . ASP B 1 118 ? 1.062 -10.945 14.148 1 86.94 118 ASP B O 1
ATOM 2794 N N . LYS B 1 119 ? -0.834 -9.812 13.758 1 86.25 119 LYS B N 1
ATOM 2795 C CA . LYS B 1 119 ? -1.15 -10.617 12.578 1 86.25 119 LYS B CA 1
ATOM 2796 C C . LYS B 1 119 ? -0.732 -9.906 11.297 1 86.25 119 LYS B C 1
ATOM 2798 O O . LYS B 1 119 ? -0.917 -10.43 10.203 1 86.25 119 LYS B O 1
ATOM 2803 N N . GLY B 1 120 ? -0.239 -8.703 11.461 1 87.88 120 GLY B N 1
ATOM 2804 C CA . GLY B 1 120 ? 0.101 -7.93 10.281 1 87.88 120 GLY B CA 1
ATOM 2805 C C . GLY B 1 120 ? -1.106 -7.57 9.43 1 87.88 120 GLY B C 1
ATOM 2806 O O . GLY B 1 120 ? -1.047 -7.621 8.203 1 87.88 120 GLY B O 1
ATOM 2807 N N . LEU B 1 121 ? -2.145 -7.262 10.055 1 93.44 121 LEU B N 1
ATOM 2808 C CA . LEU B 1 121 ? -3.414 -7.086 9.359 1 93.44 121 LEU B CA 1
ATOM 2809 C C . LEU B 1 121 ? -3.938 -5.664 9.531 1 93.44 121 LEU B C 1
ATOM 2811 O O . LEU B 1 121 ? -4.09 -5.184 10.656 1 93.44 121 LEU B O 1
ATOM 2815 N N . LEU B 1 122 ? -4.145 -5.012 8.445 1 96 122 LEU B N 1
ATOM 2816 C CA . LEU B 1 122 ? -4.77 -3.693 8.422 1 96 122 LEU B CA 1
ATOM 2817 C C . LEU B 1 122 ? -5.648 -3.531 7.184 1 96 122 LEU B C 1
ATOM 2819 O O . LEU B 1 122 ? -5.152 -3.59 6.055 1 96 122 LEU B O 1
ATOM 2823 N N . PHE B 1 123 ? -6.902 -3.381 7.387 1 96.81 123 PHE B N 1
ATOM 2824 C CA . PHE B 1 123 ? -7.797 -3.09 6.273 1 96.81 123 PHE B CA 1
ATOM 2825 C C . PHE B 1 123 ? -9.055 -2.377 6.758 1 96.81 123 PHE B C 1
ATOM 2827 O O . PHE B 1 123 ? -9.312 -2.318 7.961 1 96.81 123 PHE B O 1
ATOM 2834 N N . GLY B 1 124 ? -9.781 -1.809 5.797 1 95.88 124 GLY B N 1
ATOM 2835 C CA . GLY B 1 124 ? -11.016 -1.104 6.098 1 95.88 124 GLY B CA 1
ATOM 2836 C C . GLY B 1 124 ? -11.281 0.061 5.16 1 95.88 124 GLY B C 1
ATOM 2837 O O . GLY B 1 124 ? -10.391 0.49 4.426 1 95.88 124 GLY B O 1
ATOM 2838 N N . GLN B 1 125 ? -12.43 0.564 5.258 1 94.31 125 GLN B N 1
ATOM 2839 C CA . GLN B 1 125 ? -12.859 1.621 4.348 1 94.31 125 GLN B CA 1
ATOM 2840 C C . GLN B 1 125 ? -12.016 2.875 4.52 1 94.31 125 GLN B C 1
ATOM 2842 O O . GLN B 1 125 ? -11.688 3.553 3.541 1 94.31 125 GLN B O 1
ATOM 2847 N N . ALA B 1 126 ? -11.656 3.178 5.707 1 96.06 126 ALA B N 1
ATOM 2848 C CA . ALA B 1 126 ? -10.875 4.383 5.969 1 96.06 126 ALA B CA 1
ATOM 2849 C C . ALA B 1 126 ? -9.516 4.32 5.277 1 96.06 126 ALA B C 1
ATOM 2851 O O . ALA B 1 126 ? -9.023 5.328 4.766 1 96.06 126 ALA B O 1
ATOM 2852 N N . LEU B 1 127 ? -8.922 3.139 5.34 1 96.56 127 LEU B N 1
ATOM 2853 C CA . LEU B 1 127 ? -7.629 2.975 4.684 1 96.56 127 LEU B CA 1
ATOM 2854 C C . LEU B 1 127 ? -7.766 3.137 3.172 1 96.56 127 LEU B C 1
ATOM 2856 O O . LEU B 1 127 ? -6.922 3.775 2.535 1 96.56 127 LEU B O 1
ATOM 2860 N N . ILE B 1 128 ? -8.789 2.602 2.594 1 94.56 128 ILE B N 1
ATOM 2861 C CA . ILE B 1 128 ? -9.055 2.744 1.167 1 94.56 128 ILE B CA 1
ATOM 2862 C C . ILE B 1 128 ? -9.211 4.223 0.815 1 94.56 128 ILE B C 1
ATOM 2864 O O . ILE B 1 128 ? -8.602 4.707 -0.142 1 94.56 128 ILE B O 1
ATOM 2868 N N . ASN B 1 129 ? -9.984 4.91 1.61 1 94.94 129 ASN B N 1
ATOM 2869 C CA . ASN B 1 129 ? -10.211 6.332 1.383 1 94.94 129 ASN B CA 1
ATOM 2870 C C . ASN B 1 129 ? -8.914 7.125 1.484 1 94.94 129 ASN B C 1
ATOM 2872 O O . ASN B 1 129 ? -8.656 8.016 0.673 1 94.94 129 ASN B O 1
ATOM 2876 N N . ALA B 1 130 ? -8.164 6.789 2.488 1 96.75 130 ALA B N 1
ATOM 2877 C CA . ALA B 1 130 ? -6.91 7.504 2.709 1 96.75 130 ALA B CA 1
ATOM 2878 C C . ALA B 1 130 ? -5.969 7.336 1.52 1 96.75 130 ALA B C 1
ATOM 2880 O O . ALA B 1 130 ? -5.371 8.312 1.049 1 96.75 130 ALA B O 1
ATOM 2881 N N . TYR B 1 131 ? -5.887 6.137 1.063 1 93.06 131 TYR B N 1
ATOM 2882 C CA . TYR B 1 131 ? -5.023 5.844 -0.078 1 93.06 131 TYR B CA 1
ATOM 2883 C C . TYR B 1 131 ? -5.523 6.551 -1.332 1 93.06 131 TYR B C 1
ATOM 2885 O O . TYR B 1 131 ? -4.727 7.109 -2.096 1 93.06 131 TYR B O 1
ATOM 2893 N N . GLU B 1 132 ? -6.754 6.496 -1.562 1 93.06 132 GLU B N 1
ATOM 2894 C CA . GLU B 1 132 ? -7.328 7.133 -2.742 1 93.06 132 GLU B CA 1
ATOM 2895 C C . GLU B 1 132 ? -7.141 8.648 -2.697 1 93.06 132 GLU B C 1
ATOM 2897 O O . GLU B 1 132 ? -6.793 9.266 -3.707 1 93.06 132 GLU B O 1
ATOM 2902 N N . LEU B 1 133 ? -7.414 9.219 -1.546 1 94.94 133 LEU B N 1
ATOM 2903 C CA . LEU B 1 133 ? -7.262 10.664 -1.383 1 94.94 133 LEU B CA 1
ATOM 2904 C C . LEU B 1 133 ? -5.816 11.086 -1.64 1 94.94 133 LEU B C 1
ATOM 2906 O O . LEU B 1 133 ? -5.57 12.062 -2.35 1 94.94 133 LEU B O 1
ATOM 2910 N N . GLU B 1 134 ? -4.934 10.328 -1.127 1 92.44 134 GLU B N 1
ATOM 2911 C CA . GLU B 1 134 ? -3.514 10.625 -1.307 1 92.44 134 GLU B CA 1
ATOM 2912 C C . GLU B 1 134 ? -3.076 10.375 -2.746 1 92.44 134 GLU B C 1
ATOM 2914 O O . GLU B 1 134 ? -2.438 11.227 -3.365 1 92.44 134 GLU B O 1
ATOM 2919 N N . SER B 1 135 ? -3.453 9.258 -3.33 1 89.31 135 SER B N 1
ATOM 2920 C CA . SER B 1 135 ? -2.924 8.812 -4.617 1 89.31 135 SER B CA 1
ATOM 2921 C C . SER B 1 135 ? -3.58 9.562 -5.77 1 89.31 135 SER B C 1
ATOM 2923 O O . SER B 1 135 ? -2.918 9.906 -6.75 1 89.31 135 SER B O 1
ATOM 2925 N N . LYS B 1 136 ? -4.812 9.906 -5.633 1 89 136 LYS B N 1
ATOM 2926 C CA . LYS B 1 136 ? -5.539 10.477 -6.758 1 89 136 LYS B CA 1
ATOM 2927 C C . LYS B 1 136 ? -5.629 12 -6.637 1 89 136 LYS B C 1
ATOM 2929 O O . LYS B 1 136 ? -5.672 12.703 -7.645 1 89 136 LYS B O 1
ATOM 2934 N N . TYR B 1 137 ? -5.598 12.477 -5.379 1 91.38 137 TYR B N 1
ATOM 2935 C CA . TYR B 1 137 ? -5.945 13.883 -5.238 1 91.38 137 TYR B CA 1
ATOM 2936 C C . TYR B 1 137 ? -4.773 14.688 -4.688 1 91.38 137 TYR B C 1
ATOM 2938 O O . TYR B 1 137 ? -4.641 15.883 -4.965 1 91.38 137 TYR B O 1
ATOM 2946 N N . ALA B 1 138 ? -4.031 14.062 -3.877 1 91 138 ALA B N 1
ATOM 2947 C CA . ALA B 1 138 ? -2.873 14.773 -3.336 1 91 138 ALA B CA 1
ATOM 2948 C C . ALA B 1 138 ? -1.715 14.773 -4.328 1 91 138 ALA B C 1
ATOM 2950 O O . ALA B 1 138 ? -0.654 14.203 -4.055 1 91 138 ALA B O 1
ATOM 2951 N N . ILE B 1 139 ? -1.817 15.492 -5.383 1 92.06 139 ILE B N 1
ATOM 2952 C CA . ILE B 1 139 ? -0.815 15.562 -6.441 1 92.06 139 ILE B CA 1
ATOM 2953 C C . ILE B 1 139 ? 0.397 16.359 -5.949 1 92.06 139 ILE B C 1
ATOM 2955 O O . ILE B 1 139 ? 1.54 15.945 -6.172 1 92.06 139 ILE B O 1
ATOM 2959 N N . TYR B 1 140 ? 0.131 17.406 -5.254 1 96.06 140 TYR B N 1
ATOM 2960 C CA . TYR B 1 140 ? 1.161 18.281 -4.715 1 96.06 140 TYR B CA 1
ATOM 2961 C C . TYR B 1 140 ? 1.542 17.875 -3.297 1 96.06 140 TYR B C 1
ATOM 2963 O O . TYR B 1 140 ? 0.888 17.016 -2.695 1 96.06 140 TYR B O 1
ATOM 2971 N N . PRO B 1 141 ? 2.703 18.375 -2.801 1 96.94 141 PRO B N 1
ATOM 2972 C CA . PRO B 1 141 ? 3.152 17.953 -1.472 1 96.94 141 PRO B CA 1
ATOM 2973 C C . PRO B 1 141 ? 2.318 18.562 -0.346 1 96.94 141 PRO B C 1
ATOM 2975 O O . PRO B 1 141 ? 2.82 19.375 0.431 1 96.94 141 PRO B O 1
ATOM 2978 N N . ARG B 1 142 ? 1.143 18.094 -0.22 1 97.31 142 ARG B N 1
ATOM 2979 C CA . ARG B 1 142 ? 0.227 18.547 0.816 1 97.31 142 ARG B CA 1
ATOM 2980 C C . ARG B 1 142 ? -0.524 17.391 1.447 1 97.31 142 ARG B C 1
ATOM 2982 O O . ARG B 1 142 ? -0.634 16.312 0.847 1 97.31 142 ARG B O 1
ATOM 2989 N N . ILE B 1 143 ? -0.948 17.531 2.652 1 97.81 143 ILE B N 1
ATOM 2990 C CA . ILE B 1 143 ? -1.759 16.562 3.375 1 97.81 143 ILE B CA 1
ATOM 2991 C C . ILE B 1 143 ? -3.227 16.984 3.34 1 97.81 143 ILE B C 1
ATOM 2993 O O . ILE B 1 143 ? -3.611 17.969 3.979 1 97.81 143 ILE B O 1
ATOM 2997 N N . LEU B 1 144 ? -4.023 16.234 2.688 1 98.19 144 LEU B N 1
ATOM 2998 C CA . LEU B 1 144 ? -5.418 16.594 2.461 1 98.19 144 LEU B CA 1
ATOM 2999 C C . LEU B 1 144 ? -6.293 16.156 3.629 1 98.19 144 LEU B C 1
ATOM 3001 O O . LEU B 1 144 ? -6.016 15.141 4.27 1 98.19 144 LEU B O 1
ATOM 3005 N N . ILE B 1 145 ? -7.348 16.906 3.824 1 97.31 145 ILE B N 1
ATOM 3006 C CA . ILE B 1 145 ? -8.336 16.625 4.863 1 97.31 145 ILE B CA 1
ATOM 3007 C C . ILE B 1 145 ? -9.562 15.969 4.238 1 97.31 145 ILE B C 1
ATOM 3009 O O . ILE B 1 145 ? -10.25 16.578 3.416 1 97.31 145 ILE B O 1
ATOM 3013 N N . ASP B 1 146 ? -9.773 14.797 4.641 1 96.94 146 ASP B N 1
ATOM 3014 C CA . ASP B 1 146 ? -10.938 14.086 4.117 1 96.94 146 ASP B CA 1
ATOM 3015 C C . ASP B 1 146 ? -12.234 14.703 4.641 1 96.94 146 ASP B C 1
ATOM 3017 O O . ASP B 1 146 ? -12.25 15.305 5.711 1 96.94 146 ASP B O 1
ATOM 3021 N N . GLU B 1 147 ? -13.273 14.508 3.951 1 94.94 147 GLU B N 1
ATOM 3022 C CA . GLU B 1 147 ? -14.586 15.016 4.344 1 94.94 147 GLU B CA 1
ATOM 3023 C C . GLU B 1 147 ? -15.008 14.477 5.703 1 94.94 147 GLU B C 1
ATOM 3025 O O . GLU B 1 147 ? -15.727 15.141 6.453 1 94.94 147 GLU B O 1
ATOM 3030 N N . THR B 1 148 ? -14.625 13.297 6.035 1 95.19 148 THR B N 1
ATOM 3031 C CA . THR B 1 148 ? -14.977 12.68 7.312 1 95.19 148 THR B CA 1
ATOM 3032 C C . THR B 1 148 ? -14.453 13.508 8.477 1 95.19 148 THR B C 1
ATOM 3034 O O . THR B 1 148 ? -15.078 13.57 9.539 1 95.19 148 THR B O 1
ATOM 3037 N N . VAL B 1 149 ? -13.344 14.156 8.328 1 94.94 149 VAL B N 1
ATOM 3038 C CA . VAL B 1 149 ? -12.766 15.008 9.367 1 94.94 149 VAL B CA 1
ATOM 3039 C C . VAL B 1 149 ? -13.594 16.281 9.508 1 94.94 149 VAL B C 1
ATOM 3041 O O . VAL B 1 149 ? -13.875 16.719 10.625 1 94.94 149 VAL B O 1
ATOM 3044 N N . VAL B 1 150 ? -13.969 16.812 8.398 1 91.88 150 VAL B N 1
ATOM 3045 C CA . VAL B 1 150 ? -14.766 18.047 8.391 1 91.88 150 VAL B CA 1
ATOM 3046 C C . VAL B 1 150 ? -16.125 17.766 9.031 1 91.88 150 VAL B C 1
ATOM 3048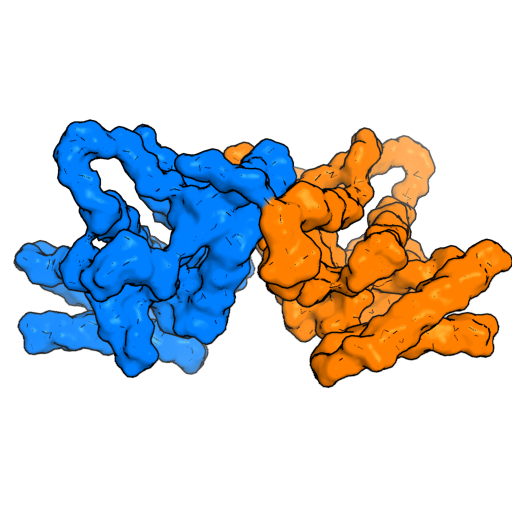 O O . VAL B 1 150 ? -16.625 18.594 9.797 1 91.88 150 VAL B O 1
ATOM 3051 N N . LYS B 1 151 ? -16.641 16.672 8.758 1 90.81 151 LYS B N 1
ATOM 3052 C CA . LYS B 1 151 ? -17.953 16.297 9.266 1 90.81 151 LYS B CA 1
ATOM 3053 C C . LYS B 1 151 ? -17.953 16.188 10.789 1 90.81 151 LYS B C 1
ATOM 3055 O O . LYS B 1 151 ? -18.906 16.594 11.445 1 90.81 151 LYS B O 1
ATOM 3060 N N . VAL B 1 152 ? -16.953 15.68 11.352 1 87.75 152 VAL B N 1
ATOM 3061 C CA . VAL B 1 152 ? -16.906 15.391 12.781 1 87.75 152 VAL B CA 1
ATOM 3062 C C . VAL B 1 152 ? -16.812 16.703 13.562 1 87.75 152 VAL B C 1
ATOM 3064 O O . VAL B 1 152 ? -17.125 16.734 14.758 1 87.75 152 VAL B O 1
ATOM 3067 N N . ILE B 1 153 ? -16.453 17.766 12.906 1 88.12 153 ILE B N 1
ATOM 3068 C CA . ILE B 1 153 ? -16.406 19.062 13.57 1 88.12 153 ILE B CA 1
ATOM 3069 C C . ILE B 1 153 ? -17.594 19.906 13.117 1 88.12 153 ILE B C 1
ATOM 3071 O O . ILE B 1 153 ? -17.531 21.141 13.141 1 88.12 153 ILE B O 1
ATOM 3075 N N . ASP B 1 154 ? -18.516 19.312 12.594 1 88.75 154 ASP B N 1
ATOM 3076 C CA . ASP B 1 154 ? -19.781 19.891 12.188 1 88.75 154 ASP B CA 1
ATOM 3077 C C . ASP B 1 154 ? -19.578 20.969 11.117 1 88.75 154 ASP B C 1
ATOM 3079 O O . ASP B 1 154 ? -20.219 22.016 11.141 1 88.75 154 ASP B O 1
ATOM 3083 N N . GLY B 1 155 ? -18.625 20.719 10.352 1 87.25 155 GLY B N 1
ATOM 3084 C CA . GLY B 1 155 ? -18.406 21.578 9.211 1 87.25 155 GLY B CA 1
ATOM 3085 C C . GLY B 1 155 ? -17.719 22.891 9.586 1 87.25 155 GLY B C 1
ATOM 3086 O O . GLY B 1 155 ? -17.469 23.734 8.719 1 87.25 155 GLY B O 1
ATOM 3087 N N . ASP B 1 156 ? -17.406 23.078 10.836 1 90.19 156 ASP B N 1
ATOM 3088 C CA . ASP B 1 156 ? -16.75 24.297 11.273 1 90.19 156 ASP B CA 1
ATOM 3089 C C . ASP B 1 156 ? -15.242 24.234 11.078 1 90.19 156 ASP B C 1
ATOM 3091 O O . ASP B 1 156 ? -14.492 24.078 12.039 1 90.19 156 ASP B O 1
ATOM 3095 N N . THR B 1 157 ? -14.844 24.469 9.875 1 90.25 157 THR B N 1
ATOM 3096 C CA . THR B 1 157 ? -13.445 24.328 9.477 1 90.25 157 THR B CA 1
ATOM 3097 C C . THR B 1 157 ? -12.578 25.391 10.141 1 90.25 157 THR B C 1
ATOM 3099 O O . THR B 1 157 ? -11.359 25.266 10.203 1 90.25 157 THR B O 1
ATOM 3102 N N . ASP B 1 158 ? -13.18 26.391 10.648 1 90.31 158 ASP B N 1
ATOM 3103 C CA . ASP B 1 158 ? -12.438 27.469 11.312 1 90.31 158 ASP B CA 1
ATOM 3104 C C . ASP B 1 158 ? -11.812 26.969 12.617 1 90.31 158 ASP B C 1
ATOM 3106 O O . ASP B 1 158 ? -10.883 27.578 13.141 1 90.31 158 ASP B O 1
ATOM 3110 N N . GLN B 1 159 ? -12.312 25.891 13.07 1 90.44 159 GLN B N 1
ATOM 3111 C CA . GLN B 1 159 ? -11.805 25.328 14.32 1 90.44 159 GLN B CA 1
ATOM 3112 C C . GLN B 1 159 ? -10.492 24.594 14.094 1 90.44 159 GLN B C 1
ATOM 3114 O O . GLN B 1 159 ? -9.797 24.25 15.055 1 90.44 159 GLN B O 1
ATOM 3119 N N . LEU B 1 160 ? -10.195 24.359 12.844 1 91.5 160 LEU B N 1
ATOM 3120 C CA . LEU B 1 160 ? -9 23.594 12.523 1 91.5 160 LEU B CA 1
ATOM 3121 C C . LEU B 1 160 ? -7.953 24.469 11.844 1 91.5 160 LEU B C 1
ATOM 3123 O O . LEU B 1 160 ? -8.297 25.406 11.125 1 91.5 160 LEU B O 1
ATOM 3127 N N . ASN B 1 161 ? -6.711 24.125 12.102 1 89.81 161 ASN B N 1
ATOM 3128 C CA . ASN B 1 161 ? -5.602 24.797 11.438 1 89.81 161 ASN B CA 1
ATOM 3129 C C . ASN B 1 161 ? -5.398 24.281 10.016 1 89.81 161 ASN B C 1
ATOM 3131 O O . ASN B 1 161 ? -4.34 23.734 9.695 1 89.81 161 ASN B O 1
ATOM 3135 N N . ILE B 1 162 ? -6.418 24.469 9.188 1 93.75 162 ILE B N 1
ATOM 3136 C CA . ILE B 1 162 ? -6.383 23.984 7.812 1 93.75 162 ILE B CA 1
ATOM 3137 C C . ILE B 1 162 ? -6.684 25.125 6.848 1 93.75 162 ILE B C 1
ATOM 3139 O O . ILE B 1 162 ? -7.184 26.188 7.258 1 93.75 162 ILE B O 1
ATOM 3143 N N . THR B 1 163 ? -6.301 25 5.645 1 93 163 THR B N 1
ATOM 3144 C CA . THR B 1 163 ? -6.473 26 4.598 1 93 163 THR B CA 1
ATOM 3145 C C . THR B 1 163 ? -7.09 25.375 3.348 1 93 163 THR B C 1
ATOM 3147 O O . THR B 1 163 ? -6.863 24.203 3.061 1 93 163 THR B O 1
ATOM 3150 N N . ARG B 1 164 ? -7.836 26.125 2.664 1 93.88 164 ARG B N 1
ATOM 3151 C CA . ARG B 1 164 ? -8.406 25.688 1.396 1 93.88 164 ARG B CA 1
ATOM 3152 C C . ARG B 1 164 ? -7.473 26.016 0.234 1 93.88 164 ARG B C 1
ATOM 3154 O O . ARG B 1 164 ? -6.973 27.125 0.131 1 93.88 164 ARG B O 1
ATOM 3161 N N . ASP B 1 165 ? -7.258 25.078 -0.652 1 94.88 165 ASP B N 1
ATOM 3162 C CA . ASP B 1 165 ? -6.355 25.266 -1.785 1 94.88 165 ASP B CA 1
ATOM 3163 C C . ASP B 1 165 ? -7.129 25.688 -3.037 1 94.88 165 ASP B C 1
ATOM 3165 O O . ASP B 1 165 ? -8.352 25.859 -2.992 1 94.88 165 ASP B O 1
ATOM 3169 N N . PHE B 1 166 ? -6.398 25.859 -4.137 1 93.12 166 PHE B N 1
ATOM 3170 C CA . PHE B 1 166 ? -6.938 26.359 -5.391 1 93.12 166 PHE B CA 1
ATOM 3171 C C . PHE B 1 166 ? -7.98 25.406 -5.957 1 93.12 166 PHE B C 1
ATOM 3173 O O . PHE B 1 166 ? -8.883 25.828 -6.691 1 93.12 166 PHE B O 1
ATOM 3180 N N . ASP B 1 167 ? -7.918 24.125 -5.648 1 94.25 167 ASP B N 1
ATOM 3181 C CA . ASP B 1 167 ? -8.844 23.141 -6.199 1 94.25 167 ASP B CA 1
ATOM 3182 C C . ASP B 1 167 ? -10.023 22.922 -5.258 1 94.25 167 ASP B C 1
ATOM 3184 O O . ASP B 1 167 ? -10.828 22 -5.469 1 94.25 167 ASP B O 1
ATOM 3188 N N . GLY B 1 168 ? -10.055 23.625 -4.184 1 93.94 168 GLY B N 1
ATOM 3189 C CA . GLY B 1 168 ? -11.188 23.578 -3.264 1 93.94 168 GLY B CA 1
ATOM 3190 C C . GLY B 1 168 ? -10.992 22.609 -2.125 1 93.94 168 GLY B C 1
ATOM 3191 O O . GLY B 1 168 ? -11.82 22.531 -1.217 1 93.94 168 GLY B O 1
ATOM 3192 N N . GLN B 1 169 ? -9.953 21.906 -2.129 1 94.94 169 GLN B N 1
ATOM 3193 C CA . GLN B 1 169 ? -9.695 20.922 -1.084 1 94.94 169 GLN B CA 1
ATOM 3194 C C . GLN B 1 169 ? -9.008 21.562 0.121 1 94.94 169 GLN B C 1
ATOM 3196 O O . GLN B 1 169 ? -8.242 22.516 -0.028 1 94.94 169 GLN B O 1
ATOM 3201 N N . TYR B 1 170 ? -9.352 21.047 1.238 1 95.81 170 TYR B N 1
ATOM 3202 C CA . TYR B 1 170 ? -8.672 21.5 2.449 1 95.81 170 TYR B CA 1
ATOM 3203 C C . TYR B 1 170 ? -7.398 20.703 2.686 1 95.81 170 TYR B C 1
ATOM 3205 O O . TYR B 1 170 ? -7.359 19.5 2.441 1 95.81 170 TYR B O 1
ATOM 3213 N N . TYR B 1 171 ? -6.414 21.391 3.104 1 97 171 TYR B N 1
ATOM 3214 C CA . TYR B 1 171 ? -5.156 20.734 3.43 1 97 171 TYR B CA 1
ATOM 3215 C C . TYR B 1 171 ? -4.527 21.344 4.68 1 97 171 TYR B C 1
ATOM 3217 O O . TYR B 1 171 ? -4.934 22.422 5.117 1 97 171 TYR B O 1
ATOM 3225 N N . ILE B 1 172 ? -3.627 20.625 5.301 1 96.12 172 ILE B N 1
ATOM 3226 C CA . ILE B 1 172 ? -2.828 21.125 6.418 1 96.12 172 ILE B CA 1
ATOM 3227 C C . ILE B 1 172 ? -1.771 22.094 5.902 1 96.12 172 ILE B C 1
ATOM 3229 O O . ILE B 1 172 ? -0.956 21.75 5.047 1 96.12 172 ILE B O 1
ATOM 3233 N N . ASP B 1 173 ? -1.794 23.25 6.418 1 92.44 173 ASP B N 1
ATOM 3234 C CA . ASP B 1 173 ? -0.861 24.297 5.996 1 92.44 173 ASP B CA 1
ATOM 3235 C C . ASP B 1 173 ? 0.357 24.344 6.914 1 92.44 173 ASP B C 1
ATOM 3237 O O . ASP B 1 173 ? 0.314 24.969 7.977 1 92.44 173 ASP B O 1
ATOM 3241 N N . PRO B 1 174 ? 1.413 23.828 6.438 1 91.38 174 PRO B N 1
ATOM 3242 C CA . PRO B 1 174 ? 2.582 23.781 7.32 1 91.38 174 PRO B CA 1
ATOM 3243 C C . PRO B 1 174 ? 3.219 25.156 7.527 1 91.38 174 PRO B C 1
ATOM 3245 O O . PRO B 1 174 ? 4.051 25.328 8.422 1 91.38 174 PRO B O 1
ATOM 3248 N N . LEU B 1 175 ? 2.848 26.141 6.809 1 88.5 175 LEU B N 1
ATOM 3249 C CA . LEU B 1 175 ? 3.477 27.453 6.867 1 88.5 175 LEU B CA 1
ATOM 3250 C C . LEU B 1 175 ? 2.736 28.375 7.84 1 88.5 175 LEU B C 1
ATOM 3252 O O . LEU B 1 175 ? 3.215 29.469 8.164 1 88.5 175 LEU B O 1
ATOM 3256 N N . LYS B 1 176 ? 1.556 27.938 8.219 1 79 176 LYS B N 1
ATOM 3257 C CA . LYS B 1 176 ? 0.736 28.797 9.078 1 79 176 LYS B CA 1
ATOM 3258 C C . LYS B 1 176 ? 1.449 29.094 10.391 1 79 176 LYS B C 1
ATOM 3260 O O . LYS B 1 176 ? 1.302 30.188 10.945 1 79 176 LYS B O 1
ATOM 3265 N N . TRP B 1 177 ? 2.256 28.188 10.812 1 69.06 177 TRP B N 1
ATOM 3266 C CA . TRP B 1 177 ? 2.918 28.406 12.102 1 69.06 177 TRP B CA 1
ATOM 3267 C C . TRP B 1 177 ? 4.238 29.141 11.922 1 69.06 177 TRP B C 1
ATOM 3269 O O . TRP B 1 177 ? 4.816 29.641 12.891 1 69.06 177 TRP B O 1
ATOM 3279 N N . LEU B 1 178 ? 4.707 29.203 10.82 1 64.88 178 LEU B N 1
ATOM 3280 C CA . LEU B 1 178 ? 5.992 29.859 10.57 1 64.88 178 LEU B CA 1
ATOM 3281 C C . LEU B 1 178 ? 5.832 31.375 10.5 1 64.88 178 LEU B C 1
ATOM 3283 O O . LEU B 1 178 ? 6.824 32.094 10.477 1 64.88 178 LEU B O 1
ATOM 3287 N N . VAL B 1 179 ? 4.676 31.891 10.492 1 56.31 179 VAL B N 1
ATOM 3288 C CA . VAL B 1 179 ? 4.488 33.312 10.273 1 56.31 179 VAL B CA 1
ATOM 3289 C C . VAL B 1 179 ? 4.219 34.031 11.609 1 56.31 179 VAL B C 1
ATOM 3291 O O . VAL B 1 179 ? 4.172 35.25 11.68 1 56.31 179 VAL B O 1
ATOM 3294 N N . LYS B 1 180 ? 4.004 33.406 12.656 1 56.81 180 LYS B N 1
ATOM 3295 C CA . LYS B 1 180 ? 3.514 34.125 13.828 1 56.81 180 LYS B CA 1
ATOM 3296 C C . LYS B 1 180 ? 4.637 34.906 14.508 1 56.81 180 LYS B C 1
ATOM 3298 O O . LYS B 1 180 ? 4.398 35.938 15.125 1 56.81 180 LYS B O 1
ATOM 3303 N N . LEU B 1 181 ? 5.914 34.375 14.5 1 55.53 181 LEU B N 1
ATOM 3304 C CA . LEU B 1 181 ? 6.961 35.062 15.258 1 55.53 181 LEU B CA 1
ATOM 3305 C C . LEU B 1 181 ? 8.133 35.438 14.352 1 55.53 181 LEU B C 1
ATOM 3307 O O . LEU B 1 181 ? 8.305 34.844 13.281 1 55.53 181 LEU B O 1
ATOM 3311 N N . ASP B 1 182 ? 8.75 36.625 14.602 1 55.66 182 ASP B N 1
ATOM 3312 C CA . ASP B 1 182 ? 9.914 37.125 13.867 1 55.66 182 ASP B CA 1
ATOM 3313 C C . ASP B 1 182 ? 10.836 35.969 13.469 1 55.66 182 ASP B C 1
ATOM 3315 O O . ASP B 1 182 ? 11.344 35.938 12.344 1 55.66 182 ASP B O 1
ATOM 3319 N N . SER B 1 183 ? 11.211 35.094 14.305 1 57.84 183 SER B N 1
ATOM 3320 C CA . SER B 1 183 ? 12.016 33.906 14.062 1 57.84 183 SER B CA 1
ATOM 3321 C C . SER B 1 183 ? 11.391 33.031 12.977 1 57.84 183 SER B C 1
ATOM 3323 O O . SER B 1 183 ? 12.109 32.406 12.203 1 57.84 183 SER B O 1
ATOM 3325 N N . GLU B 1 184 ? 10.156 33.312 12.719 1 66.62 184 GLU B N 1
ATOM 3326 C CA . GLU B 1 184 ? 9.398 32.531 11.758 1 66.62 184 GLU B CA 1
ATOM 3327 C C . GLU B 1 184 ? 9.617 33.031 10.328 1 66.62 184 GLU B C 1
ATOM 3329 O O . GLU B 1 184 ? 9.719 32.219 9.398 1 66.62 184 GLU B O 1
ATOM 3334 N N . LYS B 1 185 ? 9.945 34.344 10.258 1 73.12 185 LYS B N 1
ATOM 3335 C CA . LYS B 1 185 ? 10.242 34.906 8.938 1 73.12 185 LYS B CA 1
ATOM 3336 C C . LYS B 1 185 ? 11.555 34.375 8.391 1 73.12 185 LYS B C 1
ATOM 3338 O O . LYS B 1 185 ? 11.664 34.062 7.203 1 73.12 185 LYS B O 1
ATOM 3343 N N . GLN B 1 186 ? 12.508 34.25 9.266 1 81.12 186 GLN B N 1
ATOM 3344 C CA . GLN B 1 186 ? 13.789 33.719 8.82 1 81.12 186 GLN B CA 1
ATOM 3345 C C . GLN B 1 186 ? 13.648 32.281 8.375 1 81.12 186 GLN B C 1
ATOM 3347 O O . GLN B 1 186 ? 14.281 31.859 7.398 1 81.12 186 GLN B O 1
ATOM 3352 N N . SER B 1 187 ? 12.883 31.578 9.062 1 83.31 187 SER B N 1
ATOM 3353 C CA . SER B 1 187 ? 12.648 30.172 8.711 1 83.31 187 SER B CA 1
ATOM 3354 C C . SER B 1 187 ? 11.992 30.062 7.336 1 83.31 187 SER B C 1
ATOM 3356 O O . SER B 1 187 ? 12.336 29.172 6.555 1 83.31 187 SER B O 1
ATOM 3358 N N . LEU B 1 188 ? 11.133 30.984 7.113 1 87.19 188 LEU B N 1
ATOM 3359 C CA . LEU B 1 188 ? 10.453 31 5.824 1 87.19 188 LEU B CA 1
ATOM 3360 C C . LEU B 1 188 ? 11.43 31.312 4.695 1 87.19 188 LEU B C 1
ATOM 3362 O O . LEU B 1 188 ? 11.359 30.719 3.621 1 87.19 188 LEU B O 1
ATOM 3366 N N . LEU B 1 189 ? 12.297 32.281 4.973 1 87.5 189 LEU B N 1
ATOM 3367 C CA . LEU B 1 189 ? 13.297 32.656 3.979 1 87.5 189 LEU B CA 1
ATOM 3368 C C . LEU B 1 189 ? 14.234 31.484 3.689 1 87.5 189 LEU B C 1
ATOM 3370 O O . LEU B 1 189 ? 14.594 31.234 2.535 1 87.5 189 LEU B O 1
ATOM 3374 N N . ASN B 1 190 ? 14.625 30.844 4.746 1 88.56 190 ASN B N 1
ATOM 3375 C CA . ASN B 1 190 ? 15.477 29.672 4.582 1 88.56 190 ASN B CA 1
ATOM 3376 C C . ASN 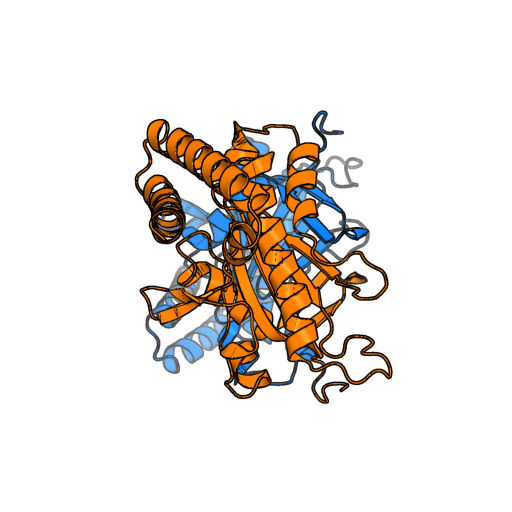B 1 190 ? 14.789 28.594 3.762 1 88.56 190 ASN B C 1
ATOM 3378 O O . ASN B 1 190 ? 15.422 27.953 2.914 1 88.56 190 ASN B O 1
ATOM 3382 N N . LEU B 1 191 ? 13.586 28.422 4.07 1 90.81 191 LEU B N 1
ATOM 3383 C CA . LEU B 1 191 ? 12.797 27.438 3.33 1 90.81 191 LEU B CA 1
ATOM 3384 C C . LEU B 1 191 ? 12.688 27.828 1.86 1 90.81 191 LEU B C 1
ATOM 3386 O O . LEU B 1 191 ? 12.844 26.984 0.977 1 90.81 191 LEU B O 1
ATOM 3390 N N . LYS B 1 192 ? 12.414 29.078 1.646 1 92.75 192 LYS B N 1
ATOM 3391 C CA . LYS B 1 192 ? 12.32 29.594 0.285 1 92.75 192 LYS B CA 1
ATOM 3392 C C . LYS B 1 192 ? 13.609 29.328 -0.491 1 92.75 192 LYS B C 1
ATOM 3394 O O . LYS B 1 192 ? 13.57 28.875 -1.633 1 92.75 192 LYS B O 1
ATOM 3399 N N . GLU B 1 193 ? 14.68 29.562 0.113 1 93.19 193 GLU B N 1
ATOM 3400 C CA . GLU B 1 193 ? 15.977 29.359 -0.531 1 93.19 193 GLU B CA 1
ATOM 3401 C C . GLU B 1 193 ? 16.203 27.891 -0.86 1 93.19 193 GLU B C 1
ATOM 3403 O O . GLU B 1 193 ? 16.703 27.562 -1.936 1 93.19 193 GLU B O 1
ATOM 3408 N N . LYS B 1 194 ? 15.883 27.094 0.038 1 93.38 194 LYS B N 1
ATOM 3409 C CA . LYS B 1 194 ? 16.047 25.656 -0.18 1 93.38 194 LYS B CA 1
ATOM 3410 C C . LYS B 1 194 ? 15.195 25.188 -1.354 1 93.38 194 LYS B C 1
ATOM 3412 O O . LYS B 1 194 ? 15.656 24.406 -2.189 1 93.38 194 LYS B O 1
ATOM 3417 N N . VAL B 1 195 ? 13.984 25.641 -1.392 1 95.62 195 VAL B N 1
ATOM 3418 C CA . VAL B 1 195 ? 13.062 25.266 -2.459 1 95.62 195 VAL B CA 1
ATOM 3419 C C . VAL B 1 195 ? 13.586 25.781 -3.799 1 95.62 195 VAL B C 1
ATOM 3421 O O . VAL B 1 195 ? 13.594 25.047 -4.793 1 95.62 195 VAL B O 1
ATOM 3424 N N . LEU B 1 196 ? 14.07 26.984 -3.785 1 95.88 196 LEU B N 1
ATOM 3425 C CA . LEU B 1 196 ? 14.602 27.578 -5.008 1 95.88 196 LEU B CA 1
ATOM 3426 C C . LEU B 1 196 ? 15.82 26.812 -5.496 1 95.88 196 LEU B C 1
ATOM 3428 O O . LEU B 1 196 ? 15.992 26.609 -6.699 1 95.88 196 LEU B O 1
ATOM 3432 N N . GLN B 1 197 ? 16.609 26.422 -4.613 1 95.25 197 GLN B N 1
ATOM 3433 C CA . GLN B 1 197 ? 17.781 25.625 -4.973 1 95.25 197 GLN B CA 1
ATOM 3434 C C . GLN B 1 197 ? 17.375 24.328 -5.652 1 95.25 197 GLN B C 1
ATOM 3436 O O . GLN B 1 197 ? 17.984 23.906 -6.637 1 95.25 197 GLN B O 1
ATOM 3441 N N . LYS B 1 198 ? 16.391 23.703 -5.129 1 94.06 198 LYS B N 1
ATOM 3442 C CA . LYS B 1 198 ? 15.906 22.453 -5.707 1 94.06 198 LYS B CA 1
ATOM 3443 C C . LYS B 1 198 ? 15.328 22.688 -7.102 1 94.06 198 LYS B C 1
ATOM 3445 O O . LYS B 1 198 ? 15.562 21.891 -8.016 1 94.06 198 LYS B O 1
ATOM 3450 N N . ILE B 1 199 ? 14.633 23.734 -7.215 1 95.62 199 ILE B N 1
ATOM 3451 C CA . ILE B 1 199 ? 14.016 24.078 -8.492 1 95.62 199 ILE B CA 1
ATOM 3452 C C . ILE B 1 199 ? 15.094 24.328 -9.539 1 95.62 199 ILE B C 1
ATOM 3454 O O . ILE B 1 199 ? 15 23.844 -10.672 1 95.62 199 ILE B O 1
ATOM 3458 N N . ASN B 1 200 ? 16.094 24.938 -9.18 1 95.62 200 ASN B N 1
ATOM 3459 C CA . ASN B 1 200 ? 17.156 25.297 -10.102 1 95.62 200 ASN B CA 1
ATOM 3460 C C . ASN B 1 200 ? 17.953 24.078 -10.555 1 95.62 200 ASN B C 1
ATOM 3462 O O . ASN B 1 200 ? 18.516 24.078 -11.656 1 95.62 200 ASN B O 1
ATOM 3466 N N . ASN B 1 201 ? 17.906 23.047 -9.797 1 93.25 201 ASN B N 1
ATOM 3467 C CA . ASN B 1 201 ? 18.734 21.875 -10.078 1 93.25 201 ASN B CA 1
ATOM 3468 C C . ASN B 1 201 ? 17.891 20.719 -10.617 1 93.25 201 ASN B C 1
ATOM 3470 O O . ASN B 1 201 ? 18.406 19.609 -10.797 1 93.25 201 ASN B O 1
ATOM 3474 N N . GLU B 1 202 ? 16.656 20.969 -10.797 1 92.5 202 GLU B N 1
ATOM 3475 C CA . GLU B 1 202 ? 15.742 19.906 -11.195 1 92.5 202 GLU B CA 1
ATOM 3476 C C . GLU B 1 202 ? 15.336 20.047 -12.664 1 92.5 202 GLU B C 1
ATOM 3478 O O . GLU B 1 202 ? 15.086 21.156 -13.141 1 92.5 202 GLU B O 1
ATOM 3483 N N . ARG B 1 203 ? 15.352 18.891 -13.422 1 90.25 203 ARG B N 1
ATOM 3484 C CA . ARG B 1 203 ? 15 18.891 -14.844 1 90.25 203 ARG B CA 1
ATOM 3485 C C . ARG B 1 203 ? 13.672 18.188 -15.078 1 90.25 203 ARG B C 1
ATOM 3487 O O . ARG B 1 203 ? 13 18.438 -16.078 1 90.25 203 ARG B O 1
ATOM 3494 N N . ASN B 1 204 ? 13.242 17.406 -14.164 1 92.44 204 ASN B N 1
ATOM 3495 C CA . ASN B 1 204 ? 11.992 16.688 -14.297 1 92.44 204 ASN B CA 1
ATOM 3496 C C . ASN B 1 204 ? 10.789 17.594 -14.055 1 92.44 204 ASN B C 1
ATOM 3498 O O . ASN B 1 204 ? 10.594 18.078 -12.945 1 92.44 204 ASN B O 1
ATOM 3502 N N . ILE B 1 205 ? 9.938 17.703 -15.055 1 93.62 205 ILE B N 1
ATOM 3503 C CA . ILE B 1 205 ? 8.836 18.656 -15.031 1 93.62 205 ILE B CA 1
ATOM 3504 C C . ILE B 1 205 ? 7.84 18.281 -13.945 1 93.62 205 ILE B C 1
ATOM 3506 O O . ILE B 1 205 ? 7.27 19.141 -13.273 1 93.62 205 ILE B O 1
ATOM 3510 N N . ALA B 1 206 ? 7.664 17.031 -13.789 1 91.62 206 ALA B N 1
ATOM 3511 C CA . ALA B 1 206 ? 6.73 16.562 -12.773 1 91.62 206 ALA B CA 1
ATOM 3512 C C . ALA B 1 206 ? 7.215 16.938 -11.375 1 91.62 206 ALA B C 1
ATOM 3514 O O . ALA B 1 206 ? 6.426 17.359 -10.523 1 91.62 206 ALA B O 1
ATOM 3515 N N . VAL B 1 207 ? 8.445 16.812 -11.164 1 93.25 207 VAL B N 1
ATOM 3516 C CA . VAL B 1 207 ? 9.031 17.156 -9.883 1 93.25 207 VAL B CA 1
ATOM 3517 C C . VAL B 1 207 ? 9.008 18.672 -9.688 1 93.25 207 VAL B C 1
ATOM 3519 O O . VAL B 1 207 ? 8.695 19.156 -8.602 1 93.25 207 VAL B O 1
ATOM 3522 N N . LEU B 1 208 ? 9.312 19.375 -10.695 1 95.5 208 LEU B N 1
ATOM 3523 C CA . LEU B 1 208 ? 9.32 20.844 -10.664 1 95.5 208 LEU B CA 1
ATOM 3524 C C . LEU B 1 208 ? 7.949 21.375 -10.273 1 95.5 208 LEU B C 1
ATOM 3526 O O . LEU B 1 208 ? 7.855 22.344 -9.516 1 95.5 208 LEU B O 1
ATOM 3530 N N . SER B 1 209 ? 6.949 20.75 -10.781 1 96 209 SER B N 1
ATOM 3531 C CA . SER B 1 209 ? 5.598 21.203 -10.469 1 96 209 SER B CA 1
ATOM 3532 C C . SER B 1 209 ? 5.324 21.141 -8.977 1 96 209 SER B C 1
ATOM 3534 O O . SER B 1 209 ? 4.645 22.016 -8.422 1 96 209 SER B O 1
ATOM 3536 N N . LYS B 1 210 ? 5.844 20.203 -8.367 1 96.19 210 LYS B N 1
ATOM 3537 C CA . LYS B 1 210 ? 5.648 20.031 -6.934 1 96.19 210 LYS B CA 1
ATOM 3538 C C . LYS B 1 210 ? 6.371 21.125 -6.148 1 96.19 210 LYS B C 1
ATOM 3540 O O . LYS B 1 210 ? 5.797 21.734 -5.238 1 96.19 210 LYS B O 1
ATOM 3545 N N . TYR B 1 211 ? 7.539 21.391 -6.508 1 96.38 211 TYR B N 1
ATOM 3546 C CA . TYR B 1 211 ? 8.305 22.422 -5.828 1 96.38 211 TYR B CA 1
ATOM 3547 C C . TYR B 1 211 ? 7.734 23.797 -6.117 1 96.38 211 TYR B C 1
ATOM 3549 O O . TYR B 1 211 ? 7.73 24.672 -5.242 1 96.38 211 TYR B O 1
ATOM 3557 N N . ASN B 1 212 ? 7.297 23.938 -7.281 1 96.75 212 ASN B N 1
ATOM 3558 C CA . ASN B 1 212 ? 6.707 25.234 -7.625 1 96.75 212 ASN B CA 1
ATOM 3559 C C . ASN B 1 212 ? 5.422 25.484 -6.844 1 96.75 212 ASN B C 1
ATOM 3561 O O . ASN B 1 212 ? 5.137 26.625 -6.465 1 96.75 212 ASN B O 1
ATOM 3565 N N . TRP B 1 213 ? 4.68 24.5 -6.668 1 96.81 213 TRP B N 1
ATOM 3566 C CA . TRP B 1 213 ? 3.5 24.641 -5.816 1 96.81 213 TRP B CA 1
ATOM 3567 C C . TRP B 1 213 ? 3.885 25.156 -4.434 1 96.81 213 TRP B C 1
ATOM 3569 O O . TRP B 1 213 ? 3.281 26.109 -3.93 1 96.81 213 TRP B O 1
ATOM 3579 N N . LEU B 1 214 ? 4.863 24.547 -3.889 1 95.69 214 LEU B N 1
ATOM 3580 C CA . LEU B 1 214 ? 5.312 24.922 -2.555 1 95.69 214 LEU B CA 1
ATOM 3581 C C . LEU B 1 214 ? 5.871 26.344 -2.557 1 95.69 214 LEU B C 1
ATOM 3583 O O . LEU B 1 214 ? 5.594 27.125 -1.646 1 95.69 214 LEU B O 1
ATOM 3587 N N . LEU B 1 215 ? 6.598 26.656 -3.545 1 95.5 215 LEU B N 1
ATOM 3588 C CA . LEU B 1 215 ? 7.152 28 -3.674 1 95.5 215 LEU B CA 1
ATOM 3589 C C . LEU B 1 215 ? 6.043 29.047 -3.717 1 95.5 215 LEU B C 1
ATOM 3591 O O . LEU B 1 215 ? 6.133 30.078 -3.057 1 95.5 215 LEU B O 1
ATOM 3595 N N . ASN B 1 216 ? 5.07 28.766 -4.453 1 95.19 216 ASN B N 1
ATOM 3596 C CA . ASN B 1 216 ? 3.951 29.703 -4.551 1 95.19 216 ASN B CA 1
ATOM 3597 C C . ASN B 1 216 ? 3.27 29.906 -3.203 1 95.19 216 ASN B C 1
ATOM 3599 O O . ASN B 1 216 ? 2.867 31.016 -2.869 1 95.19 216 ASN B O 1
ATOM 3603 N N . LYS B 1 217 ? 3.156 28.828 -2.469 1 93.25 217 LYS B N 1
ATOM 3604 C CA . LYS B 1 217 ? 2.574 28.953 -1.135 1 93.25 217 LYS B CA 1
ATOM 3605 C C . LYS B 1 217 ? 3.439 29.828 -0.237 1 93.25 217 LYS B C 1
ATOM 3607 O O . LYS B 1 217 ? 2.922 30.578 0.594 1 93.25 217 LYS B O 1
ATOM 3612 N N . ILE B 1 218 ? 4.707 29.75 -0.376 1 91.88 218 ILE B N 1
ATOM 3613 C CA . ILE B 1 218 ? 5.648 30.547 0.402 1 91.88 218 ILE B CA 1
ATOM 3614 C C . ILE B 1 218 ? 5.539 32.031 -0.008 1 91.88 218 ILE B C 1
ATOM 3616 O O . ILE B 1 218 ? 5.469 32.906 0.846 1 91.88 218 ILE B O 1
ATOM 3620 N N . LEU B 1 219 ? 5.426 32.219 -1.287 1 91.75 219 LEU B N 1
ATOM 3621 C CA . LEU B 1 219 ? 5.402 33.594 -1.823 1 91.75 219 LEU B CA 1
ATOM 3622 C C . LEU B 1 219 ? 4.113 34.312 -1.437 1 91.75 219 LEU B C 1
ATOM 3624 O O . LEU B 1 219 ? 4.105 35.531 -1.241 1 91.75 219 LEU B O 1
ATOM 3628 N N . GLU B 1 220 ? 3.117 33.562 -1.355 1 87.94 220 GLU B N 1
ATOM 3629 C CA . GLU B 1 220 ? 1.842 34.156 -0.931 1 87.94 220 GLU B CA 1
ATOM 3630 C C . GLU B 1 220 ? 1.941 34.75 0.472 1 87.94 220 GLU B C 1
ATOM 3632 O O . GLU B 1 220 ? 1.178 35.625 0.828 1 87.94 220 GLU B O 1
ATOM 3637 N N . ARG B 1 221 ? 2.848 34.281 1.252 1 82.69 221 ARG B N 1
ATOM 3638 C CA . ARG B 1 221 ? 2.971 34.719 2.643 1 82.69 221 ARG B CA 1
ATOM 3639 C C . ARG B 1 221 ? 4.07 35.75 2.801 1 82.69 221 ARG B C 1
ATOM 3641 O O . ARG B 1 221 ? 4.055 36.531 3.754 1 82.69 221 ARG B O 1
ATOM 3648 N N . ASP B 1 222 ? 5.062 35.562 2.01 1 74.19 222 ASP B N 1
ATOM 3649 C CA . ASP B 1 222 ? 6.129 36.562 2.025 1 74.19 222 ASP B CA 1
ATOM 3650 C C . ASP B 1 222 ? 5.602 37.969 1.653 1 74.19 222 ASP B C 1
ATOM 3652 O O . ASP B 1 222 ? 6.055 38.969 2.191 1 74.19 222 ASP B O 1
ATOM 3656 N N . ASN B 1 223 ? 4.668 38 0.73 1 62.75 223 ASN B N 1
ATOM 3657 C CA . ASN B 1 223 ? 4.129 39.281 0.286 1 62.75 223 ASN B CA 1
ATOM 3658 C C . ASN B 1 223 ? 3.139 39.875 1.295 1 62.75 223 ASN B C 1
ATOM 3660 O O . ASN B 1 223 ? 2.598 40.938 1.093 1 62.75 223 ASN B O 1
ATOM 3664 N N . THR B 1 224 ? 2.898 39.031 2.379 1 53.91 224 THR B N 1
ATOM 3665 C CA . THR B 1 224 ? 2.016 39.625 3.385 1 53.91 224 THR B CA 1
ATOM 3666 C C . THR B 1 224 ? 2.824 40.188 4.547 1 53.91 224 THR B C 1
ATOM 3668 O O . THR B 1 224 ? 3.82 39.594 4.969 1 53.91 224 THR B O 1
#

Radius of gyration: 24.02 Å; Cα contacts (8 Å, |Δi|>4): 745; chains: 2; bounding box: 50×76×60 Å